Protein AF-0000000069216665 (afdb_homodimer)

Organism: Vicia faba (NCBI:txid3906)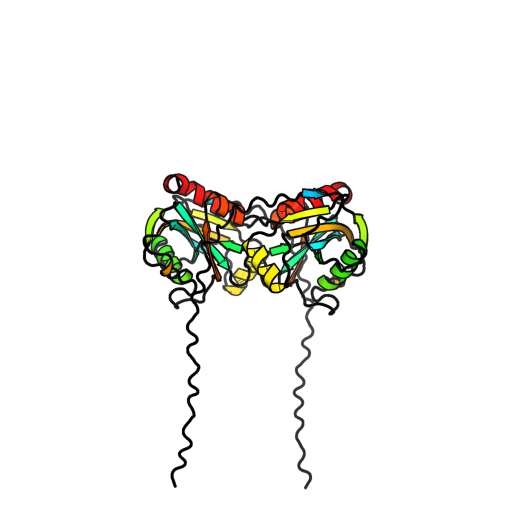

Secondary structure (DSSP, 8-state):
----------------------------------PEEESSPPTTEEEEEEEEEE-TT-PEEEEEESS-TT-EE--EEEPPTT--HHHHHHHHHHHHH----EEEEEEEEEEEEEEPPHHHHHHHHHHHT----EEEEEEEEEEE-S-GGG--TTTTSSS---EEEEEEE-HHHHHHTTB-TTHHHHHHHHHHTHHHH-/----------------------------------PEEESSPPTTEEEEEEEEEE-TT-PEEEEEESS-TT-EE--EEEPPTT--HHHHHHHHHHHHH----EEEEEEEEEEEEEEPPHHHHHHHHHHHT----EEEEEEEEEEE-S-GGG--TTTTSSS---EEEEEEE-HHHHHHTTB-TTHHHHHHHHHHTHHHH-

Solvent-accessible surface area (backbone atoms only — not comparable to full-atom values): 22106 Å² total; per-residue (Å²): 135,85,85,71,75,77,81,80,73,79,77,74,77,76,72,70,78,75,74,70,73,69,69,85,62,73,74,62,71,75,57,76,46,61,51,43,80,29,89,57,77,51,85,64,31,43,48,28,15,30,38,47,38,24,44,92,85,44,24,33,48,33,31,15,31,65,77,34,76,76,47,58,41,55,58,59,38,69,43,56,90,90,53,53,57,69,57,32,30,55,50,38,40,20,37,46,29,32,47,72,50,58,42,79,76,47,64,48,90,40,21,41,29,34,54,43,54,67,73,55,30,54,51,49,21,63,75,66,72,50,79,49,53,26,37,19,30,43,39,34,33,28,39,48,69,61,53,78,84,51,59,30,41,55,21,69,67,82,47,78,61,62,40,62,48,73,48,72,37,47,68,70,52,56,56,51,49,30,39,45,78,55,39,56,49,52,52,53,52,50,58,67,43,39,82,75,54,106,137,83,80,76,78,81,76,77,72,80,75,73,78,76,71,72,80,73,74,72,73,69,67,83,59,73,71,62,70,77,58,73,46,61,50,43,80,29,90,58,76,50,84,65,30,43,48,28,15,29,40,47,36,24,45,94,84,45,24,34,47,33,31,15,29,64,75,33,78,75,46,58,40,54,57,59,38,69,44,56,91,89,50,53,58,69,58,32,29,54,51,37,41,20,36,46,29,33,46,74,51,59,42,79,76,48,64,50,92,41,20,40,30,34,56,43,55,68,72,56,29,53,52,49,21,62,75,66,72,51,80,49,53,25,39,19,29,42,40,33,34,29,40,49,69,62,54,79,84,52,58,30,40,54,22,69,66,83,45,79,60,62,40,62,47,73,48,72,35,47,69,70,53,56,56,53,49,30,39,44,75,54,39,56,48,53,52,52,52,51,57,67,44,40,83,74,54,104

Foldseek 3Di:
DDPPVDDPPPPPPPPPPPPPPPPPPPLPPPPVQDKDWAQDFDPLAFEKEFEFEAEPVRFTKWFAFPVGNLQIDGFMGGADVPHDSVVRHQQSCQQQWVANQKDFDDKDNTKIWGADRPVRQVVVCVVVVHNRRYHIYIYTYMYHPDDPVSTDRCGPVPDGRGGDDMDTHHPVVNVVSVDDPCVVVVVVVCVVCVVVVD/DDPPPCPPVPPPDPPPPPPPPPPVPPLPDPPVQPKDWAQDFDPLAFEKEFEFEAEPVRFTKWFAFPVGNLQIDGFMGGADVPHDSVVRHQVSCQQQWVANQKDFDDKDNTKIWGADRPVRQVVVCVVVVHNRRYHIYIYTYMYHDDDPVSTDRCGPVPDGRGGDDMDTHHPVVNVVSVDDPCVVVVVVVCVVCVVVVD

Structure (mmCIF, N/CA/C/O backbone):
data_AF-0000000069216665-model_v1
#
loop_
_entity.id
_entity.type
_entity.pdbx_description
1 polymer 'Nudix hydrolase domain-containing protein'
#
loop_
_atom_site.group_PDB
_atom_site.id
_atom_site.type_symbol
_atom_site.label_atom_id
_atom_site.label_alt_id
_atom_site.label_comp_id
_atom_site.label_asym_id
_atom_site.label_entity_id
_atom_site.label_seq_id
_atom_site.pdbx_PDB_ins_code
_atom_site.Cartn_x
_atom_site.Cartn_y
_atom_site.Cartn_z
_atom_site.occupancy
_atom_site.B_iso_or_equiv
_atom_site.auth_seq_id
_atom_site.auth_comp_id
_atom_site.auth_asym_id
_atom_site.auth_atom_id
_atom_site.pdbx_PDB_model_num
ATOM 1 N N . MET A 1 1 ? 55.844 -28.391 26.781 1 22.66 1 MET A N 1
ATOM 2 C CA . MET A 1 1 ? 54.469 -28.609 27.281 1 22.66 1 MET A CA 1
ATOM 3 C C . MET A 1 1 ? 53.438 -27.859 26.453 1 22.66 1 MET A C 1
ATOM 5 O O . MET A 1 1 ? 53.688 -26.719 26.062 1 22.66 1 MET A O 1
ATOM 9 N N . ALA A 1 2 ? 52.469 -28.703 25.969 1 22.73 2 ALA A N 1
ATOM 10 C CA . ALA A 1 2 ? 51.5 -28.703 24.891 1 22.73 2 ALA A CA 1
ATOM 11 C C . ALA A 1 2 ? 50.406 -27.656 25.141 1 22.73 2 ALA A C 1
ATOM 13 O O . ALA A 1 2 ? 49.812 -27.609 26.234 1 22.73 2 ALA A O 1
ATOM 14 N N . LEU A 1 3 ? 50.562 -26.469 24.5 1 22.95 3 LEU A N 1
ATOM 15 C CA . LEU A 1 3 ? 49.75 -25.25 24.422 1 22.95 3 LEU A CA 1
ATOM 16 C C . LEU A 1 3 ? 48.312 -25.578 24 1 22.95 3 LEU A C 1
ATOM 18 O O . LEU A 1 3 ? 48.062 -25.938 22.844 1 22.95 3 LEU A O 1
ATOM 22 N N . CYS A 1 4 ? 47.594 -26.453 24.797 1 21.89 4 CYS A N 1
ATOM 23 C CA . CYS A 1 4 ? 46.281 -27.031 24.5 1 21.89 4 CYS A CA 1
ATOM 24 C C . CYS A 1 4 ? 45.219 -25.953 24.344 1 21.89 4 CYS A C 1
ATOM 26 O O . CYS A 1 4 ? 44.625 -25.516 25.312 1 21.89 4 CYS A O 1
ATOM 28 N N . ARG A 1 5 ? 45.5 -24.812 23.766 1 22.5 5 ARG A N 1
ATOM 29 C CA . ARG A 1 5 ? 44.562 -23.703 23.828 1 22.5 5 ARG A CA 1
ATOM 30 C C . ARG A 1 5 ? 43.25 -24.078 23.172 1 22.5 5 ARG A C 1
ATOM 32 O O . ARG A 1 5 ? 43.094 -24.016 21.953 1 22.5 5 ARG A O 1
ATOM 39 N N . PHE A 1 6 ? 42.656 -25.297 23.484 1 21.67 6 PHE A N 1
ATOM 40 C CA . PHE A 1 6 ? 41.5 -25.688 22.688 1 21.67 6 PHE A CA 1
ATOM 41 C C . PHE A 1 6 ? 40.406 -24.625 22.75 1 21.67 6 PHE A C 1
ATOM 43 O O . PHE A 1 6 ? 40.25 -23.969 23.766 1 21.67 6 PHE A O 1
ATOM 50 N N . ALA A 1 7 ? 39.875 -24.109 21.5 1 24.92 7 ALA A N 1
ATOM 51 C CA . ALA A 1 7 ? 38.906 -23.219 20.875 1 24.92 7 ALA A CA 1
ATOM 52 C C . ALA A 1 7 ? 37.469 -23.562 21.359 1 24.92 7 ALA A C 1
ATOM 54 O O . ALA A 1 7 ? 37.031 -24.688 21.203 1 24.92 7 ALA A O 1
ATOM 55 N N . TYR A 1 8 ? 37 -23.094 22.516 1 21.84 8 TYR A N 1
ATOM 56 C CA . TYR A 1 8 ? 35.719 -23.312 23.156 1 21.84 8 TYR A CA 1
ATOM 57 C C . TYR A 1 8 ? 34.562 -22.984 22.203 1 21.84 8 TYR A C 1
ATOM 59 O O . TYR A 1 8 ? 34.5 -21.891 21.656 1 21.84 8 TYR A O 1
ATOM 67 N N . SER A 1 9 ? 34.125 -23.984 21.359 1 24.02 9 SER A N 1
ATOM 68 C CA . SER A 1 9 ? 33.062 -24 20.375 1 24.02 9 SER A CA 1
ATOM 69 C C . SER A 1 9 ? 31.719 -23.656 21.016 1 24.02 9 SER A C 1
ATOM 71 O O . SER A 1 9 ? 31.188 -24.422 21.812 1 24.02 9 SER A O 1
ATOM 73 N N . PRO A 1 10 ? 31.469 -22.375 21.438 1 25.64 10 PRO A N 1
ATOM 74 C CA . PRO A 1 10 ? 30.234 -22.219 22.203 1 25.64 10 PRO A CA 1
ATOM 75 C C . PRO A 1 10 ? 29 -22.766 21.469 1 25.64 10 PRO A C 1
ATOM 77 O O . PRO A 1 10 ? 28.969 -22.75 20.234 1 25.64 10 PRO A O 1
ATOM 80 N N . CYS A 1 11 ? 28.328 -23.828 21.969 1 24.81 11 CYS A N 1
ATOM 81 C CA . CYS A 1 11 ? 27.125 -24.578 21.641 1 24.81 11 CYS A CA 1
ATOM 82 C C . CYS A 1 11 ? 25.922 -23.641 21.547 1 24.81 11 CYS A C 1
ATOM 84 O O . CYS A 1 11 ? 25.5 -23.062 22.547 1 24.81 11 CYS A O 1
ATOM 86 N N . PHE A 1 12 ? 25.859 -22.781 20.516 1 23.66 12 PHE A N 1
ATOM 87 C CA . PHE A 1 12 ? 24.703 -21.891 20.406 1 23.66 12 PHE A CA 1
ATOM 88 C C . PHE A 1 12 ? 23.406 -22.703 20.484 1 23.66 12 PHE A C 1
ATOM 90 O O . PHE A 1 12 ? 23.234 -23.688 19.766 1 23.66 12 PHE A O 1
ATOM 97 N N . PRO A 1 13 ? 22.75 -22.719 21.672 1 24.72 13 PRO A N 1
ATOM 98 C CA . PRO A 1 13 ? 21.516 -23.484 21.844 1 24.72 13 PRO A CA 1
ATOM 99 C C . PRO A 1 13 ? 20.516 -23.266 20.719 1 24.72 13 PRO A C 1
ATOM 101 O O . PRO A 1 13 ? 20.438 -22.172 20.172 1 24.72 13 PRO A O 1
ATOM 104 N N . LYS A 1 14 ? 20.188 -24.312 20 1 26.08 14 LYS A N 1
ATOM 105 C CA . LYS A 1 14 ? 19.203 -24.531 18.938 1 26.08 14 LYS A CA 1
ATOM 106 C C . LYS A 1 14 ? 17.812 -24.125 19.391 1 26.08 14 LYS A C 1
ATOM 108 O O . LYS A 1 14 ? 17.203 -24.766 20.25 1 26.08 14 LYS A O 1
ATOM 113 N N . TYR A 1 15 ? 17.609 -22.844 19.906 1 23.7 15 TYR A N 1
ATOM 114 C CA . TYR A 1 15 ? 16.219 -22.609 20.312 1 23.7 15 TYR A CA 1
ATOM 115 C C . TYR A 1 15 ? 15.25 -23.125 19.266 1 23.7 15 TYR A C 1
ATOM 117 O O . TYR A 1 15 ? 15.422 -22.859 18.062 1 23.7 15 TYR A O 1
ATOM 125 N N . PRO A 1 16 ? 14.602 -24.234 19.578 1 29.34 16 PRO A N 1
ATOM 126 C CA . PRO A 1 16 ? 13.602 -24.797 18.672 1 29.34 16 PRO A CA 1
ATOM 127 C C . PRO A 1 16 ? 12.594 -23.75 18.188 1 29.34 16 PRO A C 1
ATOM 129 O O . PRO A 1 16 ? 12.273 -22.812 18.922 1 29.34 16 PRO A O 1
ATOM 132 N N . PRO A 1 17 ? 12.656 -23.5 16.953 1 26.41 17 PRO A N 1
ATOM 133 C CA . PRO A 1 17 ? 11.719 -22.5 16.438 1 26.41 17 PRO A CA 1
ATOM 134 C C . PRO A 1 17 ? 10.281 -22.734 16.875 1 26.41 17 PRO A C 1
ATOM 136 O O . PRO A 1 17 ? 9.766 -23.844 16.734 1 26.41 17 PRO A O 1
ATOM 139 N N . LYS A 1 18 ? 9.844 -22.312 18.141 1 28.34 18 LYS A N 1
ATOM 140 C CA . LYS A 1 18 ? 8.445 -22.359 18.562 1 28.34 18 LYS A CA 1
ATOM 141 C C . LYS A 1 18 ? 7.508 -22.094 17.391 1 28.34 18 LYS A C 1
ATOM 143 O O . LYS A 1 18 ? 7.641 -21.094 16.688 1 28.34 18 LYS A O 1
ATOM 148 N N . HIS A 1 19 ? 7.098 -23.094 16.75 1 26.55 19 HIS A N 1
ATOM 149 C CA . HIS A 1 19 ? 6.016 -23.062 15.773 1 26.55 19 HIS A CA 1
ATOM 150 C C . HIS A 1 19 ? 4.801 -22.328 16.312 1 26.55 19 HIS A C 1
ATOM 152 O O . HIS A 1 19 ? 4.059 -22.859 17.141 1 26.55 19 HIS A O 1
ATOM 158 N N . VAL A 1 20 ? 4.91 -21.141 16.859 1 27.95 20 VAL A N 1
ATOM 159 C CA . VAL A 1 20 ? 3.654 -20.516 17.266 1 27.95 20 VAL A CA 1
ATOM 160 C C . VAL A 1 20 ? 2.584 -20.766 16.203 1 27.95 20 VAL A C 1
ATOM 162 O O . VAL A 1 20 ? 2.803 -20.5 15.023 1 27.95 20 VAL A O 1
ATOM 165 N N . LYS A 1 21 ? 1.813 -21.75 16.406 1 28.61 21 LYS A N 1
ATOM 166 C CA . LYS A 1 21 ? 0.551 -21.969 15.711 1 28.61 21 LYS A CA 1
ATOM 167 C C . LYS A 1 21 ? -0.21 -20.656 15.523 1 28.61 21 LYS A C 1
ATOM 169 O O . LYS A 1 21 ? -0.621 -20.031 16.5 1 28.61 21 LYS A O 1
ATOM 174 N N . PHE A 1 22 ? 0.275 -19.75 14.781 1 27.55 22 PHE A N 1
ATOM 175 C CA . PHE A 1 22 ? -0.647 -18.625 14.648 1 27.55 22 PHE A CA 1
ATOM 176 C C . PHE A 1 22 ? -2.031 -19.109 14.234 1 27.55 22 PHE A C 1
ATOM 178 O O . PHE A 1 22 ? -2.17 -19.859 13.266 1 27.55 22 PHE A O 1
ATOM 185 N N . PRO A 1 23 ? -2.936 -19.297 15.18 1 30.69 23 PRO A N 1
ATOM 186 C CA . PRO A 1 23 ? -4.309 -19.641 14.805 1 30.69 23 PRO A CA 1
ATOM 187 C C . PRO A 1 23 ? -4.746 -18.984 13.5 1 30.69 23 PRO A C 1
ATOM 189 O O . PRO A 1 23 ? -4.172 -17.969 13.094 1 30.69 23 PRO A O 1
ATOM 192 N N . CYS A 1 24 ? -5.367 -19.812 12.625 1 32.06 24 CYS A N 1
ATOM 193 C CA . CYS A 1 24 ? -6.094 -19.422 11.422 1 32.06 24 CYS A CA 1
ATOM 194 C C . CYS A 1 24 ? -6.832 -18.094 11.633 1 32.06 24 CYS A C 1
ATOM 196 O O . CYS A 1 24 ? -7.867 -18.062 12.305 1 32.06 24 CYS A O 1
ATOM 198 N N . LEU A 1 25 ? -6.195 -17.188 12.164 1 33.16 25 LEU A N 1
ATOM 199 C CA . LEU A 1 25 ? -6.984 -16 12.453 1 33.16 25 LEU A CA 1
ATOM 200 C C . LEU A 1 25 ? -7.891 -15.656 11.281 1 33.16 25 LEU A C 1
ATOM 202 O O . LEU A 1 25 ? -7.449 -15.664 10.125 1 33.16 25 LEU A O 1
ATOM 206 N N . PRO A 1 26 ? -9.109 -15.898 11.492 1 33.06 26 PRO A N 1
ATOM 207 C CA . PRO A 1 26 ? -10.078 -15.453 10.484 1 33.06 26 PRO A CA 1
ATOM 208 C C . PRO A 1 26 ? -9.703 -14.102 9.867 1 33.06 26 PRO A C 1
ATOM 210 O O . PRO A 1 26 ? -9.359 -13.164 10.594 1 33.06 26 PRO A O 1
ATOM 213 N N . LEU A 1 27 ? -8.852 -14.148 8.867 1 38.44 27 LEU A N 1
ATOM 214 C CA . LEU A 1 27 ? -8.828 -12.914 8.094 1 38.44 27 LEU A CA 1
ATOM 215 C C . LEU A 1 27 ? -10.219 -12.281 8.047 1 38.44 27 LEU A C 1
ATOM 217 O O . LEU A 1 27 ? -11.094 -12.742 7.312 1 38.44 27 LEU A O 1
ATOM 221 N N . SER A 1 28 ? -10.883 -12.125 9.094 1 34.41 28 SER A N 1
ATOM 222 C CA . SER A 1 28 ? -12.102 -11.32 9.023 1 34.41 28 SER A CA 1
ATOM 223 C C . SER A 1 28 ? -12.023 -10.297 7.895 1 34.41 28 SER A C 1
ATOM 225 O O . SER A 1 28 ? -10.961 -9.734 7.625 1 34.41 28 SER A O 1
ATOM 227 N N . ALA A 1 29 ? -13.023 -10.352 7.055 1 35.19 29 ALA A N 1
ATOM 228 C CA . ALA A 1 29 ? -13.352 -9.445 5.961 1 35.19 29 ALA A CA 1
ATOM 229 C C . ALA A 1 29 ? -12.867 -8.023 6.258 1 35.19 29 ALA A C 1
ATOM 231 O O . ALA A 1 29 ? -13.156 -7.477 7.324 1 35.19 29 ALA A O 1
ATOM 232 N N . HIS A 1 30 ? -11.648 -7.773 5.992 1 40.62 30 HIS A N 1
ATOM 233 C CA . HIS A 1 30 ? -11.469 -6.328 5.949 1 40.62 30 HIS A CA 1
ATOM 234 C C . HIS A 1 30 ? -12.773 -5.613 5.633 1 40.62 30 HIS A C 1
ATOM 236 O O . HIS A 1 30 ? -13.258 -5.664 4.5 1 40.62 30 HIS A O 1
ATOM 242 N N . SER A 1 31 ? -13.695 -5.73 6.438 1 39.56 31 SER A N 1
ATOM 243 C CA . SER A 1 31 ? -14.75 -4.723 6.359 1 39.56 31 SER A CA 1
ATOM 244 C C . SER A 1 31 ? -14.195 -3.381 5.895 1 39.56 31 SER A C 1
ATOM 246 O O . SER A 1 31 ? -13.102 -2.984 6.289 1 39.56 31 SER A O 1
ATOM 248 N N . SER A 1 32 ? -14.352 -3.047 4.699 1 47.28 32 SER A N 1
ATOM 249 C CA . SER A 1 32 ? -14.18 -1.632 4.387 1 47.28 32 SER A CA 1
ATOM 250 C C . SER A 1 32 ? -14.281 -0.771 5.641 1 47.28 32 SER A C 1
ATOM 252 O O . SER A 1 32 ? -15.336 -0.698 6.273 1 47.28 32 SER A O 1
ATOM 254 N N . SER A 1 33 ? -13.328 -0.86 6.492 1 55.19 33 SER A N 1
ATOM 255 C CA . SER A 1 33 ? -13.344 0.024 7.652 1 55.19 33 SER A CA 1
ATOM 256 C C . SER A 1 33 ? -13.969 1.373 7.312 1 55.19 33 SER A C 1
ATOM 258 O O . SER A 1 33 ? -13.375 2.168 6.578 1 55.19 33 SER A O 1
ATOM 260 N N . LEU A 1 34 ? -15.227 1.287 7.133 1 60.09 34 LEU A N 1
ATOM 261 C CA . LEU A 1 34 ? -16 2.508 6.949 1 60.09 34 LEU A CA 1
ATOM 262 C C . LEU A 1 34 ? -15.641 3.547 8.008 1 60.09 34 LEU A C 1
ATOM 264 O O . LEU A 1 34 ? -15.523 3.219 9.188 1 60.09 34 LEU A O 1
ATOM 268 N N . SER A 1 35 ? -14.945 4.551 7.508 1 70.69 35 SER A N 1
ATOM 269 C CA . SER A 1 35 ? -14.773 5.695 8.398 1 70.69 35 SER A CA 1
ATOM 270 C C . SER A 1 35 ? -16.125 6.344 8.727 1 70.69 35 SER A C 1
ATOM 272 O O . SER A 1 35 ? -17 6.414 7.871 1 70.69 35 SER A O 1
ATOM 274 N N . SER A 1 36 ? -16.359 6.473 9.992 1 81.62 36 SER A N 1
ATOM 275 C CA . SER A 1 36 ? -17.562 7.18 10.445 1 81.62 36 SER A CA 1
ATOM 276 C C . SER A 1 36 ? -17.219 8.578 10.938 1 81.62 36 SER A C 1
ATOM 278 O O . SER A 1 36 ? -16.172 8.789 11.562 1 81.62 36 SER A O 1
ATOM 280 N N . THR A 1 37 ? -18.016 9.523 10.516 1 83 37 THR A N 1
ATOM 281 C CA . THR A 1 37 ? -17.875 10.898 10.977 1 83 37 THR A CA 1
ATOM 282 C C . THR A 1 37 ? -18.594 11.094 12.312 1 83 37 THR A C 1
ATOM 284 O O . THR A 1 37 ? -19.766 10.742 12.445 1 83 37 THR A O 1
ATOM 287 N N . MET A 1 38 ? -17.828 11.562 13.242 1 83.62 38 MET A N 1
ATOM 288 C CA . MET A 1 38 ? -18.375 11.758 14.578 1 83.62 38 MET A CA 1
ATOM 289 C C . MET A 1 38 ? -18.156 13.195 15.047 1 83.62 38 MET A C 1
ATOM 291 O O . MET A 1 38 ? -17.234 13.867 14.586 1 83.62 38 MET A O 1
ATOM 295 N N . GLU A 1 39 ? -19.031 13.641 15.992 1 85.12 39 GLU A N 1
ATOM 296 C CA . GLU A 1 39 ? -18.891 14.984 16.547 1 85.12 39 GLU A CA 1
ATOM 297 C C . GLU A 1 39 ? -17.781 15.039 17.594 1 85.12 39 GLU A C 1
ATOM 299 O O . GLU A 1 39 ? -17.156 16.078 17.797 1 85.12 39 GLU A O 1
ATOM 304 N N . ALA A 1 40 ? -17.609 13.945 18.281 1 88.12 40 ALA A N 1
ATOM 305 C CA . ALA A 1 40 ? -16.594 13.828 19.312 1 88.12 40 ALA A CA 1
ATOM 306 C C . ALA A 1 40 ? -15.727 12.586 19.109 1 88.12 40 ALA A C 1
ATOM 308 O O . ALA A 1 40 ? -16.141 11.648 18.422 1 88.12 40 ALA A O 1
ATOM 309 N N . PRO A 1 41 ? -14.531 12.672 19.625 1 88.44 41 PRO A N 1
ATOM 310 C CA . PRO A 1 41 ? -13.695 11.477 19.484 1 88.44 41 PRO A CA 1
ATOM 311 C C . PRO A 1 41 ? -14.281 10.266 20.203 1 88.44 41 PRO A C 1
ATOM 313 O O . PRO A 1 41 ? -14.867 10.398 21.281 1 88.44 41 PRO A O 1
ATOM 316 N N . LEU A 1 42 ? -14.133 9.164 19.609 1 85.19 42 LEU A N 1
ATOM 317 C CA . LEU A 1 42 ? -14.711 7.934 20.156 1 85.19 42 LEU A CA 1
ATOM 318 C C . LEU A 1 42 ? -13.766 7.281 21.156 1 85.19 42 LEU A C 1
ATOM 320 O O . LEU A 1 42 ? -12.555 7.215 20.922 1 85.19 42 LEU A O 1
ATOM 324 N N . GLU A 1 43 ? -14.359 6.84 22.266 1 87.44 43 GLU A N 1
ATOM 325 C CA . GLU A 1 43 ? -13.578 6.098 23.25 1 87.44 43 GLU A CA 1
ATOM 326 C C . GLU A 1 43 ? -13.102 4.762 22.688 1 87.44 43 GLU A C 1
ATOM 328 O O . GLU A 1 43 ? -13.805 4.133 21.891 1 87.44 43 GLU A O 1
ATOM 333 N N . GLY A 1 44 ? -11.945 4.316 23.188 1 91 44 GLY A N 1
ATOM 334 C CA . GLY A 1 44 ? -11.422 3.053 22.688 1 91 44 GLY A CA 1
ATOM 335 C C . GLY A 1 44 ? -10.625 3.191 21.406 1 91 44 GLY A C 1
ATOM 336 O O . GLY A 1 44 ? -10.039 2.221 20.922 1 91 44 GLY A O 1
ATOM 337 N N . TYR A 1 45 ? -10.602 4.348 20.938 1 92.88 45 TYR A N 1
ATOM 338 C CA . TYR A 1 45 ? -9.844 4.656 19.734 1 92.88 45 TYR A CA 1
ATOM 339 C C . TYR A 1 45 ? -8.734 5.66 20.031 1 92.88 45 TYR A C 1
ATOM 341 O O . TYR A 1 45 ? -8.93 6.598 20.797 1 92.88 45 TYR A O 1
ATOM 349 N N . ARG A 1 46 ? -7.602 5.488 19.438 1 92.25 46 ARG A N 1
ATOM 350 C CA . ARG A 1 46 ? -6.477 6.398 19.625 1 92.25 46 ARG A CA 1
ATOM 351 C C . ARG A 1 46 ? -6.742 7.742 18.953 1 92.25 46 ARG A C 1
ATOM 353 O O . ARG A 1 46 ? -7.078 7.797 17.781 1 92.25 46 ARG A O 1
ATOM 360 N N . ARG A 1 47 ? -6.559 8.773 19.719 1 94.56 47 ARG A N 1
ATOM 361 C CA . ARG A 1 47 ? -6.742 10.109 19.141 1 94.56 47 ARG A CA 1
ATOM 362 C C . ARG A 1 47 ? -5.555 10.5 18.266 1 94.56 47 ARG A C 1
ATOM 364 O O . ARG A 1 47 ? -4.402 10.328 18.672 1 94.56 47 ARG A O 1
ATOM 371 N N . ASN A 1 48 ? -5.887 10.984 17.062 1 96.38 48 ASN A N 1
ATOM 372 C CA . ASN A 1 48 ? -4.883 11.32 16.062 1 96.38 48 ASN A CA 1
ATOM 373 C C . ASN A 1 48 ? -5.207 12.641 15.375 1 96.38 48 ASN A C 1
ATOM 375 O O . ASN A 1 48 ? -6.375 12.953 15.133 1 96.38 48 ASN A O 1
ATOM 379 N N . ALA A 1 49 ? -4.191 13.406 15.172 1 97.31 49 ALA A N 1
ATOM 380 C CA . ALA A 1 49 ? -4.324 14.633 14.383 1 97.31 49 ALA A CA 1
ATOM 381 C C . ALA A 1 49 ? -3.766 14.438 12.977 1 97.31 49 ALA A C 1
ATOM 383 O O . ALA A 1 49 ? -2.631 13.992 12.805 1 97.31 49 ALA A O 1
ATOM 384 N N . GLY A 1 50 ? -4.621 14.719 11.961 1 97.69 50 GLY A N 1
ATOM 385 C CA . GLY A 1 50 ? -4.18 14.664 10.57 1 97.69 50 GLY A CA 1
ATOM 386 C C . GLY A 1 50 ? -3.959 16.031 9.961 1 97.69 50 GLY A C 1
ATOM 387 O O . GLY A 1 50 ? -4.609 17 10.352 1 97.69 50 GLY A O 1
ATOM 388 N N . ILE A 1 51 ? -3.035 16.078 9.016 1 98.06 51 ILE A N 1
ATOM 389 C CA . ILE A 1 51 ? -2.65 17.359 8.414 1 98.06 51 ILE A CA 1
ATOM 390 C C . ILE A 1 51 ? -2.801 17.266 6.895 1 98.06 51 ILE A C 1
ATOM 392 O O . ILE A 1 51 ? -2.174 16.422 6.25 1 98.06 51 ILE A O 1
ATOM 396 N N . CYS A 1 52 ? -3.629 18.062 6.363 1 98.38 52 CYS A N 1
ATOM 397 C CA . CYS A 1 52 ? -3.648 18.344 4.934 1 98.38 52 CYS A CA 1
ATOM 398 C C . CYS A 1 52 ? -2.924 19.656 4.625 1 98.38 52 CYS A C 1
ATOM 400 O O . CYS A 1 52 ? -3.48 20.734 4.809 1 98.38 52 CYS A O 1
ATOM 402 N N . LEU A 1 53 ? -1.687 19.531 4.223 1 98.44 53 LEU A N 1
ATOM 403 C CA . LEU A 1 53 ? -0.859 20.703 3.904 1 98.44 53 LEU A CA 1
ATOM 404 C C . LEU A 1 53 ? -0.91 21 2.412 1 98.44 53 LEU A C 1
ATOM 406 O O . LEU A 1 53 ? -0.628 20.141 1.582 1 98.44 53 LEU A O 1
ATOM 410 N N . ILE A 1 54 ? -1.322 22.25 2.07 1 98.19 54 ILE A N 1
ATOM 411 C CA . ILE A 1 54 ? -1.403 22.609 0.659 1 98.19 54 ILE A CA 1
ATOM 412 C C . ILE A 1 54 ? -0.457 23.766 0.364 1 98.19 54 ILE A C 1
ATOM 414 O O . ILE A 1 54 ? -0.176 24.594 1.242 1 98.19 54 ILE A O 1
ATOM 418 N N . ASN A 1 55 ? 0.064 23.781 -0.865 1 97.38 55 ASN A N 1
ATOM 419 C CA . ASN A 1 55 ? 0.885 24.922 -1.286 1 97.38 55 ASN A CA 1
ATOM 420 C C . ASN A 1 55 ? 0.064 25.953 -2.051 1 97.38 55 ASN A C 1
ATOM 422 O O . ASN A 1 55 ? -1.166 25.875 -2.08 1 97.38 55 ASN A O 1
ATOM 426 N N . ASN A 1 56 ? 0.842 26.891 -2.619 1 95.56 56 ASN A N 1
ATOM 427 C CA . ASN A 1 56 ? 0.174 28 -3.281 1 95.56 56 ASN A CA 1
ATOM 428 C C . ASN A 1 56 ? -0.545 27.547 -4.551 1 95.56 56 ASN A C 1
ATOM 430 O O . ASN A 1 56 ? -1.425 28.25 -5.051 1 95.56 56 ASN A O 1
ATOM 434 N N . HIS A 1 57 ? -0.224 26.453 -5.066 1 95.75 57 HIS A N 1
ATOM 435 C CA . HIS A 1 57 ? -0.845 25.922 -6.273 1 95.75 57 HIS A CA 1
ATOM 436 C C . HIS A 1 57 ? -1.946 24.922 -5.93 1 95.75 57 HIS A C 1
ATOM 438 O O . HIS A 1 57 ? -2.4 24.172 -6.797 1 95.75 57 HIS A O 1
ATOM 444 N N . LYS A 1 58 ? -2.27 24.828 -4.613 1 95.56 58 LYS A N 1
ATOM 445 C CA . LYS A 1 58 ? -3.344 23.984 -4.102 1 95.56 58 LYS A CA 1
ATOM 446 C C . LYS A 1 58 ? -3.014 22.516 -4.281 1 95.56 58 LYS A C 1
ATOM 448 O O . LYS A 1 58 ? -3.914 21.688 -4.449 1 95.56 58 LYS A O 1
ATOM 453 N N . LYS A 1 59 ? -1.782 22.219 -4.363 1 97.12 59 LYS A N 1
ATOM 454 C CA . LYS A 1 59 ? -1.339 20.828 -4.312 1 97.12 59 LYS A CA 1
ATOM 455 C C . LYS A 1 59 ? -1.162 20.359 -2.871 1 97.12 59 LYS A C 1
ATOM 457 O O . LYS A 1 59 ? -0.804 21.156 -1.996 1 97.12 59 LYS A O 1
ATOM 462 N N . VAL A 1 60 ? -1.4 19.125 -2.672 1 97.62 60 VAL A N 1
ATOM 463 C CA . VAL A 1 60 ? -1.379 18.547 -1.337 1 97.62 60 VAL A CA 1
ATOM 464 C C . VAL A 1 60 ? -0.025 17.875 -1.085 1 97.62 60 VAL A C 1
ATOM 466 O O . VAL A 1 60 ? 0.499 17.172 -1.949 1 97.62 60 VAL A O 1
ATOM 469 N N . PHE A 1 61 ? 0.523 18.125 0.093 1 97.19 61 PHE A N 1
ATOM 470 C CA . PHE A 1 61 ? 1.774 17.516 0.514 1 97.19 61 PHE A CA 1
ATOM 471 C C . PHE A 1 61 ? 1.548 16.062 0.935 1 97.19 61 PHE A C 1
ATOM 473 O O . PHE A 1 61 ? 0.685 15.781 1.769 1 97.19 61 PHE A O 1
ATOM 480 N N . VAL A 1 62 ? 2.285 15.125 0.316 1 94.88 62 VAL A N 1
ATOM 481 C CA . VAL A 1 62 ? 2.287 13.719 0.728 1 94.88 62 VAL A CA 1
ATOM 482 C C . VAL A 1 62 ? 3.725 13.227 0.874 1 94.88 62 VAL A C 1
ATOM 484 O O . VAL A 1 62 ? 4.641 13.781 0.265 1 94.88 62 VAL A O 1
ATOM 487 N N . ALA A 1 63 ? 3.789 12.219 1.755 1 90.75 63 ALA A N 1
ATOM 488 C CA . ALA A 1 63 ? 5.113 11.648 1.972 1 90.75 63 ALA A CA 1
ATOM 489 C C . ALA A 1 63 ? 5.047 10.125 2.07 1 90.75 63 ALA A C 1
ATOM 491 O O . ALA A 1 63 ? 3.998 9.57 2.406 1 90.75 63 ALA A O 1
ATOM 492 N N . SER A 1 64 ? 6.113 9.484 1.601 1 84.62 64 SER A N 1
ATOM 493 C CA . SER A 1 64 ? 6.191 8.023 1.632 1 84.62 64 SER A CA 1
ATOM 494 C C . SER A 1 64 ? 7.191 7.551 2.678 1 84.62 64 SER A C 1
ATOM 496 O O . SER A 1 64 ? 8.148 8.258 3 1 84.62 64 SER A O 1
ATOM 498 N N . ARG A 1 65 ? 6.773 6.367 3.184 1 68.19 65 ARG A N 1
ATOM 499 C CA . ARG A 1 65 ? 7.652 5.809 4.207 1 68.19 65 ARG A CA 1
ATOM 500 C C . ARG A 1 65 ? 8.969 5.344 3.6 1 68.19 65 ARG A C 1
ATOM 502 O O . ARG A 1 65 ? 9.008 4.914 2.445 1 68.19 65 ARG A O 1
ATOM 509 N N . LEU A 1 66 ? 9.984 5.492 4.359 1 57.72 66 LEU A N 1
ATOM 510 C CA . LEU A 1 66 ? 11.328 5.086 3.977 1 57.72 66 LEU A CA 1
ATOM 511 C C . LEU A 1 66 ? 11.352 3.629 3.533 1 57.72 66 LEU A C 1
ATOM 513 O O . LEU A 1 66 ? 12.023 3.285 2.553 1 57.72 66 LEU A O 1
ATOM 517 N N . ASP A 1 67 ? 10.609 2.797 4.219 1 54.81 67 ASP A N 1
ATOM 518 C CA . ASP A 1 67 ? 10.695 1.353 4.027 1 54.81 67 ASP A CA 1
ATOM 519 C C . ASP A 1 67 ? 9.664 0.869 3.012 1 54.81 67 ASP A C 1
ATOM 521 O O . ASP A 1 67 ? 9.734 -0.266 2.537 1 54.81 67 ASP A O 1
ATOM 525 N N . ASN A 1 68 ? 8.75 1.696 2.682 1 61.56 68 ASN A N 1
ATOM 526 C CA . ASN A 1 68 ? 7.719 1.322 1.724 1 61.56 68 ASN A CA 1
ATOM 527 C C . ASN A 1 68 ? 7.406 2.463 0.76 1 61.56 68 ASN A C 1
ATOM 529 O O . ASN A 1 68 ? 6.461 3.225 0.977 1 61.56 68 ASN A O 1
ATOM 533 N N . PRO A 1 69 ? 8.141 2.502 -0.284 1 57.44 69 PRO A N 1
ATOM 534 C CA . PRO A 1 69 ? 7.996 3.633 -1.204 1 57.44 69 PRO A CA 1
ATOM 535 C C . PRO A 1 69 ? 6.617 3.686 -1.861 1 57.44 69 PRO A C 1
ATOM 537 O O . PRO A 1 69 ? 6.23 4.723 -2.404 1 57.44 69 PRO A O 1
ATOM 540 N N . ASN A 1 70 ? 5.906 2.656 -1.618 1 63.44 70 ASN A N 1
ATOM 541 C CA . ASN A 1 70 ? 4.613 2.652 -2.291 1 63.44 70 ASN A CA 1
ATOM 542 C C . ASN A 1 70 ? 3.49 3.09 -1.353 1 63.44 70 ASN A C 1
ATOM 544 O O . ASN A 1 70 ? 2.328 3.152 -1.754 1 63.44 70 ASN A O 1
ATOM 548 N N . SER A 1 71 ? 3.902 3.43 -0.241 1 75.38 71 SER A N 1
ATOM 549 C CA . SER A 1 71 ? 2.895 3.871 0.717 1 75.38 71 SER A CA 1
ATOM 550 C C . SER A 1 71 ? 3.02 5.363 1.002 1 75.38 71 SER A C 1
ATOM 552 O O . SER A 1 71 ? 3.834 5.777 1.828 1 75.38 71 SER A O 1
ATOM 554 N N . TRP A 1 72 ? 2.174 6.164 0.347 1 83.81 72 TRP A N 1
ATOM 555 C CA . TRP A 1 72 ? 2.146 7.617 0.505 1 83.81 72 TRP A CA 1
ATOM 556 C C . TRP A 1 72 ? 1.046 8.039 1.471 1 83.81 72 TRP A C 1
ATOM 558 O O . TRP A 1 72 ? -0.045 7.465 1.469 1 83.81 72 TRP A O 1
ATOM 568 N N . LYS A 1 73 ? 1.362 8.93 2.287 1 90.5 73 LYS A N 1
ATOM 569 C CA . LYS A 1 73 ? 0.377 9.375 3.266 1 90.5 73 LYS A CA 1
ATOM 570 C C . LYS A 1 73 ? 0.541 10.867 3.568 1 90.5 73 LYS A C 1
ATOM 572 O O . LYS A 1 73 ? 1.595 11.445 3.303 1 90.5 73 LYS A O 1
ATOM 577 N N . MET A 1 74 ? -0.516 11.5 4.051 1 95.19 74 MET A N 1
ATOM 578 C CA . MET A 1 74 ? -0.438 12.828 4.645 1 95.19 74 MET A CA 1
ATOM 579 C C . MET A 1 74 ? 0.094 12.758 6.07 1 95.19 74 MET A C 1
ATOM 581 O O . MET A 1 74 ? -0.191 11.805 6.797 1 95.19 74 MET A O 1
ATOM 585 N N . PRO A 1 75 ? 0.873 13.789 6.48 1 94.81 75 PRO A N 1
ATOM 586 C CA . PRO A 1 75 ? 1.395 13.781 7.848 1 94.81 75 PRO A CA 1
ATOM 587 C C . PRO A 1 75 ? 0.291 13.695 8.898 1 94.81 75 PRO A C 1
ATOM 589 O O . PRO A 1 75 ? -0.796 14.242 8.711 1 94.81 75 PRO A O 1
ATOM 592 N N . GLN A 1 76 ? 0.586 12.961 9.875 1 95.19 76 GLN A N 1
ATOM 593 C CA . GLN A 1 76 ? -0.344 12.789 10.984 1 95.19 76 GLN A CA 1
ATOM 594 C C . GLN A 1 76 ? 0.365 12.219 12.211 1 95.19 76 GLN A C 1
ATOM 596 O O . GLN A 1 76 ? 1.499 11.75 12.117 1 95.19 76 GLN A O 1
ATOM 601 N N . GLY A 1 77 ? -0.359 12.289 13.383 1 92.44 77 GLY A N 1
ATOM 602 C CA . GLY A 1 77 ? 0.231 11.719 14.586 1 92.44 77 GLY A CA 1
ATOM 603 C C . GLY A 1 77 ? -0.702 11.758 15.781 1 92.44 77 GLY A C 1
ATOM 604 O O . GLY A 1 77 ? -1.771 12.367 15.727 1 92.44 77 GLY A O 1
ATOM 605 N N . GLY A 1 78 ? -0.209 11.164 16.812 1 93.75 78 GLY A N 1
ATOM 606 C CA . GLY A 1 78 ? -1.017 11.047 18.031 1 93.75 78 GLY A CA 1
ATOM 607 C C . GLY A 1 78 ? -1.195 12.367 18.75 1 93.75 78 GLY A C 1
ATOM 608 O O . GLY A 1 78 ? -0.303 13.219 18.734 1 93.75 78 GLY A O 1
ATOM 609 N N . ILE A 1 79 ? -2.402 12.461 19.375 1 95.06 79 ILE A N 1
ATOM 610 C CA . ILE A 1 79 ? -2.689 13.586 20.25 1 95.06 79 ILE A CA 1
ATOM 611 C C . ILE A 1 79 ? -2.404 13.203 21.703 1 95.06 79 ILE A C 1
ATOM 613 O O . ILE A 1 79 ? -3.006 12.258 22.234 1 95.06 79 ILE A O 1
ATOM 617 N N . ASP A 1 80 ? -1.509 13.922 22.344 1 91.25 80 ASP A N 1
ATOM 618 C CA . ASP A 1 80 ? -1.182 13.633 23.75 1 91.25 80 ASP A CA 1
ATOM 619 C C . ASP A 1 80 ? -2.354 13.969 24.656 1 91.25 80 ASP A C 1
ATOM 621 O O . ASP A 1 80 ? -3.221 14.773 24.312 1 91.25 80 ASP A O 1
ATOM 625 N N . GLU A 1 81 ? -2.289 13.328 25.812 1 91.12 81 GLU A N 1
ATOM 626 C CA . GLU A 1 81 ? -3.336 13.609 26.781 1 91.12 81 GLU A CA 1
ATOM 627 C C . GLU A 1 81 ? -3.389 15.102 27.125 1 91.12 81 GLU A C 1
ATOM 629 O O . GLU A 1 81 ? -2.359 15.711 27.422 1 91.12 81 GLU A O 1
ATOM 634 N N . GLY A 1 82 ? -4.555 15.688 26.984 1 93.62 82 GLY A N 1
ATOM 635 C CA . GLY A 1 82 ? -4.762 17.094 27.328 1 93.62 82 GLY A CA 1
ATOM 636 C C . GLY A 1 82 ? -4.352 18.031 26.219 1 93.62 82 GLY A C 1
ATOM 637 O O . GLY A 1 82 ? -4.551 19.25 26.328 1 93.62 82 GLY A O 1
ATOM 638 N N . GLU A 1 83 ? -3.811 17.578 25.203 1 96.19 83 GLU A N 1
ATOM 639 C CA . GLU A 1 83 ? -3.344 18.406 24.109 1 96.19 83 GLU A CA 1
ATOM 640 C C . GLU A 1 83 ? -4.496 18.812 23.203 1 96.19 83 GLU A C 1
ATOM 642 O O . GLU A 1 83 ? -5.367 18 22.891 1 96.19 83 GLU A O 1
ATOM 647 N N . ASP A 1 84 ? -4.438 20.094 22.875 1 97.38 84 ASP A N 1
ATOM 648 C CA . ASP A 1 84 ? -5.359 20.562 21.844 1 97.38 84 ASP A CA 1
ATOM 649 C C . ASP A 1 84 ? -5.031 19.938 20.5 1 97.38 84 ASP A C 1
ATOM 651 O O . ASP A 1 84 ? -3.867 19.906 20.094 1 97.38 84 ASP A O 1
ATOM 655 N N . PRO A 1 85 ? -6.094 19.438 19.781 1 97.5 85 PRO A N 1
ATOM 656 C CA . PRO A 1 85 ? -5.84 18.766 18.5 1 97.5 85 PRO A CA 1
ATOM 657 C C . PRO A 1 85 ? -5.109 19.656 17.5 1 97.5 85 PRO A C 1
ATOM 659 O O . PRO A 1 85 ? -4.258 19.172 16.75 1 97.5 85 PRO A O 1
ATOM 662 N N . ARG A 1 86 ? -5.445 20.859 17.484 1 98.12 86 ARG A N 1
ATOM 663 C CA . ARG A 1 86 ? -4.781 21.797 16.594 1 98.12 86 ARG A CA 1
ATOM 664 C C . ARG A 1 86 ? -3.295 21.906 16.922 1 98.12 86 ARG A C 1
ATOM 666 O O . ARG A 1 86 ? -2.453 21.906 16.016 1 98.12 86 ARG A O 1
ATOM 673 N N . ASN A 1 87 ? -2.982 22.031 18.125 1 97.88 87 ASN A N 1
ATOM 674 C CA . ASN A 1 87 ? -1.593 22.078 18.578 1 97.88 87 ASN A CA 1
ATOM 675 C C . ASN A 1 87 ? -0.849 20.781 18.219 1 97.88 87 ASN A C 1
ATOM 677 O O . ASN A 1 87 ? 0.318 20.828 17.828 1 97.88 87 ASN A O 1
ATOM 681 N N . ALA A 1 88 ? -1.545 19.703 18.422 1 97.06 88 ALA A N 1
ATOM 682 C CA . ALA A 1 88 ? -0.953 18.422 18.031 1 97.06 88 ALA A CA 1
ATOM 683 C C . ALA A 1 88 ? -0.604 18.406 16.547 1 97.06 88 ALA A C 1
ATOM 685 O O . ALA A 1 88 ? 0.477 17.953 16.172 1 97.06 88 ALA A O 1
ATOM 686 N N . ALA A 1 89 ? -1.507 18.906 15.711 1 98 89 ALA A N 1
ATOM 687 C CA . ALA A 1 89 ? -1.281 18.938 14.273 1 98 89 ALA A CA 1
ATOM 688 C C . ALA A 1 89 ? -0.048 19.766 13.93 1 98 89 ALA A C 1
ATOM 690 O O . ALA A 1 89 ? 0.783 19.359 13.117 1 98 89 ALA A O 1
ATOM 691 N N . ILE A 1 90 ? 0.105 20.891 14.602 1 97.5 90 ILE A N 1
ATOM 692 C CA . ILE A 1 90 ? 1.236 21.781 14.375 1 97.5 90 ILE A CA 1
ATOM 693 C C . ILE A 1 90 ? 2.531 21.094 14.797 1 97.5 90 ILE A C 1
ATOM 695 O O . ILE A 1 90 ? 3.521 21.109 14.062 1 97.5 90 ILE A O 1
ATOM 699 N N . ARG A 1 91 ? 2.504 20.5 15.93 1 96.5 91 ARG A N 1
ATOM 700 C CA . ARG A 1 91 ? 3.674 19.797 16.453 1 96.5 91 ARG A CA 1
ATOM 701 C C . ARG A 1 91 ? 4.078 18.656 15.523 1 96.5 91 ARG A C 1
ATOM 703 O O . ARG A 1 91 ? 5.246 18.531 15.156 1 96.5 91 ARG A O 1
ATOM 710 N N . GLU A 1 92 ? 3.066 17.797 15.125 1 95.75 92 GLU A N 1
ATOM 711 C CA . GLU A 1 92 ? 3.336 16.641 14.258 1 95.75 92 GLU A CA 1
ATOM 712 C C . GLU A 1 92 ? 3.881 17.094 12.906 1 95.75 92 GLU A C 1
ATOM 714 O O . GLU A 1 92 ? 4.746 16.422 12.336 1 95.75 92 GLU A O 1
ATOM 719 N N . LEU A 1 93 ? 3.338 18.188 12.352 1 96.56 93 LEU A N 1
ATOM 720 C CA . LEU A 1 93 ? 3.855 18.719 11.094 1 96.56 93 LEU A CA 1
ATOM 721 C C . LEU A 1 93 ? 5.34 19.062 11.219 1 96.56 93 LEU A C 1
ATOM 723 O O . LEU A 1 93 ? 6.141 18.672 10.359 1 96.56 93 LEU A O 1
ATOM 727 N N . ARG A 1 94 ? 5.688 19.703 12.289 1 95.25 94 ARG A N 1
ATOM 728 C CA . ARG A 1 94 ? 7.074 20.078 12.523 1 95.25 94 ARG A CA 1
ATOM 729 C C . ARG A 1 94 ? 7.957 18.844 12.711 1 95.25 94 ARG A C 1
ATOM 731 O O . ARG A 1 94 ? 9.023 18.75 12.102 1 95.25 94 ARG A O 1
ATOM 738 N N . GLU A 1 95 ? 7.504 17.938 13.469 1 93.31 95 GLU A N 1
ATOM 739 C CA . GLU A 1 95 ? 8.281 16.75 13.789 1 93.31 95 GLU A CA 1
ATOM 740 C C . GLU A 1 95 ? 8.531 15.898 12.547 1 93.31 95 GLU A C 1
ATOM 742 O O . GLU A 1 95 ? 9.609 15.32 12.383 1 93.31 95 GLU A O 1
ATOM 747 N N . GLU A 1 96 ? 7.527 15.812 11.672 1 91.88 96 GLU A N 1
ATOM 748 C CA . GLU A 1 96 ? 7.609 14.859 10.562 1 91.88 96 GLU A CA 1
ATOM 749 C C . GLU A 1 96 ? 8.211 15.516 9.32 1 91.88 96 GLU A C 1
ATOM 751 O O . GLU A 1 96 ? 8.789 14.836 8.477 1 91.88 96 GLU A O 1
ATOM 756 N N . THR A 1 97 ? 8.078 16.906 9.18 1 94.12 97 THR A N 1
ATOM 757 C CA . THR A 1 97 ? 8.43 17.5 7.898 1 94.12 97 THR A CA 1
ATOM 758 C C . THR A 1 97 ? 9.352 18.703 8.102 1 94.12 97 THR A C 1
ATOM 760 O O . THR A 1 97 ? 9.844 19.297 7.133 1 94.12 97 THR A O 1
ATOM 763 N N . GLY A 1 98 ? 9.539 19.125 9.344 1 93.81 98 GLY A N 1
ATOM 764 C CA . GLY A 1 98 ? 10.359 20.281 9.633 1 93.81 98 GLY A CA 1
ATOM 765 C C . GLY A 1 98 ? 9.656 21.594 9.336 1 93.81 98 GLY A C 1
ATOM 766 O O . GLY A 1 98 ? 10.18 22.672 9.641 1 93.81 98 GLY A O 1
ATOM 767 N N . VAL A 1 99 ? 8.453 21.594 8.867 1 96.06 99 VAL A N 1
ATOM 768 C CA . VAL A 1 99 ? 7.746 22.781 8.414 1 96.06 99 VAL A CA 1
ATOM 769 C C . VAL A 1 99 ? 7.262 23.594 9.617 1 96.06 99 VAL A C 1
ATOM 771 O O . VAL A 1 99 ? 6.617 23.047 10.516 1 96.06 99 VAL A O 1
ATOM 774 N N . ILE A 1 100 ? 7.613 24.828 9.586 1 94.81 100 ILE A N 1
ATOM 775 C CA . ILE A 1 100 ? 7.137 25.75 10.609 1 94.81 100 ILE A CA 1
ATOM 776 C C . ILE A 1 100 ? 6.336 26.875 9.953 1 94.81 100 ILE A C 1
ATOM 778 O O . ILE A 1 100 ? 5.484 27.5 10.602 1 94.81 100 ILE A O 1
ATOM 782 N N . SER A 1 101 ? 6.645 27.125 8.688 1 97.31 101 SER A N 1
ATOM 783 C CA . SER A 1 101 ? 5.969 28.188 7.945 1 97.31 101 SER A CA 1
ATOM 784 C C . SER A 1 101 ? 4.652 27.703 7.352 1 97.31 101 SER A C 1
ATOM 786 O O . SER A 1 101 ? 4.562 27.453 6.148 1 97.31 101 SER A O 1
ATOM 788 N N . ALA A 1 102 ? 3.596 27.625 8.172 1 97.81 102 ALA A N 1
ATOM 789 C CA . ALA A 1 102 ? 2.275 27.203 7.719 1 97.81 102 ALA A CA 1
ATOM 790 C C . ALA A 1 102 ? 1.175 27.797 8.586 1 97.81 102 ALA A C 1
ATOM 792 O O . ALA A 1 102 ? 1.385 28.062 9.773 1 97.81 102 ALA A O 1
ATOM 793 N N . GLU A 1 103 ? 0.05 28 7.957 1 97.88 103 GLU A N 1
ATOM 794 C CA . GLU A 1 103 ? -1.118 28.531 8.656 1 97.88 103 GLU A CA 1
ATOM 795 C C . GLU A 1 103 ? -2.291 27.547 8.586 1 97.88 103 GLU A C 1
ATOM 797 O O . GLU A 1 103 ? -2.576 26.984 7.527 1 97.88 103 GLU A O 1
ATOM 802 N N . VAL A 1 104 ? -2.898 27.375 9.719 1 98.12 104 VAL A N 1
ATOM 803 C CA . VAL A 1 104 ? -4.121 26.594 9.711 1 98.12 104 VAL A CA 1
ATOM 804 C C . VAL A 1 104 ? -5.27 27.406 9.141 1 98.12 104 VAL A C 1
ATOM 806 O O . VAL A 1 104 ? -5.633 28.453 9.688 1 98.12 104 VAL A O 1
ATOM 809 N N . ILE A 1 105 ? -5.855 26.938 8.094 1 97.56 105 ILE A N 1
ATOM 810 C CA . ILE A 1 105 ? -6.859 27.781 7.445 1 97.56 105 ILE A CA 1
ATOM 811 C C . ILE A 1 105 ? -8.227 27.109 7.543 1 97.56 105 ILE A C 1
ATOM 813 O O . ILE A 1 105 ? -9.258 27.734 7.262 1 97.56 105 ILE A O 1
ATOM 817 N N . ALA A 1 106 ? -8.289 25.844 7.934 1 97.69 106 ALA A N 1
ATOM 818 C CA . ALA A 1 106 ? -9.57 25.156 8.125 1 97.69 106 ALA A CA 1
ATOM 819 C C . ALA A 1 106 ? -9.406 23.938 9.023 1 97.69 106 ALA A C 1
ATOM 821 O O . ALA A 1 106 ? -8.305 23.422 9.18 1 97.69 106 ALA A O 1
ATOM 822 N N . GLU A 1 107 ? -10.453 23.531 9.648 1 97.31 107 GLU A N 1
ATOM 823 C CA . GLU A 1 107 ? -10.594 22.312 10.438 1 97.31 107 GLU A CA 1
ATOM 824 C C . GLU A 1 107 ? -11.781 21.484 9.969 1 97.31 107 GLU A C 1
ATOM 826 O O . GLU A 1 107 ? -12.852 22.031 9.688 1 97.31 107 GLU A O 1
ATOM 831 N N . ALA A 1 108 ? -11.5 20.188 9.82 1 95.81 108 ALA A N 1
ATOM 832 C CA . ALA A 1 108 ? -12.641 19.344 9.469 1 95.81 108 ALA A CA 1
ATOM 833 C C . ALA A 1 108 ? -13.734 19.406 10.539 1 95.81 108 ALA A C 1
ATOM 835 O O . ALA A 1 108 ? -13.445 19.359 11.734 1 95.81 108 ALA A O 1
ATOM 836 N N . PRO A 1 109 ? -14.984 19.516 10.125 1 94.19 109 PRO A N 1
ATOM 837 C CA . PRO A 1 109 ? -16.062 19.734 11.094 1 94.19 109 PRO A CA 1
ATOM 838 C C . PRO A 1 109 ? -16.438 18.469 11.859 1 94.19 109 PRO A C 1
ATOM 840 O O . PRO A 1 109 ? -17.391 18.484 12.648 1 94.19 109 PRO A O 1
ATOM 843 N N . PHE A 1 110 ? -15.781 17.375 11.672 1 93.69 110 PHE A N 1
ATOM 844 C CA . PHE A 1 110 ? -16.078 16.109 12.305 1 93.69 110 PHE A CA 1
ATOM 845 C C . PHE A 1 110 ? -14.781 15.375 12.672 1 93.69 110 PHE A C 1
ATOM 847 O O . PHE A 1 110 ? -13.695 15.766 12.242 1 93.69 110 PHE A O 1
ATOM 854 N N . TRP A 1 111 ? -14.953 14.422 13.578 1 94.56 111 TRP A N 1
ATOM 855 C CA . TRP A 1 111 ? -13.93 13.406 13.812 1 94.56 111 TRP A CA 1
ATOM 856 C C . TRP A 1 111 ? -14.148 12.195 12.906 1 94.56 111 TRP A C 1
ATOM 858 O O . TRP A 1 111 ? -15.281 11.773 12.695 1 94.56 111 TRP A O 1
ATOM 868 N N . LEU A 1 112 ? -13.094 11.711 12.383 1 93.94 112 LEU A N 1
ATOM 869 C CA . LEU A 1 112 ? -13.156 10.508 11.562 1 93.94 112 LEU A CA 1
ATOM 870 C C . LEU A 1 112 ? -12.617 9.305 12.32 1 93.94 112 LEU A C 1
ATOM 872 O O . LEU A 1 112 ? -11.477 9.32 12.789 1 93.94 112 LEU A O 1
ATOM 876 N N . THR A 1 113 ? -13.461 8.344 12.414 1 92.31 113 THR A N 1
ATOM 877 C CA . THR A 1 113 ? -13.094 7.152 13.172 1 92.31 113 THR A CA 1
ATOM 878 C C . THR A 1 113 ? -13.078 5.922 12.266 1 92.31 113 THR A C 1
ATOM 880 O O . THR A 1 113 ? -13.969 5.746 11.43 1 92.31 113 THR A O 1
ATOM 883 N N . TYR A 1 114 ? -12 5.133 12.414 1 88 114 TYR A N 1
ATOM 884 C CA . TYR A 1 114 ? -11.938 3.879 11.672 1 88 114 TYR A CA 1
ATOM 885 C C . TYR A 1 114 ? -11.258 2.789 12.492 1 88 114 TYR A C 1
ATOM 887 O O . TYR A 1 114 ? -10.484 3.082 13.406 1 88 114 TYR A O 1
ATOM 895 N N . ASP A 1 115 ? -11.578 1.555 12.125 1 85.75 115 ASP A N 1
ATOM 896 C CA . ASP A 1 115 ? -10.961 0.394 12.766 1 85.75 115 ASP A CA 1
ATOM 897 C C . ASP A 1 115 ? -9.648 0.025 12.078 1 85.75 115 ASP A C 1
ATOM 899 O O . ASP A 1 115 ? -9.539 0.113 10.852 1 85.75 115 ASP A O 1
ATOM 903 N N . PHE A 1 116 ? -8.664 -0.388 12.938 1 81.06 116 PHE A N 1
ATOM 904 C CA . PHE A 1 116 ? -7.5 -1.032 12.344 1 81.06 116 PHE A CA 1
ATOM 905 C C . PHE A 1 116 ? -7.863 -2.398 11.773 1 81.06 116 PHE A C 1
ATOM 907 O O . PHE A 1 116 ? -8.641 -3.141 12.383 1 81.06 116 PHE A O 1
ATOM 914 N N . PRO A 1 117 ? -7.242 -2.641 10.555 1 76.25 117 PRO A N 1
ATOM 915 C CA . PRO A 1 117 ? -7.355 -4.047 10.172 1 76.25 117 PRO A CA 1
ATOM 916 C C . PRO A 1 117 ? -6.812 -4.996 11.234 1 76.25 117 PRO A C 1
ATOM 918 O O . PRO A 1 117 ? -5.887 -4.641 11.969 1 76.25 117 PRO A O 1
ATOM 921 N N . PRO A 1 118 ? -7.383 -6.148 11.312 1 75.56 118 PRO A N 1
ATOM 922 C CA . PRO A 1 118 ? -7.066 -7.055 12.422 1 75.56 118 PRO A CA 1
ATOM 923 C C . PRO A 1 118 ? -5.566 -7.27 12.602 1 75.56 118 PRO A C 1
ATOM 925 O O . PRO A 1 118 ? -5.047 -7.152 13.711 1 75.56 118 PRO A O 1
ATOM 928 N N . LYS A 1 119 ? -4.855 -7.617 11.539 1 70.06 119 LYS A N 1
ATOM 929 C CA . LYS A 1 119 ? -3.424 -7.875 11.672 1 70.06 119 LYS A CA 1
ATOM 930 C C . LYS A 1 119 ? -2.672 -6.605 12.055 1 70.06 119 LYS A C 1
ATOM 932 O O . LYS A 1 119 ? -1.713 -6.656 12.828 1 70.06 119 LYS A O 1
ATOM 937 N N . VAL A 1 120 ? -3.131 -5.543 11.578 1 71.25 120 VAL A N 1
ATOM 938 C CA . VAL A 1 120 ? -2.535 -4.25 11.906 1 71.25 120 VAL A CA 1
ATOM 939 C C . VAL A 1 120 ? -2.82 -3.906 13.367 1 71.25 120 VAL A C 1
ATOM 941 O O . VAL A 1 120 ? -1.938 -3.428 14.078 1 71.25 120 VAL A O 1
ATOM 944 N N . LYS A 1 121 ? -4.051 -4.18 13.727 1 79.25 121 LYS A N 1
ATOM 945 C CA . LYS A 1 121 ? -4.465 -3.934 15.102 1 79.25 121 LYS A CA 1
ATOM 946 C C . LYS A 1 121 ? -3.58 -4.691 16.094 1 79.25 121 LYS A C 1
ATOM 948 O O . LYS A 1 121 ? -3.094 -4.113 17.062 1 79.25 121 LYS A O 1
ATOM 953 N N . GLU A 1 122 ? -3.371 -5.895 15.82 1 77.25 122 GLU A N 1
ATOM 954 C CA . GLU A 1 122 ? -2.566 -6.746 16.688 1 77.25 122 GLU A CA 1
ATOM 955 C C . GLU A 1 122 ? -1.131 -6.242 16.781 1 77.25 122 GLU A C 1
ATOM 957 O O . GLU A 1 122 ? -0.584 -6.105 17.875 1 77.25 122 GLU A O 1
ATOM 962 N N . ARG A 1 123 ? -0.615 -5.934 15.711 1 71.25 123 ARG A N 1
ATOM 963 C CA . ARG A 1 123 ? 0.771 -5.48 15.656 1 71.25 123 ARG A CA 1
ATOM 964 C C . ARG A 1 123 ? 0.944 -4.16 16.391 1 71.25 123 ARG A C 1
ATOM 966 O O . ARG A 1 123 ? 1.855 -4.012 17.219 1 71.25 123 ARG A O 1
ATOM 973 N N . LEU A 1 124 ? 0.079 -3.238 16.125 1 74 124 LEU A N 1
ATOM 974 C CA . LEU A 1 124 ? 0.182 -1.914 16.719 1 74 124 LEU A CA 1
ATOM 975 C C . LEU A 1 124 ? -0.052 -1.982 18.234 1 74 124 LEU A C 1
ATOM 977 O O . LEU A 1 124 ? 0.652 -1.328 19 1 74 124 LEU A O 1
ATOM 981 N N . ASN A 1 125 ? -0.978 -2.809 18.609 1 79.12 125 ASN A N 1
ATOM 982 C CA . ASN A 1 125 ? -1.282 -2.91 20.031 1 79.12 125 ASN A CA 1
ATOM 983 C C . ASN A 1 125 ? -0.141 -3.564 20.797 1 79.12 125 ASN A C 1
ATOM 985 O O . ASN A 1 125 ? 0.123 -3.205 21.953 1 79.12 125 ASN A O 1
ATOM 989 N N . ILE A 1 126 ? 0.501 -4.438 20.156 1 71.75 126 ILE A N 1
ATOM 990 C CA . ILE A 1 126 ? 1.683 -5.035 20.766 1 71.75 126 ILE A CA 1
ATOM 991 C C . ILE A 1 126 ? 2.797 -3.998 20.875 1 71.75 126 ILE A C 1
ATOM 993 O O . ILE A 1 126 ? 3.42 -3.848 21.922 1 71.75 126 ILE A O 1
ATOM 997 N N . GLN A 1 127 ? 2.996 -3.285 19.828 1 68.62 127 GLN A N 1
ATOM 998 C CA . GLN A 1 127 ? 4.051 -2.279 19.766 1 68.62 127 GLN A CA 1
ATOM 999 C C . GLN A 1 127 ? 3.801 -1.148 20.75 1 68.62 127 GLN A C 1
ATOM 1001 O O . GLN A 1 127 ? 4.738 -0.632 21.359 1 68.62 127 GLN A O 1
ATOM 1006 N N . TRP A 1 128 ? 2.562 -0.771 20.875 1 74.69 128 TRP A N 1
ATOM 1007 C CA . TRP A 1 128 ? 2.213 0.385 21.703 1 74.69 128 TRP A CA 1
ATOM 1008 C C . TRP A 1 128 ? 1.812 -0.046 23.109 1 74.69 128 TRP A C 1
ATOM 1010 O O . TRP A 1 128 ? 1.705 0.786 24.016 1 74.69 128 TRP A O 1
ATOM 1020 N N . GLY A 1 129 ? 1.705 -1.318 23.344 1 79.12 129 GLY A N 1
ATOM 1021 C CA . GLY A 1 129 ? 1.198 -1.778 24.625 1 79.12 129 GLY A CA 1
ATOM 1022 C C . GLY A 1 129 ? -0.198 -1.269 24.938 1 79.12 129 GLY A C 1
ATOM 1023 O O . GLY A 1 129 ? -0.464 -0.804 26.047 1 79.12 129 GLY A O 1
ATOM 1024 N N . THR A 1 130 ? -1.005 -1.25 23.891 1 85.75 130 THR A N 1
ATOM 1025 C CA . THR A 1 130 ? -2.352 -0.703 24.016 1 85.75 130 THR A CA 1
ATOM 1026 C C . THR A 1 130 ? -3.387 -1.686 23.484 1 85.75 130 THR A C 1
ATOM 1028 O O . THR A 1 130 ? -3.049 -2.816 23.125 1 85.75 130 THR A O 1
ATOM 1031 N N . SER A 1 131 ? -4.684 -1.339 23.5 1 88.19 131 SER A N 1
ATOM 1032 C CA . SER A 1 131 ? -5.773 -2.154 22.984 1 88.19 131 SER A CA 1
ATOM 1033 C C . SER A 1 131 ? -6.738 -1.318 22.141 1 88.19 131 SER A C 1
ATOM 1035 O O . SER A 1 131 ? -7.953 -1.506 22.219 1 88.19 131 SER A O 1
ATOM 1037 N N . TRP A 1 132 ? -6.219 -0.402 21.5 1 88.81 132 TRP A N 1
ATOM 1038 C CA . TRP A 1 132 ? -7.055 0.46 20.672 1 88.81 132 TRP A CA 1
ATOM 1039 C C . TRP A 1 132 ? -7.738 -0.341 19.562 1 88.81 132 TRP A C 1
ATOM 1041 O O . TRP A 1 132 ? -7.121 -1.221 18.953 1 88.81 132 TRP A O 1
ATOM 1051 N N . LYS A 1 133 ? -8.906 -0.084 19.234 1 88.88 133 LYS A N 1
ATOM 1052 C CA . LYS A 1 133 ? -9.648 -0.712 18.141 1 88.88 133 LYS A CA 1
ATOM 1053 C C . LYS A 1 133 ? -9.273 -0.088 16.797 1 88.88 133 LYS A C 1
ATOM 1055 O O . LYS A 1 133 ? -9.391 -0.734 15.758 1 88.88 133 LYS A O 1
ATOM 1060 N N . GLY A 1 134 ? -8.914 1.126 16.844 1 90.12 134 GLY A N 1
ATOM 1061 C CA . GLY A 1 134 ? -8.594 1.947 15.688 1 90.12 134 GLY A CA 1
ATOM 1062 C C . GLY A 1 134 ? -8.203 3.367 16.047 1 90.12 134 GLY A C 1
ATOM 1063 O O . GLY A 1 134 ? -7.578 3.6 17.094 1 90.12 134 GLY A O 1
ATOM 1064 N N . GLN A 1 135 ? -8.5 4.254 15.164 1 90.88 135 GLN A N 1
ATOM 1065 C CA . GLN A 1 135 ? -8.164 5.652 15.414 1 90.88 135 GLN A CA 1
ATOM 1066 C C . GLN A 1 135 ? -9.383 6.551 15.203 1 90.88 135 GLN A C 1
ATOM 1068 O O . GLN A 1 135 ? -10.281 6.219 14.43 1 90.88 135 GLN A O 1
ATOM 1073 N N . THR A 1 136 ? -9.406 7.562 15.984 1 94.62 136 THR A N 1
ATOM 1074 C CA . THR A 1 136 ? -10.305 8.695 15.805 1 94.62 136 THR A CA 1
ATOM 1075 C C . THR A 1 136 ? -9.516 9.969 15.508 1 94.62 136 THR A C 1
ATOM 1077 O O . THR A 1 136 ? -8.719 10.422 16.328 1 94.62 136 THR A O 1
ATOM 1080 N N . GLN A 1 137 ? -9.773 10.547 14.273 1 96.31 137 GLN A N 1
ATOM 1081 C CA . GLN A 1 137 ? -8.844 11.555 13.766 1 96.31 137 GLN A CA 1
ATOM 1082 C C . GLN A 1 137 ? -9.547 12.906 13.602 1 96.31 137 GLN A C 1
ATOM 1084 O O . GLN A 1 137 ? -10.695 12.961 13.156 1 96.31 137 GLN A O 1
ATOM 1089 N N . LYS A 1 138 ? -8.859 13.93 13.984 1 97.31 138 LYS A N 1
ATOM 1090 C CA . LYS A 1 138 ? -9.203 15.305 13.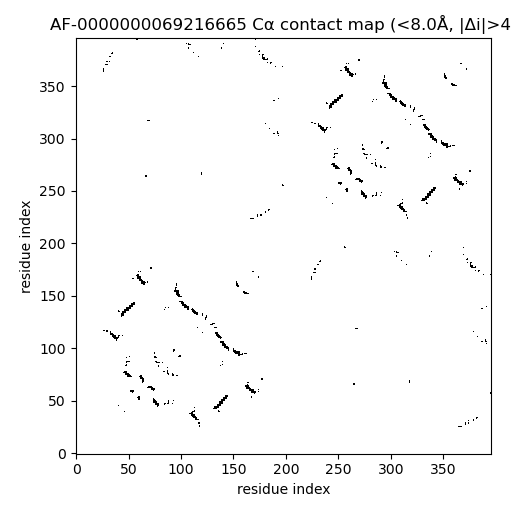648 1 97.31 138 LYS A CA 1
ATOM 1091 C C . LYS A 1 138 ? -8.242 15.875 12.609 1 97.31 138 LYS A C 1
ATOM 1093 O O . LYS A 1 138 ? -7.02 15.82 12.781 1 97.31 138 LYS A O 1
ATOM 1098 N N . TRP A 1 139 ? -8.812 16.344 11.484 1 98.06 139 TRP A N 1
ATOM 1099 C CA . TRP A 1 139 ? -7.977 16.797 10.375 1 98.06 139 TRP A CA 1
ATOM 1100 C C . TRP A 1 139 ? -7.996 18.312 10.25 1 98.06 139 TRP A C 1
ATOM 1102 O O . TRP A 1 139 ? -9.031 18.938 10.445 1 98.06 139 TRP A O 1
ATOM 1112 N N . PHE A 1 140 ? -6.875 18.859 9.875 1 98.62 140 PHE A N 1
ATOM 1113 C CA . PHE A 1 140 ? -6.691 20.297 9.711 1 98.62 140 PHE A CA 1
ATOM 1114 C C . PHE A 1 140 ? -6.07 20.609 8.359 1 98.62 140 PHE A C 1
ATOM 1116 O O . PHE A 1 140 ? -5.172 19.906 7.902 1 98.62 140 PHE A O 1
ATOM 1123 N N . LEU A 1 141 ? -6.57 21.656 7.758 1 98.56 141 LEU A N 1
ATOM 1124 C CA . LEU A 1 141 ? -6 22.156 6.512 1 98.56 141 LEU A CA 1
ATOM 1125 C C . LEU A 1 141 ? -4.984 23.266 6.789 1 98.56 141 LEU A C 1
ATOM 1127 O O . LEU A 1 141 ? -5.309 24.266 7.426 1 98.56 141 LEU A O 1
ATOM 1131 N N . PHE A 1 142 ? -3.791 23 6.324 1 98.69 142 PHE A N 1
ATOM 1132 C CA . PHE A 1 142 ? -2.707 23.969 6.461 1 98.69 142 PHE A CA 1
ATOM 1133 C C . PHE A 1 142 ? -2.35 24.578 5.113 1 98.69 142 PHE A C 1
ATOM 1135 O O . PHE A 1 142 ? -2.32 23.891 4.098 1 98.69 142 PHE A O 1
ATOM 1142 N N . LYS A 1 143 ? -2.08 25.828 5.109 1 98.25 143 LYS A N 1
ATOM 1143 C CA . LYS A 1 143 ? -1.457 26.484 3.963 1 98.25 143 LYS A CA 1
ATOM 1144 C C . LYS A 1 143 ? 0.037 26.703 4.195 1 98.25 143 LYS A C 1
ATOM 1146 O O . LYS A 1 143 ? 0.437 27.344 5.168 1 98.25 143 LYS A O 1
ATOM 1151 N N . PHE A 1 144 ? 0.812 26.125 3.312 1 98.38 144 PHE A N 1
ATOM 1152 C CA . PHE A 1 144 ? 2.26 26.312 3.367 1 98.38 144 PHE A CA 1
ATOM 1153 C C . PHE A 1 144 ? 2.654 27.703 2.932 1 98.38 144 PHE A C 1
ATOM 1155 O O . PHE A 1 144 ? 2.307 28.141 1.832 1 98.38 144 PHE A O 1
ATOM 1162 N N . THR A 1 145 ? 3.34 28.375 3.742 1 97.81 145 THR A N 1
ATOM 1163 C CA . THR A 1 145 ? 3.705 29.75 3.43 1 97.81 145 THR A CA 1
ATOM 1164 C C . THR A 1 145 ? 5.219 29.875 3.266 1 97.81 145 THR A C 1
ATOM 1166 O O . THR A 1 145 ? 5.73 30.984 3.076 1 97.81 145 THR A O 1
ATOM 1169 N N . GLY A 1 146 ? 5.887 28.828 3.439 1 96.69 146 GLY A N 1
ATOM 1170 C CA . GLY A 1 146 ? 7.332 28.828 3.273 1 96.69 146 GLY A CA 1
ATOM 1171 C C . GLY A 1 146 ? 7.773 28.422 1.883 1 96.69 146 GLY A C 1
ATOM 1172 O O . GLY A 1 146 ? 7.055 28.641 0.906 1 96.69 146 GLY A O 1
ATOM 1173 N N . GLN A 1 147 ? 9.062 28.031 1.826 1 95.88 147 GLN A N 1
ATOM 1174 C CA . GLN A 1 147 ? 9.648 27.5 0.6 1 95.88 147 GLN A CA 1
ATOM 1175 C C . GLN A 1 147 ? 10 26.031 0.756 1 95.88 147 GLN A C 1
ATOM 1177 O O . GLN A 1 147 ? 10.234 25.547 1.87 1 95.88 147 GLN A O 1
ATOM 1182 N N . ASP A 1 148 ? 10.023 25.391 -0.38 1 95.12 148 ASP A N 1
ATOM 1183 C CA . ASP A 1 148 ? 10.242 23.953 -0.367 1 95.12 148 ASP A CA 1
ATOM 1184 C C . ASP A 1 148 ? 11.516 23.594 0.4 1 95.12 148 ASP A C 1
ATOM 1186 O O . ASP A 1 148 ? 11.602 22.516 0.996 1 95.12 148 ASP A O 1
ATOM 1190 N N . GLN A 1 149 ? 12.445 24.5 0.495 1 93.81 149 GLN A N 1
ATOM 1191 C CA . GLN A 1 149 ? 13.719 24.25 1.165 1 93.81 149 GLN A CA 1
ATOM 1192 C C . GLN A 1 149 ? 13.516 24.047 2.666 1 93.81 149 GLN A C 1
ATOM 1194 O O . GLN A 1 149 ? 14.391 23.516 3.346 1 93.81 149 GLN A O 1
ATOM 1199 N N . GLU A 1 150 ? 12.406 24.516 3.125 1 94.81 150 GLU A N 1
ATOM 1200 C CA . GLU A 1 150 ? 12.086 24.375 4.543 1 94.81 150 GLU A CA 1
ATOM 1201 C C . GLU A 1 150 ? 11.742 22.938 4.887 1 94.81 150 GLU A C 1
ATOM 1203 O O . GLU A 1 150 ? 11.891 22.516 6.035 1 94.81 150 GLU A O 1
ATOM 1208 N N . ILE A 1 151 ? 11.273 22.203 3.936 1 94.5 151 ILE A N 1
ATOM 1209 C CA . ILE A 1 151 ? 10.82 20.844 4.164 1 94.5 151 ILE A CA 1
ATOM 1210 C C . ILE A 1 151 ? 12.016 19.938 4.434 1 94.5 151 ILE A C 1
ATOM 1212 O O . ILE A 1 151 ? 12.945 19.859 3.621 1 94.5 151 ILE A O 1
ATOM 1216 N N . ASN A 1 152 ? 12.023 19.312 5.602 1 91.75 152 ASN A N 1
ATOM 1217 C CA . ASN A 1 152 ? 13.047 18.375 6.059 1 91.75 152 ASN A CA 1
ATOM 1218 C C . ASN A 1 152 ? 12.438 17.141 6.699 1 91.75 152 ASN A C 1
ATOM 1220 O O . ASN A 1 152 ? 11.945 17.188 7.828 1 91.75 152 ASN A O 1
ATOM 1224 N N . LEU A 1 153 ? 12.523 16.016 6.035 1 89.75 153 LEU A N 1
ATOM 1225 C CA . LEU A 1 153 ? 11.836 14.812 6.473 1 89.75 153 LEU A CA 1
ATOM 1226 C C . LEU A 1 153 ? 12.547 14.188 7.668 1 89.75 153 LEU A C 1
ATOM 1228 O O . LEU A 1 153 ? 12.016 13.258 8.289 1 89.75 153 LEU A O 1
ATOM 1232 N N . LEU A 1 154 ? 13.703 14.664 7.934 1 81.62 154 LEU A N 1
ATOM 1233 C CA . LEU A 1 154 ? 14.336 14.266 9.188 1 81.62 154 LEU A CA 1
ATOM 1234 C C . LEU A 1 154 ? 13.656 14.93 10.375 1 81.62 154 LEU A C 1
ATOM 1236 O O . LEU A 1 154 ? 13.852 14.516 11.523 1 81.62 154 LEU A O 1
ATOM 1240 N N . GLY A 1 155 ? 12.789 15.812 10.008 1 81.88 155 GLY A N 1
ATOM 1241 C CA . GLY A 1 155 ? 12.062 16.531 11.039 1 81.88 155 GLY A CA 1
ATOM 1242 C C . GLY A 1 155 ? 12.914 17.531 11.781 1 81.88 155 GLY A C 1
ATOM 1243 O O . GLY A 1 155 ? 13.805 18.156 11.195 1 81.88 155 GLY A O 1
ATOM 1244 N N . ASP A 1 156 ? 12.461 17.844 12.938 1 76.69 156 ASP A N 1
ATOM 1245 C CA . ASP A 1 156 ? 13.195 18.797 13.766 1 76.69 156 ASP A CA 1
ATOM 1246 C C . ASP A 1 156 ? 14.148 18.062 14.711 1 76.69 156 ASP A C 1
ATOM 1248 O O . ASP A 1 156 ? 14.711 18.688 15.625 1 76.69 156 ASP A O 1
ATOM 1252 N N . GLY A 1 157 ? 14.266 16.781 14.516 1 73.88 157 GLY A N 1
ATOM 1253 C CA . GLY A 1 157 ? 15.234 16 15.273 1 73.88 157 GLY A CA 1
ATOM 1254 C C . GLY A 1 157 ? 14.664 15.461 16.578 1 73.88 157 GLY A C 1
ATOM 1255 O O . GLY A 1 157 ? 15.328 14.688 17.266 1 73.88 157 GLY A O 1
ATOM 1256 N N . THR A 1 158 ? 13.445 15.789 16.938 1 74.31 158 THR A N 1
ATOM 1257 C CA . THR A 1 158 ? 12.875 15.383 18.219 1 74.31 158 THR A CA 1
ATOM 1258 C C . THR A 1 158 ? 12.367 13.945 18.141 1 74.31 158 THR A C 1
ATOM 1260 O O . THR A 1 158 ? 12.266 13.266 19.172 1 74.31 158 THR A O 1
ATOM 1263 N N . GLU A 1 159 ? 11.977 13.562 16.984 1 74.06 159 GLU A N 1
ATOM 1264 C CA . GLU A 1 159 ? 11.469 12.211 16.766 1 74.06 159 GLU A CA 1
ATOM 1265 C C . GLU A 1 159 ? 12.227 11.523 15.625 1 74.06 159 GLU A C 1
ATOM 1267 O O . GLU A 1 159 ? 12.898 12.188 14.836 1 74.06 159 GLU A O 1
ATOM 1272 N N . LYS A 1 160 ? 12.141 10.25 15.547 1 76.25 160 LYS A N 1
ATOM 1273 C CA . LYS A 1 160 ? 12.734 9.5 14.445 1 76.25 160 LYS A CA 1
ATOM 1274 C C . LYS A 1 160 ? 12.047 9.82 13.125 1 76.25 160 LYS A C 1
ATOM 1276 O O . LYS A 1 160 ? 10.828 9.961 13.07 1 76.25 160 LYS A O 1
ATOM 1281 N N . PRO A 1 161 ? 12.898 9.922 12.148 1 79 161 PRO A N 1
ATOM 1282 C CA . PRO A 1 161 ? 12.312 10.18 10.828 1 79 161 PRO A CA 1
ATOM 1283 C C . PRO A 1 161 ? 11.305 9.117 10.414 1 79 161 PRO A C 1
ATOM 1285 O O . PRO A 1 161 ? 11.516 7.926 10.664 1 79 161 PRO A O 1
ATOM 1288 N N . GLU A 1 162 ? 10.195 9.508 9.797 1 77.94 162 GLU A N 1
ATOM 1289 C CA . GLU A 1 162 ? 9.117 8.609 9.406 1 77.94 162 GLU A CA 1
ATOM 1290 C C . GLU A 1 162 ? 8.984 8.516 7.891 1 77.94 162 GLU A C 1
ATOM 1292 O O . GLU A 1 162 ? 8.461 7.535 7.363 1 77.94 162 GLU A O 1
ATOM 1297 N N . PHE A 1 163 ? 9.547 9.594 7.309 1 79.44 163 PHE A N 1
ATOM 1298 C CA . PHE A 1 163 ? 9.328 9.688 5.871 1 79.44 163 PHE A CA 1
ATOM 1299 C C . PHE A 1 163 ? 10.656 9.672 5.121 1 79.44 163 PHE A C 1
ATOM 1301 O O . PHE A 1 163 ? 11.688 10.055 5.672 1 79.44 163 PHE A O 1
ATOM 1308 N N . GLY A 1 164 ? 10.57 9.18 3.869 1 80.06 164 GLY A N 1
ATOM 1309 C CA . GLY A 1 164 ? 11.766 9.133 3.041 1 80.06 164 GLY A CA 1
ATOM 1310 C C . GLY A 1 164 ? 11.703 10.07 1.852 1 80.06 164 GLY A C 1
ATOM 1311 O O . GLY A 1 164 ? 12.727 10.625 1.433 1 80.06 164 GLY A O 1
ATOM 1312 N N . GLU A 1 165 ? 10.547 10.188 1.322 1 85.38 165 GLU A N 1
ATOM 1313 C CA . GLU A 1 165 ? 10.32 11.047 0.167 1 85.38 165 GLU A CA 1
ATOM 1314 C C . GLU A 1 165 ? 9.023 11.836 0.315 1 85.38 165 GLU A C 1
ATOM 1316 O O . GLU A 1 165 ? 8.156 11.477 1.115 1 85.38 165 GLU A O 1
ATOM 1321 N N . TRP A 1 166 ? 8.969 13 -0.372 1 91.12 166 TRP A N 1
ATOM 1322 C CA . TRP A 1 166 ? 7.734 13.773 -0.345 1 91.12 166 TRP A CA 1
ATOM 1323 C C . TRP A 1 166 ? 7.426 14.359 -1.72 1 91.12 166 TRP A C 1
ATOM 1325 O O . TRP A 1 166 ? 8.297 14.398 -2.594 1 91.12 166 TRP A O 1
ATOM 1335 N N . SER A 1 167 ? 6.172 14.711 -1.924 1 91.88 167 SER A N 1
ATOM 1336 C CA . SER A 1 167 ? 5.723 15.32 -3.172 1 91.88 167 SER A CA 1
ATOM 1337 C C . SER A 1 167 ? 4.496 16.203 -2.951 1 91.88 167 SER A C 1
ATOM 1339 O O . SER A 1 167 ? 3.785 16.031 -1.955 1 91.88 167 SER A O 1
ATOM 1341 N N . TRP A 1 168 ? 4.359 17.188 -3.84 1 95.75 168 TRP A N 1
ATOM 1342 C CA . TRP A 1 168 ? 3.113 17.922 -3.988 1 95.75 168 TRP A CA 1
ATOM 1343 C C . TRP A 1 168 ? 2.252 17.328 -5.098 1 95.75 168 TRP A C 1
ATOM 1345 O O . TRP A 1 168 ? 2.691 17.219 -6.242 1 95.75 168 TRP A O 1
ATOM 1355 N N . ILE A 1 169 ? 1.027 16.969 -4.703 1 93.94 169 ILE A N 1
ATOM 1356 C CA . ILE A 1 169 ? 0.18 16.344 -5.715 1 93.94 169 ILE A CA 1
ATOM 1357 C C . ILE A 1 169 ? -1.249 16.875 -5.582 1 93.94 169 ILE A C 1
ATOM 1359 O O . ILE A 1 169 ? -1.584 17.547 -4.602 1 93.94 169 ILE A O 1
ATOM 1363 N N . SER A 1 170 ? -2.1 16.609 -6.617 1 94.44 170 SER A N 1
ATOM 1364 C CA . SER A 1 170 ? -3.486 17.062 -6.562 1 94.44 170 SER A CA 1
ATOM 1365 C C . SER A 1 170 ? -4.293 16.25 -5.559 1 94.44 170 SER A C 1
ATOM 1367 O O . SER A 1 170 ? -3.885 15.148 -5.172 1 94.44 170 SER A O 1
ATOM 1369 N N . ALA A 1 171 ? -5.406 16.781 -5.172 1 94.31 171 ALA A N 1
ATOM 1370 C CA . ALA A 1 171 ? -6.305 16.062 -4.266 1 94.31 171 ALA A CA 1
ATOM 1371 C C . ALA A 1 171 ? -6.742 14.734 -4.863 1 94.31 171 ALA A C 1
ATOM 1373 O O . ALA A 1 171 ? -6.82 13.727 -4.156 1 94.31 171 ALA A O 1
ATOM 1374 N N . GLU A 1 172 ? -7.016 14.75 -6.125 1 91.75 172 GLU A N 1
ATOM 1375 C CA . GLU A 1 172 ? -7.418 13.523 -6.809 1 91.75 172 GLU A CA 1
ATOM 1376 C C . GLU A 1 172 ? -6.305 12.484 -6.773 1 91.75 172 GLU A C 1
ATOM 1378 O O . GLU A 1 172 ? -6.562 11.297 -6.547 1 91.75 172 GLU A O 1
ATOM 1383 N N . GLN A 1 173 ? -5.152 12.93 -6.957 1 90.31 173 GLN A N 1
ATOM 1384 C CA . GLN A 1 173 ? -4.008 12.023 -6.953 1 90.31 173 GLN A CA 1
ATOM 1385 C C . GLN A 1 173 ? -3.773 11.438 -5.562 1 90.31 173 GLN A C 1
ATOM 1387 O O . GLN A 1 173 ? -3.299 10.305 -5.434 1 90.31 173 GLN A O 1
ATOM 1392 N N . VAL A 1 174 ? -4.09 12.18 -4.551 1 92.19 174 VAL A N 1
ATOM 1393 C CA . VAL A 1 174 ? -3.965 11.688 -3.184 1 92.19 174 VAL A CA 1
ATOM 1394 C C . VAL A 1 174 ? -4.809 10.422 -3.01 1 92.19 174 VAL A C 1
ATOM 1396 O O . VAL A 1 174 ? -4.348 9.438 -2.436 1 92.19 174 VAL A O 1
ATOM 1399 N N . ILE A 1 175 ? -5.977 10.484 -3.531 1 89.75 175 ILE A N 1
ATOM 1400 C CA . ILE A 1 175 ? -6.887 9.352 -3.426 1 89.75 175 ILE A CA 1
ATOM 1401 C C . ILE A 1 175 ? -6.348 8.18 -4.25 1 89.75 175 ILE A C 1
ATOM 1403 O O . ILE A 1 175 ? -6.375 7.035 -3.803 1 89.75 175 ILE A O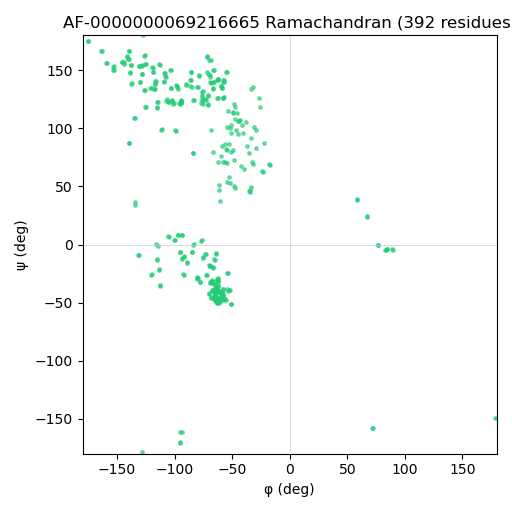 1
ATOM 1407 N N . ASP A 1 176 ? -5.816 8.484 -5.348 1 87.06 176 ASP A N 1
ATOM 1408 C CA . ASP A 1 176 ? -5.285 7.449 -6.227 1 87.06 176 ASP A CA 1
ATOM 1409 C C . ASP A 1 176 ? -4.121 6.715 -5.57 1 87.06 176 ASP A C 1
ATOM 1411 O O . ASP A 1 176 ? -3.93 5.52 -5.793 1 87.06 176 ASP A O 1
ATOM 1415 N N . LEU A 1 177 ? -3.395 7.391 -4.754 1 84.75 177 LEU A N 1
ATOM 1416 C CA . LEU A 1 177 ? -2.229 6.809 -4.098 1 84.75 177 LEU A CA 1
ATOM 1417 C C . LEU A 1 177 ? -2.648 5.758 -3.08 1 84.75 177 LEU A C 1
ATOM 1419 O O . LEU A 1 177 ? -1.827 4.945 -2.646 1 84.75 177 LEU A O 1
ATOM 1423 N N . THR A 1 178 ? -3.873 5.816 -2.705 1 85.12 178 THR A N 1
ATOM 1424 C CA . THR A 1 178 ? -4.355 4.852 -1.725 1 85.12 178 THR A CA 1
ATOM 1425 C C . THR A 1 178 ? -4.742 3.537 -2.4 1 85.12 178 THR A C 1
ATOM 1427 O O . THR A 1 178 ? -5.129 2.578 -1.73 1 85.12 178 THR A O 1
ATOM 1430 N N . VAL A 1 179 ? -4.586 3.498 -3.648 1 82.88 179 VAL A N 1
ATOM 1431 C CA . VAL A 1 179 ? -4.93 2.297 -4.402 1 82.88 179 VAL A CA 1
ATOM 1432 C C . VAL A 1 179 ? -3.668 1.698 -5.023 1 82.88 179 VAL A C 1
ATOM 1434 O O . VAL A 1 179 ? -2.941 2.381 -5.746 1 82.88 179 VAL A O 1
ATOM 1437 N N . ASP A 1 180 ? -3.422 0.49 -4.707 1 83.62 180 ASP A N 1
ATOM 1438 C CA . ASP A 1 180 ? -2.297 -0.234 -5.285 1 83.62 180 ASP A CA 1
ATOM 1439 C C . ASP A 1 180 ? -2.402 -0.285 -6.809 1 83.62 180 ASP A C 1
ATOM 1441 O O . ASP A 1 180 ? -3.482 -0.527 -7.352 1 83.62 180 ASP A O 1
ATOM 1445 N N . PHE A 1 181 ? -1.298 -0.018 -7.445 1 78.31 181 PHE A N 1
ATOM 1446 C CA . PHE A 1 181 ? -1.303 0.012 -8.898 1 78.31 181 PHE A CA 1
ATOM 1447 C C . PHE A 1 181 ? -1.576 -1.376 -9.469 1 78.31 181 PHE A C 1
ATOM 1449 O O . PHE A 1 181 ? -1.905 -1.515 -10.648 1 78.31 181 PHE A O 1
ATOM 1456 N N . ARG A 1 182 ? -1.522 -2.396 -8.727 1 83.94 182 ARG A N 1
ATOM 1457 C CA . ARG A 1 182 ? -1.765 -3.758 -9.188 1 83.94 182 ARG A CA 1
ATOM 1458 C C . ARG A 1 182 ? -3.254 -4.082 -9.18 1 83.94 182 ARG A C 1
ATOM 1460 O O . ARG A 1 182 ? -3.668 -5.137 -9.672 1 83.94 182 ARG A O 1
ATOM 1467 N N . LYS A 1 183 ? -4.031 -3.205 -8.68 1 86.81 183 LYS A N 1
ATOM 1468 C CA . LYS A 1 183 ? -5.445 -3.52 -8.523 1 86.81 183 LYS A CA 1
ATOM 1469 C C . LYS A 1 183 ? -6.07 -3.92 -9.859 1 86.81 183 LYS A C 1
ATOM 1471 O O . LYS A 1 183 ? -6.723 -4.961 -9.953 1 86.81 183 LYS A O 1
ATOM 1476 N N . PRO A 1 184 ? -5.844 -3.197 -10.898 1 89.12 184 PRO A N 1
ATOM 1477 C CA . PRO A 1 184 ? -6.438 -3.629 -12.164 1 89.12 184 PRO A CA 1
ATOM 1478 C C . PRO A 1 184 ? -5.922 -4.992 -12.625 1 89.12 184 PRO A C 1
ATOM 1480 O O . PRO A 1 184 ? -6.68 -5.777 -13.203 1 89.12 184 PRO A O 1
ATOM 1483 N N . VAL A 1 185 ? -4.703 -5.281 -12.398 1 90.62 185 VAL A N 1
ATOM 1484 C CA . VAL A 1 185 ? -4.125 -6.566 -12.773 1 90.62 185 VAL A CA 1
ATOM 1485 C C . VAL A 1 185 ? -4.836 -7.691 -12.016 1 90.62 185 VAL A C 1
ATOM 1487 O O . VAL A 1 185 ? -5.285 -8.664 -12.625 1 90.62 185 VAL A O 1
ATOM 1490 N N . TYR A 1 186 ? -4.98 -7.598 -10.75 1 92.94 186 TYR A N 1
ATOM 1491 C CA . TYR A 1 186 ? -5.605 -8.633 -9.938 1 92.94 186 TYR A CA 1
ATOM 1492 C C . TYR A 1 186 ? -7.066 -8.82 -10.32 1 92.94 186 TYR A C 1
ATOM 1494 O O . TYR A 1 186 ? -7.574 -9.945 -10.336 1 92.94 186 TYR A O 1
ATOM 1502 N N . LYS A 1 187 ? -7.664 -7.664 -10.602 1 92.31 187 LYS A N 1
ATOM 1503 C CA . LYS A 1 187 ? -9.047 -7.758 -11.055 1 92.31 187 LYS A CA 1
ATOM 1504 C C . LYS A 1 187 ? -9.156 -8.602 -12.328 1 92.31 187 LYS A C 1
ATOM 1506 O O . LYS A 1 187 ? -10.016 -9.484 -12.422 1 92.31 187 LYS A O 1
ATOM 1511 N N . GLU A 1 188 ? -8.289 -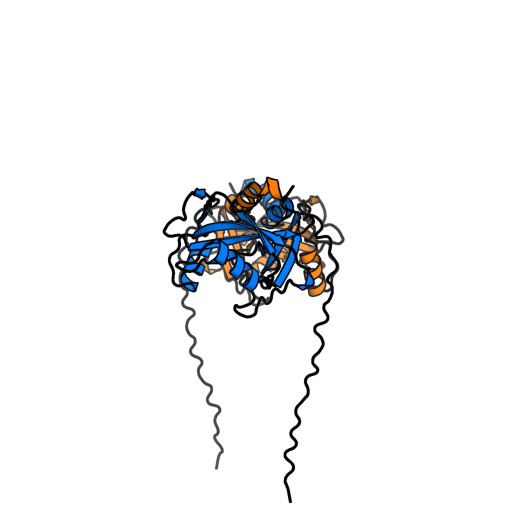8.305 -13.242 1 92.75 188 GLU A N 1
ATOM 1512 C CA . GLU A 1 188 ? -8.305 -9.047 -14.5 1 92.75 188 GLU A CA 1
ATOM 1513 C C . GLU A 1 188 ? -7.949 -10.516 -14.281 1 92.75 188 GLU A C 1
ATOM 1515 O O . GLU A 1 188 ? -8.562 -11.406 -14.875 1 92.75 188 GLU A O 1
ATOM 1520 N N . VAL A 1 189 ? -6.992 -10.781 -13.453 1 95 189 VAL A N 1
ATOM 1521 C CA . VAL A 1 189 ? -6.543 -12.141 -13.172 1 95 189 VAL A CA 1
ATOM 1522 C C . VAL A 1 189 ? -7.676 -12.938 -12.523 1 95 189 VAL A C 1
ATOM 1524 O O . VAL A 1 189 ? -7.988 -14.047 -12.961 1 95 189 VAL A O 1
ATOM 1527 N N . LEU A 1 190 ? -8.281 -12.383 -11.508 1 95.06 190 LEU A N 1
ATOM 1528 C CA . LEU A 1 190 ? -9.336 -13.086 -10.781 1 95.06 190 LEU A CA 1
ATOM 1529 C C . LEU A 1 190 ? -10.57 -13.273 -11.656 1 95.06 190 LEU A C 1
ATOM 1531 O O . LEU A 1 190 ? -11.273 -14.281 -11.539 1 95.06 190 LEU A O 1
ATOM 1535 N N . ALA A 1 191 ? -10.773 -12.32 -12.492 1 93.19 191 ALA A N 1
ATOM 1536 C CA . ALA A 1 191 ? -11.852 -12.477 -13.453 1 93.19 191 ALA A CA 1
ATOM 1537 C C . ALA A 1 191 ? -11.578 -13.633 -14.406 1 93.19 191 ALA A C 1
ATOM 1539 O O . ALA A 1 191 ? -12.477 -14.414 -14.727 1 93.19 191 ALA A O 1
ATOM 1540 N N . ALA A 1 192 ? -10.359 -13.727 -14.867 1 93.62 192 ALA A N 1
ATOM 1541 C CA . ALA A 1 192 ? -9.969 -14.789 -15.789 1 93.62 192 ALA A CA 1
ATOM 1542 C C . ALA A 1 192 ? -10.133 -16.156 -15.141 1 93.62 192 ALA A C 1
ATOM 1544 O O . ALA A 1 192 ? -10.445 -17.141 -15.82 1 93.62 192 ALA A O 1
ATOM 1545 N N . PHE A 1 193 ? -10 -16.25 -13.867 1 96.75 193 PHE A N 1
ATOM 1546 C CA . PHE A 1 193 ? -10.023 -17.531 -13.18 1 96.75 193 PHE A CA 1
ATOM 1547 C C . PHE A 1 193 ? -11.352 -17.719 -12.445 1 96.75 193 PHE A C 1
ATOM 1549 O O . PHE A 1 193 ? -11.523 -18.703 -11.711 1 96.75 193 PHE A O 1
ATOM 1556 N N . ALA A 1 194 ? -12.32 -16.844 -12.617 1 93.69 194 ALA A N 1
ATOM 1557 C CA . ALA A 1 194 ? -13.586 -16.828 -11.891 1 93.69 194 ALA A CA 1
ATOM 1558 C C . ALA A 1 194 ? -14.297 -18.172 -11.992 1 93.69 194 ALA A C 1
ATOM 1560 O O . ALA A 1 194 ? -14.828 -18.672 -11 1 93.69 194 ALA A O 1
ATOM 1561 N N . PRO A 1 195 ? -14.266 -18.859 -13.133 1 92.19 195 PRO A N 1
ATOM 1562 C CA . PRO A 1 195 ? -14.945 -20.156 -13.242 1 92.19 195 PRO A CA 1
ATOM 1563 C C . PRO A 1 195 ? -14.383 -21.203 -12.289 1 92.19 195 PRO A C 1
ATOM 1565 O O . PRO A 1 195 ? -15.117 -22.078 -11.812 1 92.19 195 PRO A O 1
ATOM 1568 N N . GLN A 1 196 ? -13.062 -21.094 -12.016 1 92.81 196 GLN A N 1
ATOM 1569 C CA . GLN A 1 196 ? -12.406 -22.078 -11.164 1 92.81 196 GLN A CA 1
ATOM 1570 C C . GLN A 1 196 ? -12.484 -21.672 -9.695 1 92.81 196 GLN A C 1
ATOM 1572 O O . GLN A 1 196 ? -12.156 -22.469 -8.805 1 92.81 196 GLN A O 1
ATOM 1577 N N . LEU A 1 197 ? -12.805 -20.453 -9.484 1 90.25 197 LEU A N 1
ATOM 1578 C CA . LEU A 1 197 ? -12.828 -19.922 -8.125 1 90.25 197 LEU A CA 1
ATOM 1579 C C . LEU A 1 197 ? -14.219 -20.062 -7.516 1 90.25 197 LEU A C 1
ATOM 1581 O O . LEU A 1 197 ? -14.414 -19.766 -6.336 1 90.25 197 LEU A O 1
ATOM 1585 N N . GLN A 1 198 ? -15.234 -20.391 -8.234 1 80.75 198 GLN A N 1
ATOM 1586 C CA . GLN A 1 198 ? -16.594 -20.656 -7.75 1 80.75 198 GLN A CA 1
ATOM 1587 C C . GLN A 1 198 ? -16.703 -22.062 -7.164 1 80.75 198 GLN A C 1
ATOM 1589 O O . GLN A 1 198 ? -15.992 -22.969 -7.594 1 80.75 198 GLN A O 1
ATOM 1594 N N . MET B 1 1 ? 63.719 9.656 25.297 1 22.56 1 MET B N 1
ATOM 1595 C CA . MET B 1 1 ? 63.188 9.836 23.938 1 22.56 1 MET B CA 1
ATOM 1596 C C . MET B 1 1 ? 61.688 9.5 23.891 1 22.56 1 MET B C 1
ATOM 1598 O O . MET B 1 1 ? 61.281 8.461 24.391 1 22.56 1 MET B O 1
ATOM 1602 N N . ALA B 1 2 ? 60.906 10.633 23.578 1 22.62 2 ALA B N 1
ATOM 1603 C CA . ALA B 1 2 ? 59.531 11.125 23.547 1 22.62 2 ALA B CA 1
ATOM 1604 C C . ALA B 1 2 ? 58.688 10.398 22.5 1 22.62 2 ALA B C 1
ATOM 1606 O O . ALA B 1 2 ? 59 10.445 21.312 1 22.62 2 ALA B O 1
ATOM 1607 N N . LEU B 1 3 ? 58.25 9.234 22.828 1 24.17 3 LEU B N 1
ATOM 1608 C CA . LEU B 1 3 ? 57.5 8.305 22.016 1 24.17 3 LEU B CA 1
ATOM 1609 C C . LEU B 1 3 ? 56.25 8.969 21.453 1 24.17 3 LEU B C 1
ATOM 1611 O O . LEU B 1 3 ? 55.375 9.383 22.219 1 24.17 3 LEU B O 1
ATOM 1615 N N . CYS B 1 4 ? 56.344 9.734 20.359 1 22.48 4 CYS B N 1
ATOM 1616 C CA . CYS B 1 4 ? 55.438 10.594 19.609 1 22.48 4 CYS B CA 1
ATOM 1617 C C . CYS B 1 4 ? 54.219 9.812 19.109 1 22.48 4 CYS B C 1
ATOM 1619 O O . CYS B 1 4 ? 54.375 8.836 18.375 1 22.48 4 CYS B O 1
ATOM 1621 N N . ARG B 1 5 ? 53.156 9.664 19.953 1 22.09 5 ARG B N 1
ATOM 1622 C CA . ARG B 1 5 ? 51.844 9.047 19.844 1 22.09 5 ARG B CA 1
ATOM 1623 C C . ARG B 1 5 ? 51.125 9.531 18.594 1 22.09 5 ARG B C 1
ATOM 1625 O O . ARG B 1 5 ? 50.938 10.734 18.406 1 22.09 5 ARG B O 1
ATOM 1632 N N . PHE B 1 6 ? 51.438 8.984 17.422 1 22.5 6 PHE B N 1
ATOM 1633 C CA . PHE B 1 6 ? 50.938 9.391 16.109 1 22.5 6 PHE B CA 1
ATOM 1634 C C . PHE B 1 6 ? 49.406 9.359 16.062 1 22.5 6 PHE B C 1
ATOM 1636 O O . PHE B 1 6 ? 48.812 8.312 16.266 1 22.5 6 PHE B O 1
ATOM 1643 N N . ALA B 1 7 ? 48.625 10.453 16.469 1 23.19 7 ALA B N 1
ATOM 1644 C CA . ALA B 1 7 ? 47.188 10.766 16.562 1 23.19 7 ALA B CA 1
ATOM 1645 C C . ALA B 1 7 ? 46.531 10.719 15.203 1 23.19 7 ALA B C 1
ATOM 1647 O O . ALA B 1 7 ? 46.719 11.602 14.367 1 23.19 7 ALA B O 1
ATOM 1648 N N . TYR B 1 8 ? 46.625 9.711 14.352 1 21.8 8 TYR B N 1
ATOM 1649 C CA . TYR B 1 8 ? 46.156 9.82 12.969 1 21.8 8 TYR B CA 1
ATOM 1650 C C . TYR B 1 8 ? 44.656 10.07 12.922 1 21.8 8 TYR B C 1
ATOM 1652 O O . TYR B 1 8 ? 43.875 9.25 13.391 1 21.8 8 TYR B O 1
ATOM 1660 N N . SER B 1 9 ? 44.156 11.281 13.312 1 23.16 9 SER B N 1
ATOM 1661 C CA . SER B 1 9 ? 42.75 11.609 13.32 1 23.16 9 SER B CA 1
ATOM 1662 C C . SER B 1 9 ? 42.125 11.492 11.93 1 23.16 9 SER B C 1
ATOM 1664 O O . SER B 1 9 ? 42.5 12.242 11.023 1 23.16 9 SER B O 1
ATOM 1666 N N . PRO B 1 10 ? 41.812 10.312 11.344 1 26.03 10 PRO B N 1
ATOM 1667 C CA . PRO B 1 10 ? 41.375 10.32 9.945 1 26.03 10 PRO B CA 1
ATOM 1668 C C . PRO B 1 10 ? 40.188 11.258 9.695 1 26.03 10 PRO B C 1
ATOM 1670 O O . PRO B 1 10 ? 39.281 11.328 10.516 1 26.03 10 PRO B O 1
ATOM 1673 N N . CYS B 1 11 ? 40.375 12.469 9.141 1 23.3 11 CYS B N 1
ATOM 1674 C CA . CYS B 1 11 ? 39.438 13.523 8.742 1 23.3 11 CYS B CA 1
ATOM 1675 C C . CYS B 1 11 ? 38.406 12.992 7.758 1 23.3 11 CYS B C 1
ATOM 1677 O O . CYS B 1 11 ? 38.75 12.594 6.641 1 23.3 11 CYS B O 1
ATOM 1679 N N . PHE B 1 12 ? 37.469 12.172 8.156 1 23.3 12 PHE B N 1
ATOM 1680 C CA . PHE B 1 12 ? 36.469 11.703 7.211 1 23.3 12 PHE B CA 1
ATOM 1681 C C . PHE B 1 12 ? 35.844 12.875 6.477 1 23.3 12 PHE B C 1
ATOM 1683 O O . PHE B 1 12 ? 35.406 13.852 7.102 1 23.3 12 PHE B O 1
ATOM 1690 N N . PRO B 1 13 ? 36.219 13.125 5.23 1 25.58 13 PRO B N 1
ATOM 1691 C CA . PRO B 1 13 ? 35.688 14.273 4.477 1 25.58 13 PRO B CA 1
ATOM 1692 C C . PRO B 1 13 ? 34.156 14.391 4.551 1 25.58 13 PRO B C 1
ATOM 1694 O O . PRO B 1 13 ? 33.469 13.375 4.629 1 25.58 13 PRO B O 1
ATOM 1697 N N . LYS B 1 14 ? 33.625 15.477 5.043 1 26.45 14 LYS B N 1
ATOM 1698 C CA . LYS B 1 14 ? 32.281 16.031 5.129 1 26.45 14 LYS B CA 1
ATOM 1699 C C . LYS B 1 14 ? 31.609 16.062 3.762 1 26.45 14 LYS B C 1
ATOM 1701 O O . LYS B 1 14 ? 32 16.828 2.885 1 26.45 14 LYS B O 1
ATOM 1706 N N . TYR B 1 15 ? 31.531 14.953 3.004 1 25.48 15 TYR B N 1
ATOM 1707 C CA . TYR B 1 15 ? 30.922 15.18 1.704 1 25.48 15 TYR B CA 1
ATOM 1708 C C . TYR B 1 15 ? 29.656 16.031 1.842 1 25.48 15 TYR B C 1
ATOM 1710 O O . TYR B 1 15 ? 28.844 15.812 2.746 1 25.48 15 TYR B O 1
ATOM 1718 N N . PRO B 1 16 ? 29.672 17.25 1.324 1 28.3 16 PRO B N 1
ATOM 1719 C CA . PRO B 1 16 ? 28.516 18.156 1.344 1 28.3 16 PRO B CA 1
ATOM 1720 C C . PRO B 1 16 ? 27.234 17.484 0.859 1 28.3 16 PRO B C 1
ATOM 1722 O O . PRO B 1 16 ? 27.281 16.609 -0.011 1 28.3 16 PRO B O 1
ATOM 1725 N N . PRO B 1 17 ? 26.297 17.312 1.705 1 26.53 17 PRO B N 1
ATOM 1726 C CA . PRO B 1 17 ? 25.016 16.719 1.306 1 26.53 17 PRO B CA 1
ATOM 1727 C C . PRO B 1 17 ? 24.422 17.359 0.051 1 26.53 17 PRO B C 1
ATOM 1729 O O . PRO B 1 17 ? 24.203 18.578 0.027 1 26.53 17 PRO B O 1
ATOM 1732 N N . LYS B 1 18 ? 25.031 17.078 -1.169 1 29.8 18 LYS B N 1
ATOM 1733 C CA . LYS B 1 18 ? 24.469 17.641 -2.393 1 29.8 18 LYS B CA 1
ATOM 1734 C C . LYS B 1 18 ? 22.953 17.641 -2.35 1 29.8 18 LYS B C 1
ATOM 1736 O O . LYS B 1 18 ? 22.344 16.625 -2.004 1 29.8 18 LYS B O 1
ATOM 1741 N N . HIS B 1 19 ? 22.328 18.75 -2.164 1 27.52 19 HIS B N 1
ATOM 1742 C CA . HIS B 1 19 ? 20.922 19.078 -2.338 1 27.52 19 HIS B CA 1
ATOM 1743 C C . HIS B 1 19 ? 20.406 18.578 -3.688 1 27.52 19 HIS B C 1
ATOM 1745 O O . HIS B 1 19 ? 20.734 19.156 -4.73 1 27.52 19 HIS B O 1
ATOM 1751 N N . VAL B 1 20 ? 20.641 17.406 -4.055 1 27.34 20 VAL B N 1
ATOM 1752 C CA . VAL B 1 20 ? 20.094 17.125 -5.371 1 27.34 20 VAL B CA 1
ATOM 1753 C C . VAL B 1 20 ? 18.672 17.672 -5.465 1 27.34 20 VAL B C 1
ATOM 1755 O O . VAL B 1 20 ? 17.812 17.344 -4.645 1 27.34 20 VAL B O 1
ATOM 1758 N N . LYS B 1 21 ? 18.562 18.875 -5.996 1 29.66 21 LYS B N 1
ATOM 1759 C CA . LYS B 1 21 ? 17.297 19.438 -6.461 1 29.66 21 LYS B CA 1
ATOM 1760 C C . LYS B 1 21 ? 16.484 18.391 -7.227 1 29.66 21 LYS B C 1
ATOM 1762 O O . LYS B 1 21 ? 16.922 17.891 -8.266 1 29.66 21 LYS B O 1
ATOM 1767 N N . PHE B 1 22 ? 16.016 17.406 -6.629 1 27.03 22 PHE B N 1
ATOM 1768 C CA . PHE B 1 22 ? 15.203 16.531 -7.465 1 27.03 22 PHE B CA 1
ATOM 1769 C C . PHE B 1 22 ? 14.211 17.344 -8.289 1 27.03 22 PHE B C 1
ATOM 1771 O O . PHE B 1 22 ? 13.469 18.156 -7.742 1 27.03 22 PHE B O 1
ATOM 1778 N N . PRO B 1 23 ? 14.5 17.625 -9.547 1 29.72 23 PRO B N 1
ATOM 1779 C CA . PRO B 1 23 ? 13.516 18.297 -10.398 1 29.72 23 PRO B CA 1
ATOM 1780 C C . PRO B 1 23 ? 12.078 17.938 -10.039 1 29.72 23 PRO B C 1
ATOM 1782 O O . PRO B 1 23 ? 11.828 16.891 -9.43 1 29.72 23 PRO B O 1
ATOM 1785 N N . CYS B 1 24 ? 11.242 19 -10.008 1 30.59 24 CYS B N 1
ATOM 1786 C CA . CYS B 1 24 ? 9.789 18.969 -9.922 1 30.59 24 CYS B CA 1
ATOM 1787 C C . CYS B 1 24 ? 9.227 17.766 -10.688 1 30.59 24 CYS B C 1
ATOM 1789 O O . CYS B 1 24 ? 9.195 17.781 -11.914 1 30.59 24 CYS B O 1
ATOM 1791 N N . LEU B 1 25 ? 9.812 16.719 -10.492 1 33.56 25 LEU B N 1
ATOM 1792 C CA . LEU B 1 25 ? 9.359 15.602 -11.32 1 33.56 25 LEU B CA 1
ATOM 1793 C C . LEU B 1 25 ? 7.836 15.594 -11.438 1 33.56 25 LEU B C 1
ATOM 1795 O O . LEU B 1 25 ? 7.129 15.742 -10.438 1 33.56 25 LEU B O 1
ATOM 1799 N N . PRO B 1 26 ? 7.426 16.047 -12.562 1 33.09 26 PRO B N 1
ATOM 1800 C CA . PRO B 1 26 ? 5.992 15.898 -12.805 1 33.09 26 PRO B CA 1
ATOM 1801 C C . PRO B 1 26 ? 5.414 14.617 -12.219 1 33.09 26 PRO B C 1
ATOM 1803 O O . PRO B 1 26 ? 5.953 13.531 -12.453 1 33.09 26 PRO B O 1
ATOM 1806 N N . LEU B 1 27 ? 5.195 14.641 -10.953 1 36.75 27 LEU B N 1
ATOM 1807 C CA . LEU B 1 27 ? 4.312 13.555 -10.547 1 36.75 27 LEU B CA 1
ATOM 1808 C C . LEU B 1 27 ? 3.273 13.258 -11.625 1 36.75 27 LEU B C 1
ATOM 1810 O O . LEU B 1 27 ? 2.299 14 -11.773 1 36.75 27 LEU B O 1
ATOM 1814 N N . SER B 1 28 ? 3.627 13.141 -12.836 1 33.56 28 SER B N 1
ATOM 1815 C CA . SER B 1 28 ? 2.609 12.656 -13.758 1 33.56 28 SER B CA 1
ATOM 1816 C C . SER B 1 28 ? 1.558 11.82 -13.039 1 33.56 28 SER B C 1
ATOM 1818 O O . SER B 1 28 ? 1.884 11.055 -12.133 1 33.56 28 SER B O 1
ATOM 1820 N N . ALA B 1 29 ? 0.337 12.234 -13.055 1 35.16 29 ALA B N 1
ATOM 1821 C CA . ALA B 1 29 ? -0.923 11.586 -12.695 1 35.16 29 ALA B CA 1
ATOM 1822 C C . ALA B 1 29 ? -0.796 10.07 -12.758 1 35.16 29 ALA B C 1
ATOM 1824 O O . ALA B 1 29 ? -0.309 9.516 -13.75 1 35.16 29 ALA B O 1
ATOM 1825 N N . HIS B 1 30 ? -0.386 9.469 -11.719 1 40.31 30 HIS B N 1
ATOM 1826 C CA . HIS B 1 30 ? -0.623 8.031 -11.75 1 40.31 30 HIS B CA 1
ATOM 1827 C C . HIS B 1 30 ? -1.765 7.68 -12.695 1 40.31 30 HIS B C 1
ATOM 1829 O O . HIS B 1 30 ? -2.932 7.941 -12.398 1 40.31 30 HIS B O 1
ATOM 1835 N N . SER B 1 31 ? -1.612 7.969 -13.93 1 39.28 31 SER B N 1
ATOM 1836 C CA . SER B 1 31 ? -2.492 7.242 -14.844 1 39.28 31 SER B CA 1
ATOM 1837 C C . SER B 1 31 ? -2.857 5.871 -14.281 1 39.28 31 SER B C 1
ATOM 1839 O O . SER B 1 31 ? -2.004 5.172 -13.734 1 39.28 31 SER B O 1
ATOM 1841 N N . SER B 1 32 ? -3.967 5.742 -13.703 1 47.38 32 SER B N 1
ATOM 1842 C CA . SER B 1 32 ? -4.453 4.371 -13.57 1 47.38 32 SER B CA 1
ATOM 1843 C C . SER B 1 32 ? -3.723 3.428 -14.516 1 47.38 32 SER B C 1
ATOM 1845 O O . SER B 1 32 ? -3.842 3.551 -15.734 1 47.38 32 SER B O 1
ATOM 1847 N N . SER B 1 33 ? -2.461 3.199 -14.266 1 55.09 33 SER B N 1
ATOM 1848 C CA . SER B 1 33 ? -1.787 2.215 -15.109 1 55.09 33 SER B CA 1
ATOM 1849 C C . SER B 1 33 ? -2.748 1.123 -15.562 1 55.09 33 SER B C 1
ATOM 1851 O O . SER B 1 33 ? -3.186 0.297 -14.758 1 55.09 33 SER B O 1
ATOM 1853 N N . LEU B 1 34 ? -3.611 1.564 -16.391 1 59.69 34 LEU B N 1
ATOM 1854 C CA . LEU B 1 34 ? -4.508 0.614 -17.047 1 59.69 34 LEU B CA 1
ATOM 1855 C C . LEU B 1 34 ? -3.742 -0.602 -17.547 1 59.69 34 LEU B C 1
ATOM 1857 O O . LEU B 1 34 ? -2.682 -0.46 -18.156 1 59.69 34 LEU B O 1
ATOM 1861 N N . SER B 1 35 ? -3.961 -1.678 -16.812 1 70.69 35 SER B N 1
ATOM 1862 C CA . SER B 1 35 ? -3.465 -2.928 -17.375 1 70.69 35 SER B CA 1
ATOM 1863 C C . SER B 1 35 ? -4.152 -3.246 -18.703 1 70.69 35 SER B C 1
ATOM 1865 O O . SER B 1 35 ? -5.344 -2.98 -18.859 1 70.69 35 SER B O 1
ATOM 1867 N N . SER B 1 36 ? -3.346 -3.459 -19.688 1 81.5 36 SER B N 1
ATOM 1868 C CA . SER B 1 36 ? -3.865 -3.883 -20.984 1 81.5 36 SER B CA 1
ATOM 1869 C C . SER B 1 36 ? -3.637 -5.375 -21.219 1 81.5 36 SER B C 1
ATOM 1871 O O . SER B 1 36 ? -2.604 -5.918 -20.812 1 81.5 36 SER B O 1
ATOM 1873 N N . THR B 1 37 ? -4.656 -6.027 -21.688 1 83.38 37 THR B N 1
ATOM 1874 C CA . THR B 1 37 ? -4.559 -7.438 -22.047 1 83.38 37 THR B CA 1
ATOM 1875 C C . THR B 1 37 ? -3.992 -7.602 -23.453 1 83.38 37 THR B C 1
ATOM 1877 O O . THR B 1 37 ? -4.465 -6.965 -24.391 1 83.38 37 THR B O 1
ATOM 1880 N N . MET B 1 38 ? -2.945 -8.359 -23.484 1 83.81 38 MET B N 1
ATOM 1881 C CA . MET B 1 38 ? -2.273 -8.57 -24.766 1 83.81 38 MET B CA 1
ATOM 1882 C C . MET B 1 38 ? -2.148 -10.055 -25.078 1 83.81 38 MET B C 1
ATOM 1884 O O . MET B 1 38 ? -2.137 -10.883 -24.172 1 83.81 38 MET B O 1
ATOM 1888 N N . GLU B 1 39 ? -2.035 -10.391 -26.391 1 85.75 39 GLU B N 1
ATOM 1889 C CA . GLU B 1 39 ? -1.856 -11.781 -26.812 1 85.75 39 GLU B CA 1
ATOM 1890 C C . GLU B 1 39 ? -0.416 -12.242 -26.609 1 85.75 39 GLU B C 1
ATOM 1892 O O . GLU B 1 39 ? -0.161 -13.422 -26.375 1 85.75 39 GLU B O 1
ATOM 1897 N N . ALA B 1 40 ? 0.493 -11.312 -26.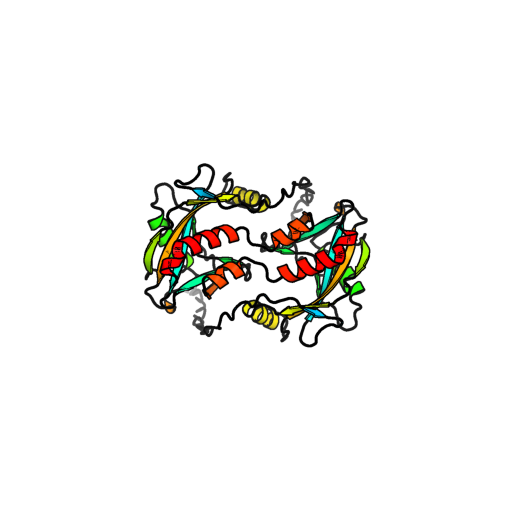75 1 89.19 40 ALA B N 1
ATOM 1898 C CA . ALA B 1 40 ? 1.92 -11.578 -26.594 1 89.19 40 ALA B CA 1
ATOM 1899 C C . ALA B 1 40 ? 2.561 -10.586 -25.625 1 89.19 40 ALA B C 1
ATOM 1901 O O . ALA B 1 40 ? 2.021 -9.5 -25.406 1 89.19 40 ALA B O 1
ATOM 1902 N N . PRO B 1 41 ? 3.625 -11.039 -25.031 1 89.12 41 PRO B N 1
ATOM 1903 C CA . PRO B 1 41 ? 4.301 -10.086 -24.141 1 89.12 41 PRO B CA 1
ATOM 1904 C C . PRO B 1 41 ? 4.824 -8.859 -24.891 1 89.12 41 PRO B C 1
ATOM 1906 O O . PRO B 1 41 ? 5.277 -8.969 -26.031 1 89.12 41 PRO B O 1
ATOM 1909 N N . LEU B 1 42 ? 4.727 -7.758 -24.281 1 85.5 42 LEU B N 1
ATOM 1910 C CA . LEU B 1 42 ? 5.117 -6.5 -24.891 1 85.5 42 LEU B CA 1
ATOM 1911 C C . LEU B 1 42 ? 6.609 -6.242 -24.719 1 85.5 42 LEU B C 1
ATOM 1913 O O . LEU B 1 42 ? 7.152 -6.457 -23.625 1 85.5 42 LEU B O 1
ATOM 1917 N N . GLU B 1 43 ? 7.219 -5.805 -25.812 1 87.81 43 GLU B N 1
ATOM 1918 C CA . GLU B 1 43 ? 8.625 -5.422 -25.734 1 87.81 43 GLU B CA 1
ATOM 1919 C C . GLU B 1 43 ? 8.812 -4.191 -24.859 1 87.81 43 GLU B C 1
ATOM 1921 O O . GLU B 1 43 ? 7.953 -3.307 -24.828 1 87.81 43 GLU B O 1
ATOM 1926 N N . GLY B 1 44 ? 9.992 -4.125 -24.219 1 91.06 44 GLY B N 1
ATOM 1927 C CA . GLY B 1 44 ? 10.25 -2.986 -23.344 1 91.06 44 GLY B CA 1
ATOM 1928 C C . GLY B 1 44 ? 9.688 -3.162 -21.953 1 91.06 44 GLY B C 1
ATOM 1929 O O . GLY B 1 44 ? 9.906 -2.322 -21.078 1 91.06 44 GLY B O 1
ATOM 1930 N N . TYR B 1 45 ? 9.023 -4.215 -21.781 1 93 45 TYR B N 1
ATOM 1931 C CA . TYR B 1 45 ? 8.453 -4.559 -20.484 1 93 45 TYR B CA 1
ATOM 1932 C C . TYR B 1 45 ? 9.078 -5.84 -19.938 1 93 45 TYR B C 1
ATOM 1934 O O . TYR B 1 45 ? 9.328 -6.785 -20.688 1 93 45 TYR B O 1
ATOM 1942 N N . ARG B 1 46 ? 9.32 -5.895 -18.672 1 92.44 46 ARG B N 1
ATOM 1943 C CA . ARG B 1 46 ? 9.883 -7.078 -18.031 1 92.44 46 ARG B CA 1
ATOM 1944 C C . ARG B 1 46 ? 8.875 -8.219 -17.984 1 92.44 46 ARG B C 1
ATOM 1946 O O . ARG B 1 46 ? 7.75 -8.031 -17.516 1 92.44 46 ARG B O 1
ATOM 1953 N N . ARG B 1 47 ? 9.312 -9.336 -18.453 1 94.88 47 ARG B N 1
ATOM 1954 C CA . ARG B 1 47 ? 8.43 -10.5 -18.406 1 94.88 47 ARG B CA 1
ATOM 1955 C C . ARG B 1 47 ? 8.344 -11.07 -17 1 94.88 47 ARG B C 1
ATOM 1957 O O . ARG B 1 47 ? 9.367 -11.242 -16.328 1 94.88 47 ARG B O 1
ATOM 1964 N N . ASN B 1 48 ? 7.105 -11.32 -16.562 1 96.44 48 ASN B N 1
ATOM 1965 C CA . ASN B 1 48 ? 6.824 -11.773 -15.195 1 96.44 48 ASN B CA 1
ATOM 1966 C C . ASN B 1 48 ? 5.77 -12.875 -15.18 1 96.44 48 ASN B C 1
ATOM 1968 O O . ASN B 1 48 ? 4.82 -12.844 -15.969 1 96.44 48 ASN B O 1
ATOM 1972 N N . ALA B 1 49 ? 6.008 -13.844 -14.367 1 97.5 49 ALA B N 1
ATOM 1973 C CA . ALA B 1 49 ? 5.016 -14.891 -14.133 1 97.5 49 ALA B CA 1
ATOM 1974 C C . ALA B 1 49 ? 4.297 -14.68 -12.805 1 97.5 49 ALA B C 1
ATOM 1976 O O . ALA B 1 49 ? 4.941 -14.523 -11.766 1 97.5 49 ALA B O 1
ATOM 1977 N N . GLY B 1 50 ? 2.938 -14.594 -12.875 1 97.75 50 GLY B N 1
ATOM 1978 C CA . GLY B 1 50 ? 2.133 -14.492 -11.664 1 97.75 50 GLY B CA 1
ATOM 1979 C C . GLY B 1 50 ? 1.444 -15.789 -11.289 1 97.75 50 GLY B C 1
ATOM 1980 O O . GLY B 1 50 ? 1.125 -16.594 -12.156 1 97.75 50 GLY B O 1
ATOM 1981 N N . ILE B 1 51 ? 1.248 -15.953 -9.992 1 98.12 51 ILE B N 1
ATOM 1982 C CA . ILE B 1 51 ? 0.685 -17.188 -9.477 1 98.12 51 ILE B CA 1
ATOM 1983 C C . ILE B 1 51 ? -0.556 -16.891 -8.641 1 98.12 51 ILE B C 1
ATOM 1985 O O . ILE B 1 51 ? -0.478 -16.172 -7.645 1 98.12 51 ILE B O 1
ATOM 1989 N N . CYS B 1 52 ? -1.651 -17.391 -9.055 1 98.44 52 CYS B N 1
ATOM 1990 C CA . CYS B 1 52 ? -2.84 -17.484 -8.211 1 98.44 52 CYS B CA 1
ATOM 1991 C C . CYS B 1 52 ? -2.982 -18.891 -7.629 1 98.44 52 CYS B C 1
ATOM 1993 O O . CYS B 1 52 ? -3.43 -19.812 -8.312 1 98.44 52 CYS B O 1
ATOM 1995 N N . LEU B 1 53 ? -2.549 -19.031 -6.391 1 98.5 53 LEU B N 1
ATOM 1996 C CA . LEU B 1 53 ? -2.605 -20.312 -5.699 1 98.5 53 LEU B CA 1
ATOM 1997 C C . LEU B 1 53 ? -3.869 -20.422 -4.852 1 98.5 53 LEU B C 1
ATOM 1999 O O . LEU B 1 53 ? -4.133 -19.547 -4.012 1 98.5 53 LEU B O 1
ATOM 2003 N N . ILE B 1 54 ? -4.684 -21.469 -5.105 1 98.25 54 ILE B N 1
ATOM 2004 C CA . ILE B 1 54 ? -5.91 -21.625 -4.336 1 98.25 54 ILE B CA 1
ATOM 2005 C C . ILE B 1 54 ? -5.883 -22.938 -3.566 1 98.25 54 ILE B C 1
ATOM 2007 O O . ILE B 1 54 ? -5.246 -23.906 -3.998 1 98.25 54 ILE B O 1
ATOM 2011 N N . ASN B 1 55 ? -6.531 -22.953 -2.402 1 97.5 55 ASN B N 1
ATOM 2012 C CA . ASN B 1 55 ? -6.664 -24.188 -1.646 1 97.5 55 ASN B CA 1
ATOM 2013 C C . ASN B 1 55 ? -7.992 -24.875 -1.936 1 97.5 55 ASN B C 1
ATOM 2015 O O . ASN B 1 55 ? -8.719 -24.484 -2.855 1 97.5 55 ASN B O 1
ATOM 2019 N N . ASN B 1 56 ? -8.227 -25.891 -1.112 1 95.75 56 ASN B N 1
ATOM 2020 C CA . ASN B 1 56 ? -9.406 -26.719 -1.356 1 95.75 56 ASN B CA 1
ATOM 2021 C C . ASN B 1 56 ? -10.695 -25.953 -1.065 1 95.75 56 ASN B C 1
ATOM 2023 O O . ASN B 1 56 ? -11.773 -26.344 -1.517 1 95.75 56 ASN B O 1
ATOM 2027 N N . HIS B 1 57 ? -10.625 -24.922 -0.351 1 95.75 57 HIS B N 1
ATOM 2028 C CA . HIS B 1 57 ? -11.789 -24.109 -0.015 1 95.75 57 HIS B CA 1
ATOM 2029 C C . HIS B 1 57 ? -11.914 -22.906 -0.955 1 95.75 57 HIS B C 1
ATOM 2031 O O . HIS B 1 57 ? -12.664 -21.969 -0.671 1 95.75 57 HIS B O 1
ATOM 2037 N N . LYS B 1 58 ? -11.062 -22.906 -2.01 1 95.62 58 LYS B N 1
ATOM 2038 C CA . LYS B 1 58 ? -11.086 -21.891 -3.055 1 95.62 58 LYS B CA 1
ATOM 2039 C C . LYS B 1 58 ? -10.656 -20.531 -2.504 1 95.62 58 LYS B C 1
ATOM 2041 O O . LYS B 1 58 ? -11.102 -19.484 -2.99 1 95.62 58 LYS B O 1
ATOM 2046 N N . LYS B 1 59 ? -9.93 -20.547 -1.469 1 97.25 59 LYS B N 1
ATOM 2047 C CA . LYS B 1 59 ? -9.281 -19.328 -0.984 1 97.25 59 LYS B CA 1
ATOM 2048 C C . LYS B 1 59 ? -7.949 -19.109 -1.687 1 97.25 59 LYS B C 1
ATOM 2050 O O . LYS B 1 59 ? -7.258 -20.062 -2.047 1 97.25 59 LYS B O 1
ATOM 2055 N N . VAL B 1 60 ? -7.629 -17.875 -1.844 1 97.69 60 VAL B N 1
ATOM 2056 C CA . VAL B 1 60 ? -6.438 -17.484 -2.582 1 97.69 60 VAL B CA 1
ATOM 2057 C C . VAL B 1 60 ? -5.289 -17.219 -1.608 1 97.69 60 VAL B C 1
ATOM 2059 O O . VAL B 1 60 ? -5.473 -16.578 -0.579 1 97.69 60 VAL B O 1
ATOM 2062 N N . PHE B 1 61 ? -4.129 -17.766 -1.955 1 97.31 61 PHE B N 1
ATOM 2063 C CA . PHE B 1 61 ? -2.92 -17.531 -1.172 1 97.31 61 PHE B CA 1
ATOM 2064 C C . PHE B 1 61 ? -2.363 -16.141 -1.427 1 97.31 61 PHE B C 1
ATOM 2066 O O . PHE B 1 61 ? -2.148 -15.75 -2.576 1 97.31 61 PHE B O 1
ATOM 2073 N N . VAL B 1 62 ? -2.172 -15.336 -0.353 1 94.94 62 VAL B N 1
ATOM 2074 C CA . VAL B 1 62 ? -1.503 -14.039 -0.433 1 94.94 62 VAL B CA 1
ATOM 2075 C C . VAL B 1 62 ? -0.431 -13.945 0.65 1 94.94 62 VAL B C 1
ATOM 2077 O O . VAL B 1 62 ? -0.508 -14.633 1.671 1 94.94 62 VAL B O 1
ATOM 2080 N N . ALA B 1 63 ? 0.521 -13.102 0.269 1 90.88 63 ALA B N 1
ATOM 2081 C CA . ALA B 1 63 ? 1.602 -12.914 1.233 1 90.88 63 ALA B CA 1
ATOM 2082 C C . ALA B 1 63 ? 2.021 -11.453 1.311 1 90.88 63 ALA B C 1
ATOM 2084 O O . ALA B 1 63 ? 1.814 -10.688 0.364 1 90.88 63 ALA B O 1
ATOM 2085 N N . SER B 1 64 ? 2.459 -11.031 2.51 1 84 64 SER B N 1
ATOM 2086 C CA . SER B 1 64 ? 2.893 -9.656 2.734 1 84 64 SER B CA 1
ATOM 2087 C C . SER B 1 64 ? 4.406 -9.578 2.926 1 84 64 SER B C 1
ATOM 2089 O O . SER B 1 64 ? 5.027 -10.539 3.379 1 84 64 SER B O 1
ATOM 2091 N N . ARG B 1 65 ? 4.848 -8.398 2.426 1 68 65 ARG B N 1
ATOM 2092 C CA . ARG B 1 65 ? 6.285 -8.203 2.551 1 68 65 ARG B CA 1
ATOM 2093 C C . ARG B 1 65 ? 6.688 -8.008 4.008 1 68 65 ARG B C 1
ATOM 2095 O O . ARG B 1 65 ? 5.918 -7.461 4.805 1 68 65 ARG B O 1
ATOM 2102 N N . LEU B 1 66 ? 7.824 -8.523 4.316 1 57.69 66 LEU B N 1
ATOM 2103 C CA . LEU B 1 66 ? 8.398 -8.43 5.656 1 57.69 66 LEU B CA 1
ATOM 2104 C C . LEU B 1 66 ? 8.43 -6.984 6.133 1 57.69 66 LEU B C 1
ATOM 2106 O O . LEU B 1 66 ? 8.141 -6.703 7.301 1 57.69 66 LEU B O 1
ATOM 2110 N N . ASP B 1 67 ? 8.742 -6.07 5.23 1 54.31 67 ASP B N 1
ATOM 2111 C CA . ASP B 1 67 ? 9 -4.684 5.602 1 54.31 67 ASP B CA 1
ATOM 2112 C C . ASP B 1 67 ? 7.738 -3.834 5.477 1 54.31 67 ASP B C 1
ATOM 2114 O O . ASP B 1 67 ? 7.695 -2.701 5.965 1 54.31 67 ASP B O 1
ATOM 2118 N N . ASN B 1 68 ? 6.738 -4.359 4.863 1 61.34 68 ASN B N 1
ATOM 2119 C CA . ASN B 1 68 ? 5.492 -3.617 4.699 1 61.34 68 ASN B CA 1
ATOM 2120 C C . ASN B 1 68 ? 4.273 -4.512 4.906 1 61.34 68 ASN B C 1
ATOM 2122 O O . ASN B 1 68 ? 3.701 -5.023 3.943 1 61.34 68 ASN B O 1
ATOM 2126 N N . PRO B 1 69 ? 3.889 -4.609 6.102 1 57.5 69 PRO B N 1
ATOM 2127 C CA . PRO B 1 69 ? 2.807 -5.547 6.418 1 57.5 69 PRO B CA 1
ATOM 2128 C C . PRO B 1 69 ? 1.485 -5.164 5.758 1 57.5 69 PRO B C 1
ATOM 2130 O O . PRO B 1 69 ? 0.574 -5.988 5.668 1 57.5 69 PRO B O 1
ATOM 2133 N N . ASN B 1 70 ? 1.51 -4.035 5.172 1 63.09 70 ASN B N 1
ATOM 2134 C CA . ASN B 1 70 ? 0.239 -3.617 4.59 1 63.09 70 ASN B CA 1
ATOM 2135 C C . ASN B 1 70 ? 0.204 -3.867 3.086 1 63.09 70 ASN B C 1
ATOM 2137 O O . ASN B 1 70 ? -0.793 -3.57 2.426 1 63.09 70 ASN B O 1
ATOM 2141 N N . SER B 1 71 ? 1.218 -4.441 2.674 1 75.31 71 SER B N 1
ATOM 2142 C CA . SER B 1 71 ? 1.259 -4.727 1.243 1 75.31 71 SER B CA 1
ATOM 2143 C C . SER B 1 71 ? 1.178 -6.227 0.975 1 75.31 71 SER B C 1
ATOM 2145 O O . SER B 1 71 ? 2.189 -6.926 1.032 1 75.31 71 SER B O 1
ATOM 2147 N N . TRP B 1 72 ? -0.007 -6.695 0.654 1 83.62 72 TRP B N 1
ATOM 2148 C CA . TRP B 1 72 ? -0.263 -8.102 0.355 1 83.62 72 TRP B CA 1
ATOM 2149 C C . TRP B 1 72 ? -0.263 -8.344 -1.15 1 83.62 72 TRP B C 1
ATOM 2151 O O . TRP B 1 72 ? -0.766 -7.523 -1.919 1 83.62 72 TRP B O 1
ATOM 2161 N N . LYS B 1 73 ? 0.354 -9.383 -1.505 1 90.56 73 LYS B N 1
ATOM 2162 C CA . LYS B 1 73 ? 0.43 -9.68 -2.932 1 90.56 73 LYS B CA 1
ATOM 2163 C C . LYS B 1 73 ? 0.39 -11.188 -3.184 1 90.56 73 LYS B C 1
ATOM 2165 O O . LYS B 1 73 ? 0.653 -11.977 -2.2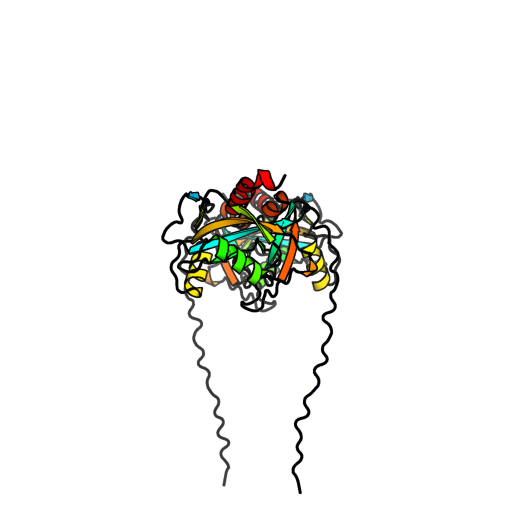77 1 90.56 73 LYS B O 1
ATOM 2170 N N . MET B 1 74 ? -0.006 -11.578 -4.379 1 95.25 74 MET B N 1
ATOM 2171 C CA . MET B 1 74 ? 0.169 -12.945 -4.859 1 95.25 74 MET B CA 1
ATOM 2172 C C . MET B 1 74 ? 1.603 -13.18 -5.324 1 95.25 74 MET B C 1
ATOM 2174 O O . MET B 1 74 ? 2.236 -12.281 -5.875 1 95.25 74 MET B O 1
ATOM 2178 N N . PRO B 1 75 ? 2.107 -14.43 -5.113 1 94.81 75 PRO B N 1
ATOM 2179 C CA . PRO B 1 75 ? 3.475 -14.719 -5.555 1 94.81 75 PRO B CA 1
ATOM 2180 C C . PRO B 1 75 ? 3.672 -14.484 -7.051 1 94.81 75 PRO B C 1
ATOM 2182 O O . PRO B 1 75 ? 2.758 -14.719 -7.844 1 94.81 75 PRO B O 1
ATOM 2185 N N . GLN B 1 76 ? 4.793 -13.984 -7.34 1 95.19 76 GLN B N 1
ATOM 2186 C CA . GLN B 1 76 ? 5.16 -13.711 -8.727 1 95.19 76 GLN B CA 1
ATOM 2187 C C . GLN B 1 76 ? 6.664 -13.5 -8.867 1 95.19 76 GLN B C 1
ATOM 2189 O O . GLN B 1 76 ? 7.367 -13.312 -7.867 1 95.19 76 GLN B O 1
ATOM 2194 N N . GLY B 1 77 ? 7.129 -13.523 -10.156 1 92.56 77 GLY B N 1
ATOM 2195 C CA . GLY B 1 77 ? 8.547 -13.273 -10.375 1 92.56 77 GLY B CA 1
ATOM 2196 C C . GLY B 1 77 ? 8.914 -13.219 -11.844 1 92.56 77 GLY B C 1
ATOM 2197 O O . GLY B 1 77 ? 8.102 -13.531 -12.711 1 92.56 77 GLY B O 1
ATOM 2198 N N . GLY B 1 78 ? 10.156 -12.898 -12.047 1 93.88 78 GLY B N 1
ATOM 2199 C CA . GLY B 1 78 ? 10.641 -12.727 -13.406 1 93.88 78 GLY B CA 1
ATOM 2200 C C . GLY B 1 78 ? 10.766 -14.039 -14.164 1 93.88 78 GLY B C 1
ATOM 2201 O O . GLY B 1 78 ? 11.047 -15.078 -13.562 1 93.88 78 GLY B O 1
ATOM 2202 N N . ILE B 1 79 ? 10.547 -13.891 -15.477 1 95.31 79 ILE B N 1
ATOM 2203 C CA . ILE B 1 79 ? 10.773 -15.008 -16.391 1 95.31 79 ILE B CA 1
ATOM 2204 C C . ILE B 1 79 ? 12.164 -14.891 -17.016 1 95.31 79 ILE B C 1
ATOM 2206 O O . ILE B 1 79 ? 12.461 -13.898 -17.688 1 95.31 79 ILE B O 1
ATOM 2210 N N . ASP B 1 80 ? 12.992 -15.891 -16.828 1 91.38 80 ASP B N 1
ATOM 2211 C CA . ASP B 1 80 ? 14.336 -15.875 -17.391 1 91.38 80 ASP B CA 1
ATOM 2212 C C . ASP B 1 80 ? 14.289 -16.016 -18.922 1 91.38 80 ASP B C 1
ATOM 2214 O O . ASP B 1 80 ? 13.305 -16.516 -19.469 1 91.38 80 ASP B O 1
ATOM 2218 N N . GLU B 1 81 ? 15.383 -15.562 -19.484 1 91.19 81 GLU B N 1
ATOM 2219 C CA . GLU B 1 81 ? 15.469 -15.688 -20.938 1 91.19 81 GLU B CA 1
ATOM 2220 C C . GLU B 1 81 ? 15.328 -17.141 -21.375 1 91.19 81 GLU B C 1
ATOM 2222 O O . GLU B 1 81 ? 16 -18.031 -20.844 1 91.19 81 GLU B O 1
ATOM 2227 N N . GLY B 1 82 ? 14.406 -17.391 -22.266 1 93.88 82 GLY B N 1
ATOM 2228 C CA . GLY B 1 82 ? 14.195 -18.719 -22.797 1 93.88 82 GLY B CA 1
ATOM 2229 C C . GLY B 1 82 ? 13.336 -19.609 -21.922 1 93.88 82 GLY B C 1
ATOM 2230 O O . GLY B 1 82 ? 13 -20.734 -22.297 1 93.88 82 GLY B O 1
ATOM 2231 N N . GLU B 1 83 ? 12.977 -19.172 -20.828 1 96.5 83 GLU B N 1
ATOM 2232 C CA . GLU B 1 83 ? 12.18 -19.953 -19.891 1 96.5 83 GLU B CA 1
ATOM 2233 C C . GLU B 1 83 ? 10.703 -19.938 -20.266 1 96.5 83 GLU B C 1
ATOM 2235 O O . GLU B 1 83 ? 10.172 -18.891 -20.656 1 96.5 83 GLU B O 1
ATOM 2240 N N . ASP B 1 84 ? 10.164 -21.141 -20.172 1 97.56 84 ASP B N 1
ATOM 2241 C CA . ASP B 1 84 ? 8.711 -21.219 -20.297 1 97.56 84 ASP B CA 1
ATOM 2242 C C . ASP B 1 84 ? 8.008 -20.531 -19.125 1 97.56 84 ASP B C 1
ATOM 2244 O O . ASP B 1 84 ? 8.383 -20.734 -17.969 1 97.56 84 ASP B O 1
ATOM 2248 N N . PRO B 1 85 ? 6.961 -19.703 -19.469 1 97.56 85 PRO B N 1
ATOM 2249 C CA . PRO B 1 85 ? 6.289 -18.969 -18.391 1 97.56 85 PRO B CA 1
ATOM 2250 C C . PRO B 1 85 ? 5.711 -19.875 -17.312 1 97.56 85 PRO B C 1
ATOM 2252 O O . PRO B 1 85 ? 5.742 -19.547 -16.125 1 97.56 85 PRO B O 1
ATOM 2255 N N . ARG B 1 86 ? 5.199 -20.953 -17.719 1 98.25 86 ARG B N 1
ATOM 2256 C CA . ARG B 1 86 ? 4.652 -21.906 -16.766 1 98.25 86 ARG B CA 1
ATOM 2257 C C . ARG B 1 86 ? 5.738 -22.438 -15.836 1 98.25 86 ARG B C 1
ATOM 2259 O O . ARG B 1 86 ? 5.527 -22.531 -14.625 1 98.25 86 ARG B O 1
ATOM 2266 N N . ASN B 1 87 ? 6.832 -22.781 -16.359 1 98 87 ASN B N 1
ATOM 2267 C CA . ASN B 1 87 ? 7.969 -23.234 -15.562 1 98 87 ASN B CA 1
ATOM 2268 C C . ASN B 1 87 ? 8.453 -22.141 -14.602 1 98 87 ASN B C 1
ATOM 2270 O O . ASN B 1 87 ? 8.812 -22.438 -13.461 1 98 87 ASN B O 1
ATOM 2274 N N . ALA B 1 88 ? 8.469 -20.953 -15.133 1 97.19 88 ALA B N 1
ATOM 2275 C CA . ALA B 1 88 ? 8.844 -19.828 -14.273 1 97.19 88 ALA B CA 1
ATOM 2276 C C . ALA B 1 88 ? 7.902 -19.719 -13.078 1 97.19 88 ALA B C 1
ATOM 2278 O O . ALA B 1 88 ? 8.352 -19.516 -11.953 1 97.19 88 ALA B O 1
ATOM 2279 N N . ALA B 1 89 ? 6.613 -19.859 -13.32 1 98.06 89 ALA B N 1
ATOM 2280 C CA . ALA B 1 89 ? 5.617 -19.781 -12.25 1 98.06 89 ALA B CA 1
ATOM 2281 C C . ALA B 1 89 ? 5.859 -20.844 -11.195 1 98.06 89 ALA B C 1
ATOM 2283 O O . ALA B 1 89 ? 5.82 -20.562 -9.992 1 98.06 89 ALA B O 1
ATOM 2284 N N . ILE B 1 90 ? 6.18 -22.031 -11.633 1 97.69 90 ILE B N 1
ATOM 2285 C CA . ILE B 1 90 ? 6.438 -23.156 -10.734 1 97.69 90 ILE B CA 1
ATOM 2286 C C . ILE B 1 90 ? 7.691 -22.875 -9.906 1 97.69 90 ILE B C 1
ATOM 2288 O O . ILE B 1 90 ? 7.691 -23.062 -8.688 1 97.69 90 ILE B O 1
ATOM 2292 N N . ARG B 1 91 ? 8.695 -22.438 -10.555 1 96.56 91 ARG B N 1
ATOM 2293 C CA . ARG B 1 91 ? 9.953 -22.109 -9.883 1 96.56 91 ARG B CA 1
ATOM 2294 C C . ARG B 1 91 ? 9.758 -21.016 -8.852 1 96.56 91 ARG B C 1
ATOM 2296 O O . ARG B 1 91 ? 10.188 -21.141 -7.699 1 96.56 91 ARG B O 1
ATOM 2303 N N . GLU B 1 92 ? 9.07 -19.891 -9.281 1 95.88 92 GLU B N 1
ATOM 2304 C CA . GLU B 1 92 ? 8.852 -18.75 -8.391 1 95.88 92 GLU B CA 1
ATOM 2305 C C . GLU B 1 92 ? 8.008 -19.156 -7.184 1 95.88 92 GLU B C 1
ATOM 2307 O O . GLU B 1 92 ? 8.242 -18.656 -6.074 1 95.88 92 GLU B O 1
ATOM 2312 N N . LEU B 1 93 ? 7.004 -20 -7.395 1 96.75 93 LEU B N 1
ATOM 2313 C CA . LEU B 1 93 ? 6.199 -20.5 -6.281 1 96.75 93 LEU B CA 1
ATOM 2314 C C . LEU B 1 93 ? 7.074 -21.203 -5.254 1 96.75 93 LEU B C 1
ATOM 2316 O O . LEU B 1 93 ? 6.969 -20.938 -4.055 1 96.75 93 LEU B O 1
ATOM 2320 N N . ARG B 1 94 ? 7.934 -22.031 -5.734 1 95.44 94 ARG B N 1
ATOM 2321 C CA . ARG B 1 94 ? 8.828 -22.781 -4.855 1 95.44 94 ARG B CA 1
ATOM 2322 C C . ARG B 1 94 ? 9.797 -21.844 -4.137 1 95.44 94 ARG B C 1
ATOM 2324 O O . ARG B 1 94 ? 9.969 -21.938 -2.918 1 95.44 94 ARG B O 1
ATOM 2331 N N . GLU B 1 95 ? 10.352 -20.938 -4.84 1 93.38 95 GLU B N 1
ATOM 2332 C CA . GLU B 1 95 ? 11.352 -20.031 -4.289 1 93.38 95 GLU B CA 1
ATOM 2333 C C . GLU B 1 95 ? 10.75 -19.125 -3.217 1 93.38 95 GLU B C 1
ATOM 2335 O O . GLU B 1 95 ? 11.391 -18.828 -2.209 1 93.38 95 GLU B O 1
ATOM 2340 N N . GLU B 1 96 ? 9.5 -18.688 -3.428 1 91.94 96 GLU B N 1
ATOM 2341 C CA . GLU B 1 96 ? 8.93 -17.672 -2.559 1 91.94 96 GLU B CA 1
ATOM 2342 C C . GLU B 1 96 ? 8.148 -18.297 -1.405 1 91.94 96 GLU B C 1
ATOM 2344 O O . GLU B 1 96 ? 8 -17.688 -0.345 1 91.94 96 GLU B O 1
ATOM 2349 N N . THR B 1 97 ? 7.633 -19.562 -1.581 1 94.25 97 THR B N 1
ATOM 2350 C CA . THR B 1 97 ? 6.695 -20.078 -0.591 1 94.25 97 THR B CA 1
ATOM 2351 C C . THR B 1 97 ? 7.086 -21.484 -0.154 1 94.25 97 THR B C 1
ATOM 2353 O O . THR B 1 97 ? 6.473 -22.062 0.75 1 94.25 97 THR B O 1
ATOM 2356 N N . GLY B 1 98 ? 8.047 -22.094 -0.832 1 93.94 98 GLY B N 1
ATOM 2357 C CA . GLY B 1 98 ? 8.453 -23.453 -0.523 1 93.94 98 GLY B CA 1
ATOM 2358 C C . GLY B 1 98 ? 7.48 -24.5 -1.048 1 93.94 98 GLY B C 1
ATOM 2359 O O . GLY B 1 98 ? 7.75 -25.688 -0.962 1 93.94 98 GLY B O 1
ATOM 2360 N N . VAL B 1 99 ? 6.434 -24.141 -1.681 1 96.19 99 VAL B N 1
ATOM 2361 C CA . VAL B 1 99 ? 5.375 -25.047 -2.094 1 96.19 99 VAL B CA 1
ATOM 2362 C C . VAL B 1 99 ? 5.824 -25.844 -3.316 1 96.19 99 VAL B C 1
ATOM 2364 O O . VAL B 1 99 ? 6.289 -25.266 -4.305 1 96.19 99 VAL B O 1
ATOM 2367 N N . ILE B 1 100 ? 5.68 -27.109 -3.188 1 95.06 100 ILE B N 1
ATOM 2368 C CA . ILE B 1 100 ? 5.961 -28 -4.305 1 95.06 100 ILE B CA 1
ATOM 2369 C C . ILE B 1 100 ? 4.707 -28.797 -4.656 1 95.06 100 ILE B C 1
ATOM 2371 O O . ILE B 1 100 ? 4.547 -29.25 -5.797 1 95.06 100 ILE B O 1
ATOM 2375 N N . SER B 1 101 ? 3.855 -28.969 -3.666 1 97.5 101 SER B N 1
ATOM 2376 C CA . SER B 1 101 ? 2.619 -29.719 -3.857 1 97.5 101 SER B CA 1
ATOM 2377 C C . SER B 1 101 ? 1.521 -28.844 -4.441 1 97.5 101 SER B C 1
ATOM 2379 O O . SER B 1 101 ? 0.599 -28.438 -3.732 1 97.5 101 SER B O 1
ATOM 2381 N N . ALA B 1 102 ? 1.575 -28.609 -5.746 1 97.94 102 ALA B N 1
ATOM 2382 C CA . ALA B 1 102 ? 0.569 -27.797 -6.434 1 97.94 102 ALA B CA 1
ATOM 2383 C C . ALA B 1 102 ? 0.447 -28.203 -7.898 1 97.94 102 ALA B C 1
ATOM 2385 O O . ALA B 1 102 ? 1.421 -28.656 -8.508 1 97.94 102 ALA B O 1
ATOM 2386 N N . GLU B 1 103 ? -0.75 -28.016 -8.414 1 98 103 GLU B N 1
ATOM 2387 C CA . GLU B 1 103 ? -1.025 -28.328 -9.812 1 98 103 GLU B CA 1
ATOM 2388 C C . GLU B 1 103 ? -1.516 -27.094 -10.555 1 98 103 GLU B C 1
ATOM 2390 O O . GLU B 1 103 ? -2.357 -26.344 -10.047 1 98 103 GLU B O 1
ATOM 2395 N N . VAL B 1 104 ? -0.955 -26.922 -11.719 1 98.19 104 VAL B N 1
ATOM 2396 C CA . VAL B 1 104 ? -1.473 -25.844 -12.562 1 98.19 104 VAL B CA 1
ATOM 2397 C C . VAL B 1 104 ? -2.791 -26.281 -13.195 1 98.19 104 VAL B C 1
ATOM 2399 O O . VAL B 1 104 ? -2.834 -27.25 -13.953 1 98.19 104 VAL B O 1
ATOM 2402 N N . ILE B 1 105 ? -3.83 -25.547 -12.945 1 97.75 105 ILE B N 1
ATOM 2403 C CA . ILE B 1 105 ? -5.125 -26.016 -13.422 1 97.75 105 ILE B CA 1
ATOM 2404 C C . ILE B 1 105 ? -5.68 -25.047 -14.461 1 97.75 105 ILE B C 1
ATOM 2406 O O . ILE B 1 105 ? -6.648 -25.359 -15.156 1 97.75 105 ILE B O 1
ATOM 2410 N N . ALA B 1 106 ? -5.109 -23.859 -14.578 1 97.75 106 ALA B N 1
ATOM 2411 C CA . ALA B 1 106 ? -5.531 -22.922 -15.609 1 97.75 106 ALA B CA 1
ATOM 2412 C C . ALA B 1 106 ? -4.441 -21.891 -15.883 1 97.75 106 ALA B C 1
ATOM 2414 O O . ALA B 1 106 ? -3.543 -21.688 -15.062 1 97.75 106 ALA B O 1
ATOM 2415 N N . GLU B 1 107 ? -4.445 -21.312 -17.031 1 97.5 107 GLU B N 1
ATOM 2416 C CA . GLU B 1 107 ? -3.609 -20.203 -17.484 1 97.5 107 GLU B CA 1
ATOM 2417 C C . GLU B 1 107 ? -4.457 -19.047 -18.016 1 97.5 107 GLU B C 1
ATOM 2419 O O . GLU B 1 107 ? -5.426 -19.266 -18.75 1 97.5 107 GLU B O 1
ATOM 2424 N N . ALA B 1 108 ? -4.082 -17.844 -17.547 1 95.94 108 ALA B N 1
ATOM 2425 C CA . ALA B 1 108 ? -4.805 -16.703 -18.109 1 95.94 108 ALA B CA 1
ATOM 2426 C C . ALA B 1 108 ? -4.629 -16.625 -19.625 1 95.94 108 ALA B C 1
ATOM 2428 O O . ALA B 1 108 ? -3.521 -16.797 -20.141 1 95.94 108 ALA B O 1
ATOM 2429 N N . PRO B 1 109 ? -5.703 -16.359 -20.359 1 94.38 109 PRO B N 1
ATOM 2430 C CA . PRO B 1 109 ? -5.641 -16.422 -21.828 1 94.38 109 PRO B CA 1
ATOM 2431 C C . PRO B 1 109 ? -4.945 -15.203 -22.438 1 94.38 109 PRO B C 1
ATOM 2433 O O . PRO B 1 109 ? -4.891 -15.07 -23.656 1 94.38 109 PRO B O 1
ATOM 2436 N N . PHE B 1 110 ? -4.438 -14.297 -21.656 1 93.69 110 PHE B N 1
ATOM 2437 C CA . PHE B 1 110 ? -3.793 -13.07 -22.125 1 93.69 110 PHE B CA 1
ATOM 2438 C C . PHE B 1 110 ? -2.578 -12.742 -21.266 1 93.69 110 PHE B C 1
ATOM 2440 O O . PHE B 1 110 ? -2.381 -13.344 -20.203 1 93.69 110 PHE B O 1
ATOM 2447 N N . TRP B 1 111 ? -1.735 -11.891 -21.828 1 94.81 111 TRP B N 1
ATOM 2448 C CA . TRP B 1 111 ? -0.708 -11.203 -21.062 1 94.81 111 TRP B CA 1
ATOM 2449 C C . TRP B 1 111 ? -1.233 -9.875 -20.516 1 94.81 111 TRP B C 1
ATOM 2451 O O . TRP B 1 111 ? -1.955 -9.156 -21.203 1 94.81 111 TRP B O 1
ATOM 2461 N N . LEU B 1 112 ? -0.908 -9.609 -19.312 1 94.06 112 LEU B N 1
ATOM 2462 C CA . LEU B 1 112 ? -1.281 -8.344 -18.703 1 94.06 112 LEU B CA 1
ATOM 2463 C C . LEU B 1 112 ? -0.076 -7.414 -18.594 1 94.06 112 LEU B C 1
ATOM 2465 O O . LEU B 1 112 ? 0.943 -7.777 -18 1 94.06 112 LEU B O 1
ATOM 2469 N N . THR B 1 113 ? -0.248 -6.277 -19.203 1 92.5 113 THR B N 1
ATOM 2470 C CA . THR B 1 113 ? 0.854 -5.324 -19.234 1 92.5 113 THR B CA 1
ATOM 2471 C C . THR B 1 113 ? 0.475 -4.035 -18.5 1 92.5 113 THR B C 1
ATOM 2473 O O . THR B 1 113 ? -0.644 -3.541 -18.641 1 92.5 113 THR B O 1
ATOM 2476 N N . TYR B 1 114 ? 1.41 -3.572 -17.656 1 88.06 114 TYR B N 1
ATOM 2477 C CA . TYR B 1 114 ? 1.188 -2.295 -16.984 1 88.06 114 TYR B CA 1
ATOM 2478 C C . TYR B 1 114 ? 2.494 -1.524 -16.828 1 88.06 114 TYR B C 1
ATOM 2480 O O . TYR B 1 114 ? 3.576 -2.117 -16.828 1 88.06 114 TYR B O 1
ATOM 2488 N N . ASP B 1 115 ? 2.328 -0.211 -16.719 1 85.94 115 ASP B N 1
ATOM 2489 C CA . ASP B 1 115 ? 3.471 0.668 -16.484 1 85.94 115 ASP B CA 1
ATOM 2490 C C . ASP B 1 115 ? 3.793 0.771 -15 1 85.94 115 ASP B C 1
ATOM 2492 O O . ASP B 1 115 ? 2.885 0.812 -14.164 1 85.94 115 ASP B O 1
ATOM 2496 N N . PHE B 1 116 ? 5.133 0.8 -14.727 1 81 116 PHE B N 1
ATOM 2497 C CA . PHE B 1 116 ? 5.512 1.19 -13.375 1 81 116 PHE B CA 1
ATOM 2498 C C . PHE B 1 116 ? 5.203 2.664 -13.133 1 81 116 PHE B C 1
ATOM 2500 O O . PHE B 1 116 ? 5.418 3.5 -14.016 1 81 116 PHE B O 1
ATOM 2507 N N . PRO B 1 117 ? 4.672 2.904 -11.875 1 75.94 117 PRO B N 1
ATOM 2508 C CA . PRO B 1 117 ? 4.672 4.332 -11.539 1 75.94 117 PRO B CA 1
ATOM 2509 C C . PRO B 1 117 ? 6.055 4.965 -11.664 1 75.94 117 PRO B C 1
ATOM 2511 O O . PRO B 1 117 ? 7.066 4.293 -11.453 1 75.94 117 PRO B O 1
ATOM 2514 N N . PRO B 1 118 ? 6.078 6.203 -12.016 1 75.44 118 PRO B N 1
ATOM 2515 C CA . PRO B 1 118 ? 7.355 6.848 -12.344 1 75.44 118 PRO B CA 1
ATOM 2516 C C . PRO B 1 118 ? 8.414 6.641 -11.266 1 75.44 118 PRO B C 1
ATOM 2518 O O . PRO B 1 118 ? 9.547 6.254 -11.57 1 75.44 118 PRO B O 1
ATOM 2521 N N . LYS B 1 119 ? 8.102 6.914 -10.016 1 69.38 119 LYS B N 1
ATOM 2522 C CA . LYS B 1 119 ? 9.094 6.77 -8.961 1 69.38 119 LYS B CA 1
ATOM 2523 C C . LYS B 1 119 ? 9.508 5.312 -8.781 1 69.38 119 LYS B C 1
ATOM 2525 O O . LYS B 1 119 ? 10.672 5.016 -8.516 1 69.38 119 LYS B O 1
ATOM 2530 N N . VAL B 1 120 ? 8.586 4.484 -8.977 1 71.44 120 VAL B N 1
ATOM 2531 C CA . VAL B 1 120 ? 8.859 3.053 -8.883 1 71.44 120 VAL B CA 1
ATOM 2532 C C . VAL B 1 120 ? 9.734 2.615 -10.055 1 71.44 120 VAL B C 1
ATOM 2534 O O . VAL B 1 120 ? 10.672 1.84 -9.875 1 71.44 120 VAL B O 1
ATOM 2537 N N . LYS B 1 121 ? 9.375 3.152 -11.18 1 79.69 121 LYS B N 1
ATOM 2538 C CA . LYS B 1 121 ? 10.133 2.848 -12.383 1 79.69 121 LYS B CA 1
ATOM 2539 C C . LYS B 1 121 ? 11.602 3.223 -12.219 1 79.69 121 LYS B C 1
ATOM 2541 O O . LYS B 1 121 ? 12.492 2.422 -12.516 1 79.69 121 LYS B O 1
ATOM 2546 N N . GLU B 1 122 ? 11.836 4.367 -11.75 1 77.38 122 GLU B N 1
ATOM 2547 C CA . GLU B 1 122 ? 13.195 4.863 -11.562 1 77.38 122 GLU B CA 1
ATOM 2548 C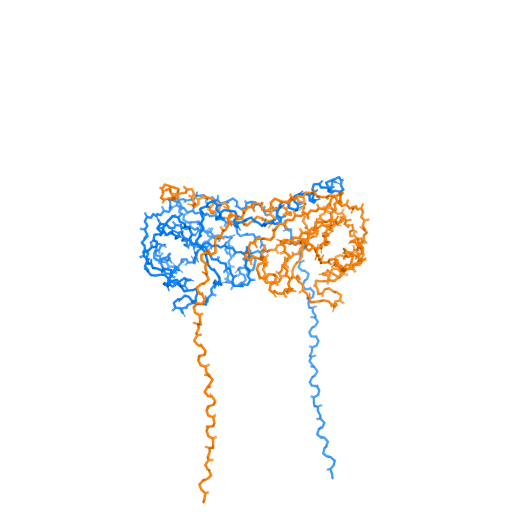 C . GLU B 1 122 ? 13.969 3.996 -10.578 1 77.38 122 GLU B C 1
ATOM 2550 O O . GLU B 1 122 ? 15.102 3.584 -10.852 1 77.38 122 GLU B O 1
ATOM 2555 N N . ARG B 1 123 ? 13.367 3.693 -9.539 1 71.25 123 ARG B N 1
ATOM 2556 C CA . ARG B 1 123 ? 14.016 2.908 -8.492 1 71.25 123 ARG B CA 1
ATOM 2557 C C . ARG B 1 123 ? 14.352 1.504 -8.984 1 71.25 123 ARG B C 1
ATOM 2559 O O . ARG B 1 123 ? 15.477 1.028 -8.805 1 71.25 123 ARG B O 1
ATOM 2566 N N . LEU B 1 124 ? 13.398 0.888 -9.586 1 74.38 124 LEU B N 1
ATOM 2567 C CA . LEU B 1 124 ? 13.586 -0.481 -10.047 1 74.38 124 LEU B CA 1
ATOM 2568 C C . LEU B 1 124 ? 14.641 -0.539 -11.156 1 74.38 124 LEU B C 1
ATOM 2570 O O . LEU B 1 124 ? 15.477 -1.442 -11.172 1 74.38 124 LEU B O 1
ATOM 2574 N N . ASN B 1 125 ? 14.594 0.446 -12 1 79.62 125 ASN B N 1
ATOM 2575 C CA . ASN B 1 125 ? 15.539 0.443 -13.109 1 79.62 125 ASN B CA 1
ATOM 2576 C C . ASN B 1 125 ? 16.969 0.684 -12.617 1 79.62 125 ASN B C 1
ATOM 2578 O O . ASN B 1 125 ? 17.922 0.132 -13.172 1 79.62 125 ASN B O 1
ATOM 2582 N N . ILE B 1 126 ? 17.078 1.43 -11.617 1 71.12 126 ILE B N 1
ATOM 2583 C CA . ILE B 1 126 ? 18.391 1.622 -11.008 1 71.12 126 ILE B CA 1
ATOM 2584 C C . ILE B 1 126 ? 18.844 0.324 -10.344 1 71.12 126 ILE B C 1
ATOM 2586 O O . ILE B 1 126 ? 19.984 -0.112 -10.531 1 71.12 126 ILE B O 1
ATOM 2590 N N . GLN B 1 127 ? 17.984 -0.273 -9.641 1 69.56 127 GLN B N 1
ATOM 2591 C CA . GLN B 1 127 ? 18.281 -1.5 -8.914 1 69.56 127 GLN B CA 1
ATOM 2592 C C . GLN B 1 127 ? 18.609 -2.643 -9.867 1 69.56 127 GLN B C 1
ATOM 2594 O O . GLN B 1 127 ? 19.5 -3.457 -9.586 1 69.56 127 GLN B O 1
ATOM 2599 N N . TRP B 1 128 ? 17.906 -2.691 -10.945 1 75.06 128 TRP B N 1
ATOM 2600 C CA . TRP B 1 128 ? 18.047 -3.809 -11.875 1 75.06 128 TRP B CA 1
ATOM 2601 C C . TRP B 1 128 ? 19.016 -3.463 -13 1 75.06 128 TRP B C 1
ATOM 2603 O O . TRP B 1 128 ? 19.438 -4.34 -13.758 1 75.06 128 TRP B O 1
ATOM 2613 N N . GLY B 1 129 ? 19.469 -2.24 -13.078 1 79.88 129 GLY B N 1
ATOM 2614 C CA . GLY B 1 129 ? 20.281 -1.828 -14.211 1 79.88 129 GLY B CA 1
ATOM 2615 C C . GLY B 1 129 ? 19.578 -1.993 -15.547 1 79.88 129 GLY B C 1
ATOM 2616 O O . GLY B 1 129 ? 20.172 -2.504 -16.5 1 79.88 129 GLY B O 1
ATOM 2617 N N . THR B 1 130 ? 18.297 -1.69 -15.523 1 86.31 130 THR B N 1
ATOM 2618 C CA . THR B 1 130 ? 17.469 -1.881 -16.703 1 86.31 130 THR B CA 1
ATOM 2619 C C . THR B 1 130 ? 16.703 -0.602 -17.047 1 86.31 130 THR B C 1
ATOM 2621 O O . THR B 1 130 ? 16.922 0.435 -16.406 1 86.31 130 THR B O 1
ATOM 2624 N N . SER B 1 131 ? 15.883 -0.606 -18.125 1 88.88 131 SER B N 1
ATOM 2625 C CA . SER B 1 131 ? 15.047 0.521 -18.531 1 88.88 131 SER B CA 1
ATOM 2626 C C . SER B 1 131 ? 13.633 0.067 -18.875 1 88.88 131 SER B C 1
ATOM 2628 O O . SER B 1 131 ? 13.031 0.548 -19.828 1 88.88 131 SER B O 1
ATOM 2630 N N . TRP B 1 132 ? 13.203 -0.859 -18.156 1 89.06 132 TRP B N 1
ATOM 2631 C CA . TRP B 1 132 ? 11.852 -1.368 -18.391 1 89.06 132 TRP B CA 1
ATOM 2632 C C . TRP B 1 132 ? 10.805 -0.288 -18.141 1 89.06 132 TRP B C 1
ATOM 2634 O O . TRP B 1 132 ? 10.922 0.473 -17.172 1 89.06 132 TRP B O 1
ATOM 2644 N N . LYS B 1 133 ? 9.805 -0.194 -18.875 1 89.12 133 LYS B N 1
ATOM 2645 C CA . LYS B 1 133 ? 8.688 0.731 -18.672 1 89.12 133 LYS B CA 1
ATOM 2646 C C . LYS B 1 133 ? 7.707 0.206 -17.641 1 89.12 133 LYS B C 1
ATOM 2648 O O . LYS B 1 133 ? 7.008 0.985 -16.984 1 89.12 133 LYS B O 1
ATOM 2653 N N . GLY B 1 134 ? 7.648 -1.047 -17.531 1 90.19 134 GLY B N 1
ATOM 2654 C CA . GLY B 1 134 ? 6.734 -1.773 -16.656 1 90.19 134 GLY B CA 1
ATOM 2655 C C . GLY B 1 134 ? 6.875 -3.279 -16.766 1 90.19 134 GLY B C 1
ATOM 2656 O O . GLY B 1 134 ? 7.98 -3.791 -16.953 1 90.19 134 GLY B O 1
ATOM 2657 N N . GLN B 1 135 ? 5.793 -3.945 -16.547 1 91 135 GLN B N 1
ATOM 2658 C CA . GLN B 1 135 ? 5.824 -5.402 -16.625 1 91 135 GLN B CA 1
ATOM 2659 C C . GLN B 1 135 ? 4.73 -5.93 -17.547 1 91 135 GLN B C 1
ATOM 2661 O O . GLN B 1 135 ? 3.695 -5.289 -17.719 1 91 135 GLN B O 1
ATOM 2666 N N . THR B 1 136 ? 5.07 -7 -18.188 1 94.75 136 THR B N 1
ATOM 2667 C CA . THR B 1 136 ? 4.125 -7.84 -18.906 1 94.75 136 THR B CA 1
ATOM 2668 C C . THR B 1 136 ? 4.031 -9.227 -18.266 1 94.75 136 THR B C 1
ATOM 2670 O O . THR B 1 136 ? 5.02 -9.961 -18.219 1 94.75 136 THR B O 1
ATOM 2673 N N . GLN B 1 137 ? 2.781 -9.562 -17.766 1 96.44 137 GLN B N 1
ATOM 2674 C CA . GLN B 1 137 ? 2.67 -10.703 -16.875 1 96.44 137 GLN B CA 1
ATOM 2675 C C . GLN B 1 137 ? 1.802 -11.797 -17.484 1 96.44 137 GLN B C 1
ATOM 2677 O O . GLN B 1 137 ? 0.778 -11.516 -18.109 1 96.44 137 GLN B O 1
ATOM 2682 N N . LYS B 1 138 ? 2.256 -13.008 -17.312 1 97.44 138 LYS B N 1
ATOM 2683 C CA . LYS B 1 138 ? 1.446 -14.195 -17.531 1 97.44 138 LYS B CA 1
ATOM 2684 C C . LYS B 1 138 ? 1.055 -14.859 -16.219 1 97.44 138 LYS B C 1
ATOM 2686 O O . LYS B 1 138 ? 1.912 -15.133 -15.375 1 97.44 138 LYS B O 1
ATOM 2691 N N . TRP B 1 139 ? -0.269 -15.047 -16.031 1 98.19 139 TRP B N 1
ATOM 2692 C CA . TRP B 1 139 ? -0.754 -15.547 -14.75 1 98.19 139 TRP B CA 1
ATOM 2693 C C . TRP B 1 139 ? -1.244 -16.984 -14.875 1 98.19 139 TRP B C 1
ATOM 2695 O O . TRP B 1 139 ? -1.849 -17.359 -15.883 1 98.19 139 TRP B O 1
ATOM 2705 N N . PHE B 1 140 ? -1.015 -17.734 -13.828 1 98.62 140 PHE B N 1
ATOM 2706 C CA . PHE B 1 140 ? -1.394 -19.156 -13.766 1 98.62 140 PHE B CA 1
ATOM 2707 C C . PHE B 1 140 ? -2.158 -19.438 -12.477 1 98.62 140 PHE B C 1
ATOM 2709 O O . PHE B 1 140 ? -1.812 -18.938 -11.414 1 98.62 140 PHE B O 1
ATOM 2716 N N . LEU B 1 141 ? -3.18 -20.266 -12.633 1 98.62 141 LEU B N 1
ATOM 2717 C CA . LEU B 1 141 ? -3.939 -20.75 -11.477 1 98.62 141 LEU B CA 1
ATOM 2718 C C . LEU B 1 141 ? -3.414 -22.094 -11 1 98.62 141 LEU B C 1
ATOM 2720 O O . LEU B 1 141 ? -3.355 -23.047 -11.773 1 98.62 141 LEU B O 1
ATOM 2724 N N . PHE B 1 142 ? -3.01 -22.094 -9.758 1 98.69 142 PHE B N 1
ATOM 2725 C CA . PHE B 1 142 ? -2.516 -23.312 -9.125 1 98.69 142 PHE B CA 1
ATOM 2726 C C . PHE B 1 142 ? -3.51 -23.828 -8.086 1 98.69 142 PHE B C 1
ATOM 2728 O O . PHE B 1 142 ? -4.102 -23.047 -7.344 1 98.69 142 PHE B O 1
ATOM 2735 N N . LYS B 1 143 ? -3.66 -25.094 -8.055 1 98.38 143 LYS B N 1
ATOM 2736 C CA . LYS B 1 143 ? -4.348 -25.734 -6.945 1 98.38 143 LYS B CA 1
ATOM 2737 C C . LYS B 1 143 ? -3.354 -26.344 -5.961 1 98.38 143 LYS B C 1
ATOM 2739 O O . LYS B 1 143 ? -2.527 -27.172 -6.336 1 98.38 143 LYS B O 1
ATOM 2744 N N . PHE B 1 144 ? -3.447 -25.891 -4.738 1 98.5 144 PHE B N 1
ATOM 2745 C CA . PHE B 1 144 ? -2.609 -26.422 -3.674 1 98.5 144 PHE B CA 1
ATOM 2746 C C . PHE B 1 144 ? -3.072 -27.812 -3.273 1 98.5 144 PHE B C 1
ATOM 2748 O O . PHE B 1 144 ? -4.238 -28.016 -2.92 1 98.5 144 PHE B O 1
ATOM 2755 N N . THR B 1 145 ? -2.197 -28.719 -3.312 1 98 145 THR B N 1
ATOM 2756 C CA . THR B 1 145 ? -2.57 -30.094 -3.012 1 98 145 THR B CA 1
ATOM 2757 C C . THR B 1 145 ? -1.852 -30.594 -1.758 1 98 145 THR B C 1
ATOM 2759 O O . THR B 1 145 ? -1.976 -31.766 -1.384 1 98 145 THR B O 1
ATOM 2762 N N . GLY B 1 146 ? -1.092 -29.766 -1.207 1 96.94 146 GLY B N 1
ATOM 2763 C CA . GLY B 1 146 ? -0.383 -30.109 0.014 1 96.94 146 GLY B CA 1
ATOM 2764 C C . GLY B 1 146 ? -1.1 -29.656 1.271 1 96.94 146 GLY B C 1
ATOM 2765 O O . GLY B 1 146 ? -2.33 -29.578 1.295 1 96.94 146 GLY B O 1
ATOM 2766 N N . GLN B 1 147 ? -0.289 -29.594 2.361 1 96 147 GLN B N 1
ATOM 2767 C CA . GLN B 1 147 ? -0.768 -29.078 3.641 1 96 147 GLN B CA 1
ATOM 2768 C C . GLN B 1 147 ? -0.07 -27.781 4 1 96 147 GLN B C 1
ATOM 2770 O O . GLN B 1 147 ? 1.052 -27.516 3.557 1 96 147 GLN B O 1
ATOM 2775 N N . ASP B 1 148 ? -0.785 -27.047 4.801 1 95.25 148 ASP B N 1
ATOM 2776 C CA . ASP B 1 148 ? -0.283 -25.719 5.133 1 95.25 148 ASP B CA 1
ATOM 2777 C C . ASP B 1 148 ? 1.139 -25.781 5.688 1 95.25 148 ASP B C 1
ATOM 2779 O O . ASP B 1 148 ? 1.924 -24.844 5.52 1 95.25 148 ASP B O 1
ATOM 2783 N N . GLN B 1 149 ? 1.521 -26.891 6.242 1 93.88 149 GLN B N 1
ATOM 2784 C CA . GLN B 1 149 ? 2.84 -27.062 6.84 1 93.88 149 GLN B CA 1
ATOM 2785 C C . GLN B 1 149 ? 3.938 -27.016 5.781 1 93.88 149 GLN B C 1
ATOM 2787 O O . GLN B 1 149 ? 5.105 -26.797 6.105 1 93.88 149 GLN B O 1
ATOM 2792 N N . GLU B 1 150 ? 3.521 -27.234 4.578 1 95.12 150 GLU B N 1
ATOM 2793 C CA . GLU B 1 150 ? 4.469 -27.188 3.469 1 95.12 150 GLU B CA 1
ATOM 2794 C C . GLU B 1 150 ? 4.898 -25.75 3.168 1 95.12 150 GLU B C 1
ATOM 2796 O O . GLU B 1 150 ? 5.984 -25.531 2.627 1 95.12 150 GLU B O 1
ATOM 2801 N N . ILE B 1 151 ? 4.078 -24.828 3.48 1 94.75 151 ILE B N 1
ATOM 2802 C CA . ILE B 1 151 ? 4.336 -23.422 3.156 1 94.75 151 ILE B CA 1
ATOM 2803 C C . ILE B 1 151 ? 5.469 -22.891 4.031 1 94.75 151 ILE B C 1
ATOM 2805 O O . ILE B 1 151 ? 5.398 -22.953 5.258 1 94.75 151 ILE B O 1
ATOM 2809 N N . ASN B 1 152 ? 6.535 -22.438 3.385 1 91.88 152 ASN B N 1
ATOM 2810 C CA . ASN B 1 152 ? 7.719 -21.859 4.012 1 91.88 152 ASN B CA 1
ATOM 2811 C C . ASN B 1 152 ? 8.164 -20.578 3.293 1 91.88 152 ASN B C 1
ATOM 2813 O O . ASN B 1 152 ? 8.734 -20.656 2.201 1 91.88 152 ASN B O 1
ATOM 2817 N N . LEU B 1 153 ? 7.984 -19.469 3.914 1 89.81 153 LEU B N 1
ATOM 2818 C CA . LEU B 1 153 ? 8.227 -18.188 3.26 1 89.81 153 LEU B CA 1
ATOM 2819 C C . LEU B 1 153 ? 9.719 -17.922 3.143 1 89.81 153 LEU B C 1
ATOM 2821 O O . LEU B 1 153 ? 10.133 -16.969 2.461 1 89.81 153 LEU B O 1
ATOM 2825 N N . LEU B 1 154 ? 10.477 -18.703 3.801 1 81.69 154 LEU B N 1
ATOM 2826 C CA . LEU B 1 154 ? 11.922 -18.625 3.568 1 81.69 154 LEU B CA 1
ATOM 2827 C C . LEU B 1 154 ? 12.281 -19.234 2.221 1 81.69 154 LEU B C 1
ATOM 2829 O O . LEU B 1 154 ? 13.391 -19.031 1.717 1 81.69 154 LEU B O 1
ATOM 2833 N N . GLY B 1 155 ? 11.273 -19.828 1.667 1 82.25 155 GLY B N 1
ATOM 2834 C CA . GLY B 1 155 ? 11.477 -20.453 0.37 1 82.25 155 GLY B CA 1
ATOM 2835 C C . GLY B 1 155 ? 12.297 -21.719 0.443 1 82.25 155 GLY B C 1
ATOM 2836 O O . GLY B 1 155 ? 12.203 -22.469 1.419 1 82.25 155 GLY B O 1
ATOM 2837 N N . ASP B 1 156 ? 12.852 -22.031 -0.674 1 77.69 156 ASP B N 1
ATOM 2838 C CA . ASP B 1 156 ? 13.68 -23.234 -0.741 1 77.69 156 ASP B CA 1
ATOM 2839 C C . ASP B 1 156 ? 15.156 -22.906 -0.506 1 77.69 156 ASP B C 1
ATOM 2841 O O . ASP B 1 156 ? 16.031 -23.75 -0.719 1 77.69 156 ASP B O 1
ATOM 2845 N N . GLY B 1 157 ? 15.406 -21.672 -0.134 1 73.75 157 GLY B N 1
ATOM 2846 C CA . GLY B 1 157 ? 16.75 -21.266 0.232 1 73.75 157 GLY B CA 1
ATOM 2847 C C . GLY B 1 157 ? 17.562 -20.75 -0.946 1 73.75 157 GLY B C 1
ATOM 2848 O O . GLY B 1 157 ? 18.672 -20.266 -0.772 1 73.75 157 GLY B O 1
ATOM 2849 N N . THR B 1 158 ? 17.031 -20.812 -2.137 1 75 158 THR B N 1
ATOM 2850 C CA . THR B 1 158 ? 17.781 -20.422 -3.324 1 75 158 THR B CA 1
ATOM 2851 C C . THR B 1 158 ? 17.797 -18.906 -3.494 1 75 158 THR B C 1
ATOM 2853 O O . THR B 1 158 ? 18.688 -18.359 -4.137 1 75 158 THR B O 1
ATOM 2856 N N . GLU B 1 159 ? 16.75 -18.297 -3.006 1 74 159 GLU B N 1
ATOM 2857 C CA . GLU B 1 159 ? 16.625 -16.844 -3.088 1 74 159 GLU B CA 1
ATOM 2858 C C . GLU B 1 159 ? 16.375 -16.234 -1.713 1 74 159 GLU B C 1
ATOM 2860 O O . GLU B 1 159 ? 15.977 -16.938 -0.779 1 74 159 GLU B O 1
ATOM 2865 N N . LYS B 1 160 ? 16.578 -14.977 -1.583 1 75.88 160 LYS B N 1
ATOM 2866 C CA . LYS B 1 160 ? 16.266 -14.273 -0.344 1 75.88 160 LYS B CA 1
ATOM 2867 C C . LYS B 1 160 ? 14.766 -14.25 -0.095 1 75.88 160 LYS B C 1
ATOM 2869 O O . LYS B 1 160 ? 13.977 -14.07 -1.026 1 75.88 160 LYS B O 1
ATOM 2874 N N . PRO B 1 161 ? 14.461 -14.445 1.152 1 79.31 161 PRO B N 1
ATOM 2875 C CA . PRO B 1 161 ? 13.031 -14.391 1.479 1 79.31 161 PRO B CA 1
ATOM 2876 C C . PRO B 1 161 ? 12.391 -13.055 1.1 1 79.31 161 PRO B C 1
ATOM 2878 O O . PRO B 1 161 ? 13.008 -12 1.271 1 79.31 161 PRO B O 1
ATOM 2881 N N . GLU B 1 162 ? 11.164 -13.078 0.574 1 77.75 162 GLU B N 1
ATOM 2882 C CA . GLU B 1 162 ? 10.461 -11.891 0.096 1 77.75 162 GLU B CA 1
ATOM 2883 C C . GLU B 1 162 ? 9.234 -11.594 0.957 1 77.75 162 GLU B C 1
ATOM 2885 O O . GLU B 1 162 ? 8.773 -10.453 1.014 1 77.75 162 GLU B O 1
ATOM 2890 N N . PHE B 1 163 ? 8.836 -12.711 1.608 1 79.5 163 PHE B N 1
ATOM 2891 C CA . PHE B 1 163 ? 7.574 -12.57 2.324 1 79.5 163 PHE B CA 1
ATOM 2892 C C . PHE B 1 163 ? 7.77 -12.805 3.816 1 79.5 163 PHE B C 1
ATOM 2894 O O . PHE B 1 163 ? 8.695 -13.5 4.227 1 79.5 163 PHE B O 1
ATOM 2901 N N . GLY B 1 164 ? 6.895 -12.148 4.602 1 79.88 164 GLY B N 1
ATOM 2902 C CA . GLY B 1 164 ? 6.961 -12.312 6.047 1 79.88 164 GLY B CA 1
ATOM 2903 C C . GLY B 1 164 ? 5.762 -13.039 6.617 1 79.88 164 GLY B C 1
ATOM 2904 O O . GLY B 1 164 ? 5.883 -13.766 7.609 1 79.88 164 GLY B O 1
ATOM 2905 N N . GLU B 1 165 ? 4.656 -12.797 6.027 1 85.31 165 GLU B N 1
ATOM 2906 C CA . GLU B 1 165 ? 3.408 -13.414 6.461 1 85.31 165 GLU B CA 1
ATOM 2907 C C . GLU B 1 165 ? 2.572 -13.867 5.266 1 85.31 165 GLU B C 1
ATOM 2909 O O . GLU B 1 165 ? 2.779 -13.406 4.145 1 85.31 165 GLU B O 1
ATOM 29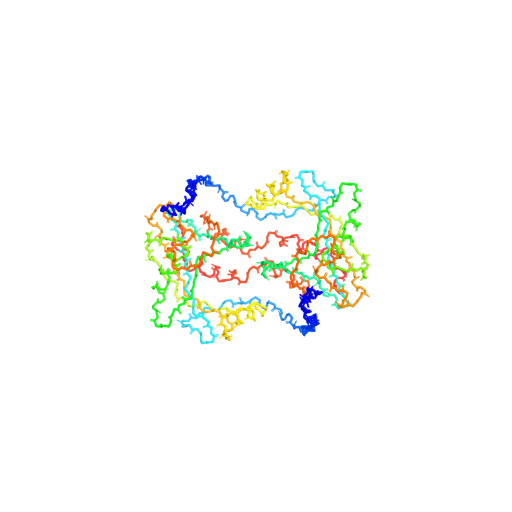14 N N . TRP B 1 166 ? 1.71 -14.891 5.52 1 91.06 166 TRP B N 1
ATOM 2915 C CA . TRP B 1 166 ? 0.819 -15.328 4.449 1 91.06 166 TRP B CA 1
ATOM 2916 C C . TRP B 1 166 ? -0.569 -15.648 4.992 1 91.06 166 TRP B C 1
ATOM 2918 O O . TRP B 1 166 ? -0.749 -15.797 6.203 1 91.06 166 TRP B O 1
ATOM 2928 N N . SER B 1 167 ? -1.547 -15.641 4.102 1 92 167 SER B N 1
ATOM 2929 C CA . SER B 1 167 ? -2.926 -15.961 4.453 1 92 167 SER B CA 1
ATOM 2930 C C . SER B 1 167 ? -3.688 -16.516 3.258 1 92 167 SER B C 1
ATOM 2932 O O . SER B 1 167 ? -3.291 -16.312 2.109 1 92 167 SER B O 1
ATOM 2934 N N . TRP B 1 168 ? -4.699 -17.328 3.586 1 95.88 168 TRP B N 1
ATOM 2935 C CA . TRP B 1 168 ? -5.723 -17.703 2.621 1 95.88 168 TRP B CA 1
ATOM 2936 C C . TRP B 1 168 ? -6.93 -16.781 2.717 1 95.88 168 TRP B C 1
ATOM 2938 O O . TRP B 1 168 ? -7.539 -16.656 3.781 1 95.88 168 TRP B O 1
ATOM 2948 N N . ILE B 1 169 ? -7.258 -16.172 1.565 1 94.06 169 ILE B N 1
ATOM 2949 C CA . ILE B 1 169 ? -8.375 -15.242 1.615 1 94.06 169 ILE B CA 1
ATOM 2950 C C . ILE B 1 169 ? -9.234 -15.398 0.362 1 94.06 169 ILE B C 1
ATOM 2952 O O . ILE B 1 169 ? -8.844 -16.078 -0.587 1 94.06 169 ILE B O 1
ATOM 2956 N N . SER B 1 170 ? -10.461 -14.805 0.383 1 94.62 170 SER B N 1
ATOM 2957 C CA . SER B 1 170 ? -11.344 -14.891 -0.78 1 94.62 170 SER B CA 1
ATOM 2958 C C . SER B 1 170 ? -10.828 -14.023 -1.925 1 94.62 170 SER B C 1
ATOM 2960 O O . SER B 1 170 ? -10.023 -13.125 -1.711 1 94.62 170 SER B O 1
ATOM 2962 N N . ALA B 1 171 ? -11.312 -14.312 -3.098 1 94.44 171 ALA B N 1
ATOM 2963 C CA . ALA B 1 171 ? -10.961 -13.516 -4.27 1 94.44 171 ALA B CA 1
ATOM 2964 C C . ALA B 1 171 ? -11.336 -12.047 -4.066 1 94.44 171 ALA B C 1
ATOM 2966 O O . ALA B 1 171 ? -10.578 -11.148 -4.445 1 94.44 171 ALA B O 1
ATOM 2967 N N . GLU B 1 172 ? -12.492 -11.844 -3.494 1 91.75 172 GLU B N 1
ATOM 2968 C CA . GLU B 1 172 ? -12.945 -10.484 -3.23 1 91.75 172 GLU B CA 1
ATOM 2969 C C . GLU B 1 172 ? -12.008 -9.766 -2.26 1 91.75 172 GLU B C 1
ATOM 2971 O O . GLU B 1 172 ? -11.688 -8.594 -2.449 1 91.75 172 GLU B O 1
ATOM 2976 N N . GLN B 1 173 ? -11.586 -10.461 -1.312 1 90.25 173 GLN B N 1
ATOM 2977 C CA . GLN B 1 173 ? -10.695 -9.891 -0.313 1 90.25 173 GLN B CA 1
ATOM 2978 C C . GLN B 1 173 ? -9.336 -9.555 -0.919 1 90.25 173 GLN B C 1
ATOM 2980 O O . GLN B 1 173 ? -8.672 -8.609 -0.486 1 90.25 173 GLN B O 1
ATOM 2985 N N . VAL B 1 174 ? -8.93 -10.305 -1.901 1 92.31 174 VAL B N 1
ATOM 2986 C CA . VAL B 1 174 ? -7.68 -10.023 -2.592 1 92.31 174 VAL B CA 1
ATOM 2987 C C . VAL B 1 174 ? -7.719 -8.617 -3.191 1 92.31 174 VAL B C 1
ATOM 2989 O O . VAL B 1 174 ? -6.762 -7.855 -3.062 1 92.31 174 VAL B O 1
ATOM 2992 N N . ILE B 1 175 ? -8.797 -8.32 -3.783 1 89.56 175 ILE B N 1
ATOM 2993 C CA . ILE B 1 175 ? -8.961 -7.008 -4.406 1 89.56 175 ILE B CA 1
ATOM 2994 C C . ILE B 1 175 ? -9 -5.926 -3.332 1 89.56 175 ILE B C 1
ATOM 2996 O O . ILE B 1 175 ? -8.383 -4.871 -3.482 1 89.56 175 ILE B O 1
ATOM 3000 N N . ASP B 1 176 ? -9.641 -6.215 -2.275 1 87.06 176 ASP B N 1
ATOM 3001 C CA . ASP B 1 176 ? -9.766 -5.25 -1.186 1 87.06 176 ASP B CA 1
ATOM 3002 C C . ASP B 1 176 ? -8.398 -4.922 -0.589 1 87.06 176 ASP B C 1
ATOM 3004 O O . ASP B 1 176 ? -8.164 -3.793 -0.149 1 87.06 176 ASP B O 1
ATOM 3008 N N . LEU B 1 177 ? -7.508 -5.863 -0.643 1 84.69 177 LEU B N 1
ATOM 3009 C CA . LEU B 1 177 ? -6.18 -5.676 -0.069 1 84.69 177 LEU B CA 1
ATOM 3010 C C . LEU B 1 177 ? -5.367 -4.68 -0.887 1 84.69 177 LEU B C 1
ATOM 3012 O O . LEU B 1 177 ? -4.359 -4.156 -0.41 1 84.69 177 LEU B O 1
ATOM 3016 N N . THR B 1 178 ? -5.805 -4.457 -2.086 1 85.31 178 THR B N 1
ATOM 3017 C CA . THR B 1 178 ? -5.082 -3.525 -2.945 1 85.31 178 THR B CA 1
ATOM 3018 C C . THR B 1 178 ? -5.504 -2.088 -2.66 1 85.31 178 THR B C 1
ATOM 3020 O O . THR B 1 178 ? -4.973 -1.149 -3.256 1 85.31 178 THR B O 1
ATOM 3023 N N . VAL B 1 179 ? -6.387 -1.938 -1.762 1 82.81 179 VAL B N 1
ATOM 3024 C CA . VAL B 1 179 ? -6.875 -0.608 -1.414 1 82.81 179 VAL B CA 1
ATOM 3025 C C . VAL B 1 179 ? -6.477 -0.27 0.021 1 82.81 179 VAL B C 1
ATOM 3027 O O . VAL B 1 179 ? -6.797 -1.012 0.953 1 82.81 179 VAL B O 1
ATOM 3030 N N . ASP B 1 180 ? -5.781 0.813 0.151 1 83.12 180 ASP B N 1
ATOM 3031 C CA . ASP B 1 180 ? -5.395 1.292 1.475 1 83.12 180 ASP B CA 1
ATOM 3032 C C . ASP B 1 180 ? -6.621 1.56 2.342 1 83.12 180 ASP B C 1
ATOM 3034 O O . ASP B 1 180 ? -7.609 2.133 1.873 1 83.12 180 ASP B O 1
ATOM 3038 N N . PHE B 1 181 ? -6.559 1.097 3.568 1 77.88 181 PHE B N 1
ATOM 3039 C CA . PHE B 1 181 ? -7.695 1.259 4.465 1 77.88 181 PHE B CA 1
ATOM 3040 C C . PHE B 1 181 ? -7.941 2.732 4.77 1 77.88 181 PHE B C 1
ATOM 3042 O O . PHE B 1 181 ? -9.008 3.102 5.262 1 77.88 181 PHE B O 1
ATOM 3049 N N . ARG B 1 182 ? -7.082 3.59 4.48 1 83.88 182 ARG B N 1
ATOM 3050 C CA . ARG B 1 182 ? -7.234 5.016 4.746 1 83.88 182 ARG B CA 1
ATOM 3051 C C . ARG B 1 182 ? -8.008 5.703 3.625 1 83.88 182 ARG B C 1
ATOM 3053 O O . ARG B 1 182 ? -8.359 6.879 3.736 1 83.88 182 ARG B O 1
ATOM 3060 N N . LYS B 1 183 ? -8.281 4.988 2.594 1 86.94 183 LYS B N 1
ATOM 3061 C CA . LYS B 1 183 ? -8.906 5.621 1.436 1 86.94 183 LYS B CA 1
ATOM 3062 C C . LYS B 1 183 ? -10.195 6.336 1.827 1 86.94 183 LYS B C 1
ATOM 3064 O O . LYS B 1 183 ? -10.383 7.512 1.509 1 86.94 183 LYS B O 1
ATOM 3069 N N . PRO B 1 184 ? -11.055 5.723 2.549 1 89.25 184 PRO B N 1
ATOM 3070 C CA . PRO B 1 184 ? -12.273 6.445 2.928 1 89.25 184 PRO B CA 1
ATOM 3071 C C . PRO B 1 184 ? -11.984 7.68 3.779 1 89.25 184 PRO B C 1
ATOM 3073 O O . PRO B 1 184 ? -12.672 8.695 3.652 1 89.25 184 PRO B O 1
ATOM 3076 N N . VAL B 1 185 ? -11.039 7.633 4.605 1 90.75 185 VAL B N 1
ATOM 3077 C CA . VAL B 1 185 ? -10.672 8.766 5.445 1 90.75 185 VAL B CA 1
ATOM 3078 C C . VAL B 1 185 ? -10.211 9.93 4.57 1 90.75 185 VAL B C 1
ATOM 3080 O O . VAL B 1 185 ? -10.695 11.055 4.711 1 90.75 185 VAL B O 1
ATOM 3083 N N . TYR B 1 186 ? -9.328 9.711 3.666 1 92.81 186 TYR B N 1
ATOM 3084 C CA . TYR B 1 186 ? -8.805 10.758 2.805 1 92.81 186 TYR B CA 1
ATOM 3085 C C . TYR B 1 186 ? -9.906 11.359 1.935 1 92.81 186 TYR B C 1
ATOM 3087 O O . TYR B 1 186 ? -9.922 12.562 1.687 1 92.81 186 TYR B O 1
ATOM 3095 N N . LYS B 1 187 ? -10.766 10.438 1.515 1 92.31 187 LYS B N 1
ATOM 3096 C CA . LYS B 1 187 ? -11.898 10.93 0.729 1 92.31 187 LYS B CA 1
ATOM 3097 C C . LYS B 1 187 ? -12.734 11.922 1.531 1 92.31 187 LYS B C 1
ATOM 3099 O O . LYS B 1 187 ? -13.078 12.992 1.032 1 92.31 187 LYS B O 1
ATOM 3104 N N . GLU B 1 188 ? -12.992 11.539 2.74 1 92.88 188 GLU B N 1
ATOM 3105 C CA . GLU B 1 188 ? -13.789 12.406 3.598 1 92.88 188 GLU B CA 1
ATOM 3106 C C . GLU B 1 188 ? -13.047 13.703 3.914 1 92.88 188 GLU B C 1
ATOM 3108 O O . GLU B 1 188 ? -13.641 14.781 3.918 1 92.88 188 GLU B O 1
ATOM 3113 N N . VAL B 1 189 ? -11.797 13.617 4.168 1 95.06 189 VAL B N 1
ATOM 3114 C CA . VAL B 1 189 ? -10.977 14.773 4.512 1 95.06 189 VAL B CA 1
ATOM 3115 C C . VAL B 1 189 ? -10.93 15.742 3.33 1 95.06 189 VAL B C 1
ATOM 3117 O O . VAL B 1 189 ? -11.172 16.938 3.49 1 95.06 189 VAL B O 1
ATOM 3120 N N . LEU B 1 190 ? -10.633 15.227 2.152 1 95.06 190 LEU B N 1
ATOM 3121 C CA . LEU B 1 190 ? -10.5 16.078 0.972 1 95.06 190 LEU B CA 1
ATOM 3122 C C . LEU B 1 190 ? -11.852 16.672 0.581 1 95.06 190 LEU B C 1
ATOM 3124 O O . LEU B 1 190 ? -11.914 17.797 0.082 1 95.06 190 LEU B O 1
ATOM 3128 N N . ALA B 1 191 ? -12.852 15.922 0.838 1 93.25 191 ALA B N 1
ATOM 3129 C CA . ALA B 1 191 ? -14.188 16.469 0.616 1 93.25 191 ALA B CA 1
ATOM 3130 C C . ALA B 1 191 ? -14.469 17.625 1.562 1 93.25 191 ALA B C 1
ATOM 3132 O O . ALA B 1 191 ? -15.047 18.641 1.155 1 93.25 191 ALA B O 1
ATOM 3133 N N . ALA B 1 192 ? -14.117 17.469 2.795 1 93.69 192 ALA B N 1
ATOM 3134 C CA . ALA B 1 192 ? -14.344 18.516 3.795 1 93.69 192 ALA B CA 1
ATOM 3135 C C . ALA B 1 192 ? -13.578 19.781 3.434 1 93.69 192 ALA B C 1
ATOM 3137 O O . ALA B 1 192 ? -14.039 20.891 3.729 1 93.69 192 ALA B O 1
ATOM 3138 N N . PHE B 1 193 ? -12.492 19.672 2.766 1 96.62 193 PHE B N 1
ATOM 3139 C CA . PHE B 1 193 ? -11.648 20.828 2.475 1 96.62 193 PHE B CA 1
ATOM 3140 C C . PHE B 1 193 ? -11.797 21.25 1.018 1 96.62 193 PHE B C 1
ATOM 3142 O O . PHE B 1 193 ? -11.086 22.141 0.548 1 96.62 193 PHE B O 1
ATOM 3149 N N . ALA B 1 194 ? -12.703 20.656 0.258 1 93.69 194 ALA B N 1
ATOM 3150 C CA . ALA B 1 194 ? -12.883 20.859 -1.177 1 93.69 194 ALA B CA 1
ATOM 3151 C C . ALA B 1 194 ? -13.039 22.344 -1.504 1 93.69 194 ALA B C 1
ATOM 3153 O O . ALA B 1 194 ? -12.453 22.828 -2.473 1 93.69 194 ALA B O 1
ATOM 3154 N N . PRO B 1 195 ? -13.742 23.141 -0.687 1 92.25 195 PRO B N 1
ATOM 3155 C CA . PRO B 1 195 ? -13.898 24.562 -0.993 1 92.25 195 PRO B CA 1
ATOM 3156 C C . PRO B 1 195 ? -12.57 25.312 -1.017 1 92.25 195 PRO B C 1
ATOM 3158 O O . PRO B 1 195 ? -12.414 26.266 -1.775 1 92.25 195 PRO B O 1
ATOM 3161 N N . GLN B 1 196 ? -11.617 24.859 -0.186 1 92.56 196 GLN B N 1
ATOM 3162 C CA . GLN B 1 196 ? -10.328 25.531 -0.088 1 92.56 196 GLN B CA 1
ATOM 3163 C C . GLN B 1 196 ? -9.336 24.969 -1.102 1 92.56 196 GLN B C 1
ATOM 3165 O O . GLN B 1 196 ? -8.258 25.531 -1.302 1 92.56 196 GLN B O 1
ATOM 3170 N N . LEU B 1 197 ? -9.664 23.844 -1.632 1 90.12 197 LEU B N 1
ATOM 3171 C CA . LEU B 1 197 ? -8.758 23.172 -2.555 1 90.12 197 LEU B CA 1
ATOM 3172 C C . LEU B 1 197 ? -9.055 23.578 -3.996 1 90.12 197 LEU B C 1
ATOM 3174 O O . LEU B 1 197 ? -8.336 23.172 -4.918 1 90.12 197 LEU B O 1
ATOM 3178 N N . GLN B 1 198 ? -10.109 24.25 -4.285 1 80.44 198 GLN B N 1
ATOM 3179 C CA . GLN B 1 198 ? -10.453 24.766 -5.602 1 80.44 198 GLN B CA 1
ATOM 3180 C C . GLN B 1 198 ? -9.688 26.062 -5.898 1 80.44 198 GLN B C 1
ATOM 3182 O O . GLN B 1 198 ? -9.359 26.812 -4.98 1 80.44 198 GLN B O 1
#

Nearest PDB structures (foldseek):
  1jkn-assembly1_A  TM=8.576E-01  e=8.598E-27  Lupinus angustifolius
  6am0-assembly1_A  TM=7.660E-01  e=3.694E-07  Kluyveromyces lactis NRRL Y-1140
  6am0-assembly1_E  TM=6.649E-01  e=5.037E-07  Kluyveromyces lactis NRRL Y-1140
  3fcm-assembly2_B  TM=5.649E-01  e=8.731E-06  Clostridium perfringens ATCC 13124
  3fcm-assembly2_A  TM=5.898E-01  e=2.505E-05  Clostridium perfringens ATCC 13124

Sequence (396 aa):
MALCRFAYSPCFPKYPPKHVKFPCLPLSAHSSSLSSTMEAPLEGYRRNAGICLINNHKKVFVASRLDNPNSWKMPQGGIDEGEDPRNAAIRELREETGVISAEVIAEAPFWLTYDFPPKVKERLNIQWGTSWKGQTQKWFLFKFTGQDQEINLLGDGTEKPEFGEWSWISAEQVIDLTVDFRKPVYKEVLAAFAPQLQMALCRFAYSPCFPKYPPKHVKFPCLPLSAHSSSLSSTMEAPLEGYRRNAGICLINNHKKVFVASRLDNPNSWKMPQGGIDEGEDPRNAAIRELREETGVISAEVIAEAPFWLTYDFPPKVKERLNIQWGTSWKGQTQKWFLFKFTGQDQEINLLGDGTEKPEFGEWSWISAEQVIDLTVDFRKPVYKEVLAAFAPQLQ

InterPro domains:
  IPR000086 NUDIX hydrolase domain [PF00293] (45-187)
  IPR000086 NUDIX hydrolase domain [PS51462] (44-191)
  IPR015797 NUDIX hydrolase-like domain superfamily [SSF55811] (43-195)
  IPR020084 NUDIX hydrolase, conserved site [PS00893] (77-98)
  IPR020476 NUDIX hydrolase [PR00502] (72-86)
  IPR020476 NUDIX hydrolase [PR00502] (86-101)
  IPR022927 RNA pyrophosphohydrolase RppH [MF_00298] (39-198)
  IPR022927 RNA pyrophosphohydrolase RppH [NF001938] (42-196)
  IPR022927 RNA pyrophosphohydrolase RppH [cd03671] (44-193)

pLDDT: mean 78.91, std 24.11, range [21.67, 98.69]

Radius of gyration: 24.95 Å; Cα contacts (8 Å, |Δi|>4): 737; chains: 2; bounding box: 82×60×54 Å